Protein AF-A0A257MTL5-F1 (afdb_monomer)

pLDDT: mean 78.53, std 14.67, range [27.69, 97.25]

Solvent-accessible surface area (backbone atoms only — not comparable to full-atom values): 22420 Å² total; per-residue (Å²): 130,102,64,65,44,28,47,70,80,51,81,46,77,45,62,80,47,98,64,41,43,35,87,44,42,34,31,39,30,41,36,37,20,18,74,42,89,59,71,41,82,40,42,41,33,37,30,35,30,39,70,97,53,69,81,40,82,67,52,73,50,74,46,79,34,21,60,62,73,43,74,50,74,48,69,71,38,66,82,49,46,82,89,44,41,69,27,42,32,36,41,33,43,35,42,75,51,41,32,80,83,72,40,46,62,53,75,49,77,61,60,59,20,33,67,76,77,75,88,50,54,95,78,38,74,66,24,54,49,52,33,50,55,50,53,50,52,52,50,51,51,48,52,56,47,53,60,50,53,53,54,52,50,56,52,49,58,70,69,61,62,90,70,91,72,91,87,83,92,84,87,81,89,83,88,83,92,87,71,92,72,79,49,60,65,53,49,52,54,49,50,52,46,52,57,59,64,29,69,68,47,46,48,52,51,51,52,51,49,43,53,50,52,54,52,50,43,53,53,50,48,47,50,49,54,54,49,52,54,52,51,51,30,62,74,67,74,44,92,68,60,62,50,61,51,54,62,72,52,52,45,73,77,47,46,70,52,52,24,44,52,51,49,30,54,31,39,49,53,27,26,49,45,32,54,43,25,40,37,66,86,78,29,97,70,21,47,67,74,40,56,79,44,60,73,35,99,57,29,66,56,51,51,46,51,51,42,33,51,50,43,50,49,53,46,55,53,38,56,68,47,58,68,85,50,54,85,62,17,72,89,48,57,69,22,70,49,94,76,50,75,66,55,53,51,52,40,55,48,27,44,58,38,26,52,51,18,30,51,36,23,50,50,47,43,71,50,54,91,56,81,57,66,66,44,53,51,50,21,49,49,30,44,43,54,34,51,50,53,67,42,39,64,52,56,52,51,54,56,58,76,73,106

Sequence (403 aa):
RKGAKLAVDRLGFVSASENYYWWDKYGFSVRAKNLNLEEYDVTFTLFARTEGGEWTTVESKTEKVGPNPVTVYFNQTKPFQVTDANKTFSYRIKYSEYDQSGKDSIERQGEVINSKIVPYRIYDGIMVLNLFLMLAFIAMLGFFMERKLQKGVEAHESVSGRKGGNEREGSGSHQDAREEIDLAIGEEMVAVLDTAYSPVNLFAAGTALLAVTLVLAAVLHIKNIYYVHRLMTLLQKKTVARSHLYAEMTVSQGSNFTALAFASWIMLFVAAAYLYLLVPTYSPYSYMQIASLASNQMGFAILGIAAGLLAAAIILFLDKLPEDRREFRLTEIYSFYAISKSAKKLIALTLLALAASIVLSAYLGTIYPAQSDTAKLGSLLLLLLSAGILVMPIYKETLEAMR

Secondary structure (DSSP, 8-state):
-----EEEEEEEEEESSTT-BTTS-EEEEEEEEESSSS-EEEEEEEEEEETTPPPEEEEEEEEEE-SS-EEEEEEEE----GGGTTPEEEEEEEESS-BTTS-SEEEEEEEEPB-------SS-HHHHHHHHHHHHHHHHHHHHHHHHHHHHHHHHHHHS-------------------TTTSHHHHHHHHHHHHHTSHHHHHHHHHHHHHHHHHHHHHHHHHHHHHHHHHHHHHHTS---HHHHHHHH-----HHHHHHHHHHHHHHHHHHHIIIIISTTT-SS-GGG-HHHHTSTTHHHHHHHHHHHHHHHHHHHHHTS-GGGGGG-TTTGGGGS---HHHHHHHHHHHHHHHHHHHHHHHHHHHTTS--HHHHHHHHHHHHHHHHHHHHHHHHHHHHHH-

Radius of gyration: 34.14 Å; Cα contacts (8 Å, |Δi|>4): 537; chains: 1; bounding box: 110×46×91 Å

Foldseek 3Di:
DPDFAKAKDDKDKDWPDPQAALQTFIKIKTKIATPDQDKDWKKKWKWKDWVPGDTDTFDIDIDIHHRDIDMDMPTRTNRGDLVRAQTWMKMKIFMPDAYNVRDRMDIDTDGGHHNDDDPDDLDDPVLVVLLVVVVVVLLVVVVVLLVVLVVVVVVCVVVVPDDDDDDDDDDDDDDDDDDPDVVPVVVVVVVVVCVCPPLVNLLVVLVVLLVCLLVVLLVLLVVVLVVVLVVVCVVVVHRDQSLVVVVVLFARPDSNLLSLLLSLQLLLQLLVCLLQALQCPHDVRHLVVVVVLLPDSCSSSVSSVVSSVVSVVVLVVQVPDDSSSCSSNSSRSCRNFDADPVLSVQLNCLNVLSSLLNSLSVSQSVPPPDHDSCSSSSSSVSSSSNSCSSSVRSVVVSVVVVD

Nearest PDB structures (foldseek):
  6byc-assembly1_A  TM=6.653E-01  e=2.391E-03  Xanthomonas citri pv. citri str. 306
  4rrp-assembly3_N  TM=6.528E-01  e=1.527E-02  Saccharomyces cerevisiae AWRI796
  6byi-assembly1_A  TM=5.981E-01  e=1.761E-02  Xanthomonas citri pv. citri str. 306
  4be5-assembly1_A  TM=5.227E-01  e=2.701E-02  Vibrio cholerae MJ-1236
  4bei-assembly1_H  TM=5.249E-01  e=4.779E-02  Vibrio cholerae MJ-1236

Mean predicted aligned error: 16.34 Å

Structure (mmCIF, N/CA/C/O backbone):
data_AF-A0A257MTL5-F1
#
_entry.id   AF-A0A257MTL5-F1
#
loop_
_atom_site.group_PDB
_atom_site.id
_atom_site.type_symbol
_atom_site.label_atom_id
_atom_site.label_alt_id
_atom_site.label_comp_id
_atom_site.label_asym_id
_atom_site.label_entity_id
_atom_site.label_seq_id
_atom_site.pdbx_PDB_ins_code
_atom_site.Cartn_x
_atom_site.Cartn_y
_atom_site.Cartn_z
_atom_site.occupancy
_atom_site.B_iso_or_equiv
_atom_site.auth_seq_id
_atom_site.auth_comp_id
_atom_site.auth_asym_id
_atom_site.auth_atom_id
_atom_site.pdbx_PDB_model_num
ATOM 1 N N . ARG A 1 1 ? -45.694 16.215 47.748 1.00 48.94 1 ARG A N 1
ATOM 2 C CA . ARG A 1 1 ? -46.219 15.832 46.413 1.00 48.94 1 ARG A CA 1
ATOM 3 C C . ARG A 1 1 ? -46.451 14.323 46.427 1.00 48.94 1 ARG A C 1
ATOM 5 O O . ARG A 1 1 ? -45.560 13.629 46.895 1.00 48.94 1 ARG A O 1
ATOM 12 N N . LYS A 1 2 ? -47.623 13.829 46.002 1.00 56.72 2 LYS A N 1
ATOM 13 C CA . LYS A 1 2 ? -47.861 12.393 45.748 1.00 56.72 2 LYS A CA 1
ATOM 14 C C . LYS A 1 2 ? -47.240 12.053 44.383 1.00 56.72 2 LYS A C 1
ATOM 16 O O . LYS A 1 2 ? -47.936 12.112 43.382 1.00 56.72 2 LYS A O 1
ATOM 21 N N . GLY A 1 3 ? -45.921 11.890 44.337 1.00 63.66 3 GLY A N 1
ATOM 22 C CA . GLY A 1 3 ? -45.171 11.561 43.117 1.00 63.66 3 GLY A CA 1
ATOM 23 C C . GLY A 1 3 ? -44.400 10.256 43.290 1.00 63.66 3 GLY A C 1
ATOM 24 O O . GLY A 1 3 ? -44.285 9.753 44.416 1.00 63.66 3 GLY A O 1
ATOM 25 N N . ALA A 1 4 ? -43.882 9.704 42.192 1.00 68.44 4 ALA A N 1
ATOM 26 C CA . ALA A 1 4 ? -43.018 8.529 42.236 1.00 68.44 4 ALA A CA 1
ATOM 27 C C . ALA A 1 4 ? -41.798 8.805 43.126 1.00 68.44 4 ALA A C 1
ATOM 29 O O . ALA A 1 4 ? -41.190 9.870 43.049 1.00 68.44 4 ALA A O 1
ATOM 30 N N . LYS A 1 5 ? -41.434 7.843 43.977 1.00 81.94 5 LYS A N 1
ATOM 31 C CA . LYS A 1 5 ? -40.208 7.917 44.775 1.00 81.94 5 LYS A CA 1
ATOM 32 C C . LYS A 1 5 ? -39.218 6.946 44.158 1.00 81.94 5 LYS A C 1
ATOM 34 O O . LYS A 1 5 ? -39.288 5.747 44.420 1.00 81.94 5 LYS A O 1
ATOM 39 N N . LEU A 1 6 ? -38.353 7.446 43.285 1.00 84.69 6 LEU A N 1
ATOM 40 C CA . LEU A 1 6 ? -37.495 6.584 42.480 1.00 84.69 6 LEU A CA 1
ATOM 41 C C . LEU A 1 6 ? -36.318 6.056 43.295 1.00 84.69 6 LEU A C 1
ATOM 43 O O . LEU A 1 6 ? -35.696 6.793 44.046 1.00 84.69 6 LEU A O 1
ATOM 47 N N . ALA A 1 7 ? -36.000 4.780 43.122 1.00 85.88 7 ALA A N 1
ATOM 48 C CA . ALA A 1 7 ? -34.710 4.211 43.466 1.00 85.88 7 ALA A CA 1
ATOM 49 C C . ALA A 1 7 ? -33.922 3.977 42.173 1.00 85.88 7 ALA A C 1
ATOM 51 O O . ALA A 1 7 ? -34.307 3.139 41.353 1.00 85.88 7 ALA A O 1
ATOM 52 N N . VAL A 1 8 ? -32.846 4.743 41.988 1.00 84.25 8 VAL A N 1
ATOM 53 C CA . VAL A 1 8 ? -31.943 4.656 40.831 1.00 84.25 8 VAL A CA 1
ATOM 54 C C . VAL A 1 8 ? -30.618 4.047 41.282 1.00 84.25 8 VAL A C 1
ATOM 56 O O . VAL A 1 8 ? -29.983 4.572 42.195 1.00 84.25 8 VAL A O 1
ATOM 59 N N . ASP A 1 9 ? -30.211 2.941 40.654 1.00 75.38 9 ASP A N 1
ATOM 60 C CA . ASP A 1 9 ? -29.068 2.144 41.129 1.00 75.38 9 ASP A CA 1
ATOM 61 C C . ASP A 1 9 ? -27.782 2.399 40.335 1.00 75.38 9 ASP A C 1
ATOM 63 O O . ASP A 1 9 ? -26.727 2.665 40.912 1.00 75.38 9 ASP A O 1
ATOM 67 N N . ARG A 1 10 ? -27.817 2.256 39.001 1.00 76.25 10 ARG A N 1
ATOM 68 C CA . ARG A 1 10 ? -26.582 2.235 38.202 1.00 76.25 10 ARG A CA 1
ATOM 69 C C . ARG A 1 10 ? -26.763 2.813 36.805 1.00 76.25 10 ARG A C 1
ATOM 71 O O . ARG A 1 10 ? -27.648 2.392 36.062 1.00 76.25 10 ARG A O 1
ATOM 78 N N . LEU A 1 11 ? -25.849 3.717 36.452 1.00 85.75 11 LEU A N 1
ATOM 79 C CA . LEU A 1 11 ? -25.583 4.131 35.077 1.00 85.75 11 LEU A CA 1
ATOM 80 C C . LEU A 1 11 ? -24.736 3.067 34.373 1.00 85.75 11 LEU A C 1
ATOM 82 O O . LEU A 1 11 ? -23.586 2.811 34.754 1.00 85.75 11 LEU A O 1
ATOM 86 N N . GLY A 1 12 ? -25.317 2.453 33.350 1.00 84.12 12 GLY A N 1
ATOM 87 C CA . GLY A 1 12 ? -24.628 1.576 32.419 1.00 84.12 12 GLY A CA 1
ATOM 88 C C . GLY A 1 12 ? -24.130 2.355 31.207 1.00 84.12 12 GLY A C 1
ATOM 89 O O . GLY A 1 12 ? -24.816 3.238 30.694 1.00 84.12 12 GLY A O 1
ATOM 90 N N . PHE A 1 13 ? -22.942 1.993 30.743 1.00 87.19 13 PHE A N 1
ATOM 91 C CA . PHE A 1 13 ? -22.337 2.525 29.532 1.00 87.19 13 PHE A CA 1
ATOM 92 C C . PHE A 1 13 ? -21.723 1.374 28.747 1.00 87.19 13 PHE A C 1
ATOM 94 O O . PHE A 1 13 ? -21.034 0.531 29.322 1.00 87.19 13 PHE A O 1
ATOM 101 N N . VAL A 1 14 ? -21.999 1.345 27.450 1.00 83.62 14 VAL A N 1
ATOM 102 C CA . V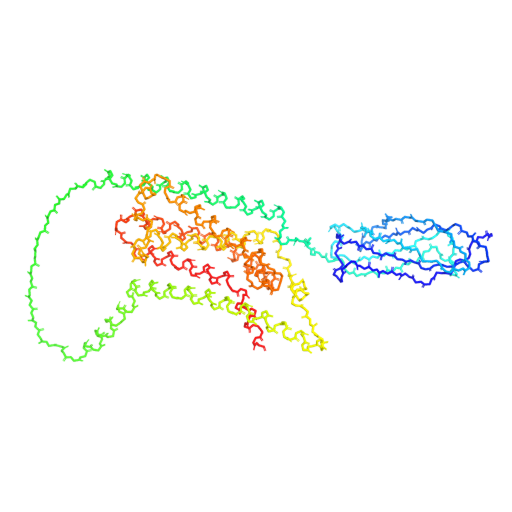AL A 1 14 ? -21.445 0.387 26.501 1.00 83.62 14 VAL A CA 1
ATOM 103 C C . VAL A 1 14 ? -21.038 1.165 25.259 1.00 83.62 14 VAL A C 1
ATOM 105 O O . VAL A 1 14 ? -21.836 1.909 24.691 1.00 83.62 14 VAL A O 1
ATOM 108 N N . SER A 1 15 ? -19.796 0.992 24.834 1.00 76.00 15 SER A N 1
ATOM 109 C CA . SER A 1 15 ? -19.307 1.522 23.565 1.00 76.00 15 SER A CA 1
ATOM 110 C C . SER A 1 15 ? -19.316 0.413 22.518 1.00 76.00 15 SER A C 1
ATOM 112 O O . SER A 1 15 ? -19.085 -0.749 22.851 1.00 76.00 15 SER A O 1
ATOM 114 N N . ALA A 1 16 ? -19.557 0.757 21.252 1.00 70.94 16 ALA A N 1
ATOM 115 C CA . ALA A 1 16 ? -19.382 -0.181 20.141 1.00 70.94 16 ALA A CA 1
ATOM 116 C C . ALA A 1 16 ? -17.911 -0.613 19.951 1.00 70.94 16 ALA A C 1
ATOM 118 O O . ALA A 1 16 ? -17.647 -1.621 19.302 1.00 70.94 16 ALA A O 1
ATOM 119 N N . SER A 1 17 ? -16.970 0.148 20.515 1.00 65.56 17 SER A N 1
ATOM 120 C CA . SER A 1 17 ? -15.525 -0.051 20.406 1.00 65.56 17 SER A CA 1
ATOM 121 C C . SER A 1 17 ? -14.836 0.298 21.724 1.00 65.56 17 SER A C 1
ATOM 123 O O . SER A 1 17 ? -15.180 1.298 22.359 1.00 65.56 17 SER A O 1
ATOM 125 N N . GLU A 1 18 ? -13.808 -0.461 22.101 1.00 72.94 18 GLU A N 1
ATOM 126 C CA . GLU A 1 18 ? -12.948 -0.163 23.261 1.00 72.94 18 GLU A CA 1
ATOM 127 C C . GLU A 1 18 ? -12.136 1.133 23.091 1.00 72.94 18 GLU A C 1
ATOM 129 O O . GLU A 1 18 ? -11.550 1.635 24.043 1.00 72.94 18 GLU A O 1
ATOM 134 N N . ASN A 1 19 ? -12.109 1.694 21.879 1.00 68.69 19 ASN A N 1
ATOM 135 C CA . ASN A 1 19 ? -11.303 2.861 21.534 1.00 68.69 19 ASN A CA 1
ATOM 136 C C . ASN A 1 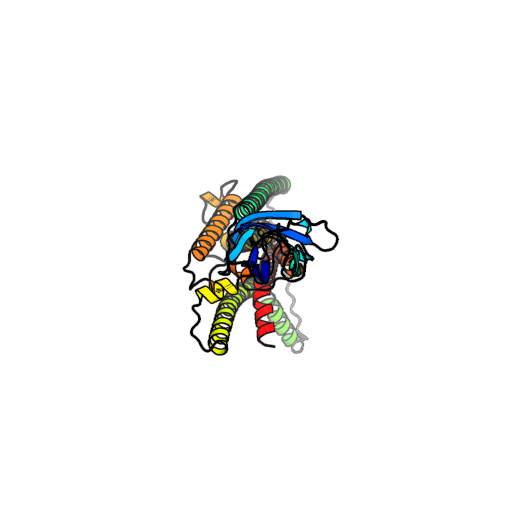19 ? -12.072 4.195 21.555 1.00 68.69 19 ASN A C 1
ATOM 138 O O . ASN A 1 19 ? -11.465 5.224 21.267 1.00 68.69 19 ASN A O 1
ATOM 142 N N . TYR A 1 20 ? -13.374 4.186 21.867 1.00 77.69 20 TYR A N 1
ATOM 143 C CA . TYR A 1 20 ? -14.216 5.376 22.089 1.00 77.69 20 TYR A CA 1
ATOM 144 C C . TYR A 1 20 ? -14.103 6.461 20.998 1.00 77.69 20 TYR A C 1
ATOM 146 O O . TYR A 1 20 ? -13.650 7.578 21.262 1.00 77.69 20 TYR A O 1
ATOM 154 N N . TYR A 1 21 ? -14.516 6.163 19.765 1.00 78.94 21 TYR A N 1
ATOM 155 C CA . TYR A 1 21 ? -14.425 7.131 18.669 1.00 78.94 21 TYR A CA 1
ATOM 156 C C . TYR A 1 21 ? -15.633 8.074 18.599 1.00 78.94 21 TYR A C 1
ATOM 158 O O . TYR A 1 21 ? -16.771 7.656 18.757 1.00 78.94 21 TYR A O 1
ATOM 166 N N . TRP A 1 22 ? -15.422 9.342 18.230 1.00 79.75 22 TRP A N 1
ATOM 167 C CA . TRP A 1 22 ? -16.514 10.330 18.131 1.00 79.75 22 TRP A CA 1
ATOM 168 C C . TRP A 1 22 ? -17.639 9.936 17.152 1.00 79.75 22 TRP A C 1
ATOM 170 O O . TRP A 1 22 ? -18.773 10.377 17.305 1.00 79.75 22 TRP A O 1
ATOM 180 N N . TRP A 1 23 ? -17.344 9.110 16.142 1.00 74.62 23 TRP A N 1
ATOM 181 C CA . TRP A 1 23 ? -18.320 8.621 15.159 1.00 74.62 23 TRP A CA 1
ATOM 182 C C . TRP A 1 23 ? -18.985 7.291 15.561 1.00 74.62 23 TRP A C 1
ATOM 184 O O . TRP A 1 23 ? -19.899 6.841 14.851 1.00 74.62 23 TRP A O 1
ATOM 194 N N . ASP A 1 24 ? -18.546 6.666 16.662 1.00 77.06 24 ASP A N 1
ATOM 195 C CA . ASP A 1 24 ? -19.124 5.426 17.176 1.00 77.06 24 ASP A CA 1
ATOM 196 C C . ASP A 1 24 ? -20.549 5.633 17.687 1.00 77.06 24 ASP A C 1
ATOM 198 O O . ASP A 1 24 ? -21.010 6.731 18.005 1.00 77.06 24 ASP A O 1
ATOM 202 N N . LYS A 1 25 ? -21.264 4.514 17.761 1.00 84.44 25 LYS A N 1
ATOM 203 C CA . LYS A 1 25 ? -22.546 4.427 18.446 1.00 84.44 25 LYS A CA 1
ATOM 204 C C . LYS A 1 25 ? -22.304 4.088 19.912 1.00 84.44 25 LYS A C 1
ATOM 206 O O . LYS A 1 25 ? -21.643 3.098 20.221 1.00 84.44 25 LYS A O 1
ATOM 211 N N . TYR A 1 26 ? -22.913 4.867 20.795 1.00 86.75 26 TYR A N 1
ATOM 212 C CA . TYR A 1 26 ? -22.828 4.679 22.235 1.00 86.75 26 TYR A CA 1
ATOM 213 C C . TYR A 1 26 ? -24.168 4.207 22.799 1.00 86.75 26 TYR A C 1
ATOM 215 O O . TYR A 1 26 ? -25.245 4.642 22.371 1.00 86.75 26 TYR A O 1
ATOM 223 N N . GLY A 1 27 ? -24.081 3.270 23.739 1.00 90.31 27 GLY A N 1
ATOM 224 C CA . GLY A 1 27 ? -25.188 2.748 24.520 1.00 90.31 27 GLY A CA 1
ATOM 225 C C . GLY A 1 27 ? -25.118 3.274 25.947 1.00 90.31 27 GLY A C 1
ATOM 226 O O . GLY A 1 27 ? -24.135 3.044 26.651 1.00 90.31 27 GLY A O 1
ATOM 227 N N . PHE A 1 28 ? -26.178 3.939 26.390 1.00 92.12 28 PHE A N 1
ATOM 228 C CA . PHE A 1 28 ? -26.339 4.351 27.782 1.00 92.12 28 PHE A CA 1
ATOM 229 C C . PHE A 1 28 ? -27.546 3.644 28.378 1.00 92.12 28 PHE A C 1
ATOM 231 O O . PHE A 1 28 ? -28.520 3.355 27.685 1.00 92.12 28 PHE A O 1
ATOM 238 N N . SER A 1 29 ? -27.498 3.348 29.670 1.00 91.88 29 SER A N 1
ATOM 239 C CA . SER A 1 29 ? -28.654 2.791 30.364 1.00 91.88 29 SER A CA 1
ATOM 240 C C . SER A 1 29 ? -28.737 3.261 31.801 1.00 91.88 29 SER A C 1
ATOM 242 O O . SER A 1 29 ? -27.729 3.570 32.436 1.00 91.88 29 SER A O 1
ATOM 244 N N . VAL A 1 30 ? -29.958 3.299 32.318 1.00 92.50 30 VAL A N 1
ATOM 245 C CA . VAL A 1 30 ? -30.222 3.545 33.732 1.00 92.50 30 VAL A CA 1
ATOM 246 C C . VAL A 1 30 ? -31.245 2.542 34.227 1.00 92.50 30 VAL A C 1
ATOM 248 O O . VAL A 1 30 ? -32.239 2.271 33.556 1.00 92.50 30 VAL A O 1
ATOM 251 N N . ARG A 1 31 ? -30.990 1.976 35.405 1.00 91.81 31 ARG A N 1
ATOM 252 C CA . ARG A 1 31 ? -31.953 1.121 36.096 1.00 91.81 31 ARG A CA 1
ATOM 253 C C . ARG A 1 31 ? -32.669 1.926 37.170 1.00 91.81 31 ARG A C 1
ATOM 255 O O . ARG A 1 31 ? -32.007 2.479 38.050 1.00 91.81 31 ARG A O 1
ATOM 262 N N . ALA A 1 32 ? -33.995 1.954 37.100 1.00 90.50 32 ALA A N 1
ATOM 263 C CA . ALA A 1 32 ? -34.854 2.658 38.041 1.00 90.50 32 ALA A CA 1
ATOM 264 C C . ALA A 1 32 ? -36.014 1.762 38.495 1.00 90.50 32 ALA A C 1
ATOM 266 O O . ALA A 1 32 ? -36.514 0.935 37.734 1.00 90.50 32 ALA A O 1
ATOM 267 N N . LYS A 1 33 ? -36.455 1.932 39.738 1.00 91.44 33 LYS A N 1
ATOM 268 C CA . LYS A 1 33 ? -37.703 1.357 40.259 1.00 91.44 33 LYS A CA 1
ATOM 269 C C . LYS A 1 33 ? -38.444 2.396 41.082 1.00 91.44 33 LYS A C 1
ATOM 271 O O . LYS A 1 33 ? -37.813 3.270 41.670 1.00 91.44 33 LYS A O 1
ATOM 276 N N . ASN A 1 34 ? -39.757 2.289 41.166 1.00 88.38 34 ASN A N 1
ATOM 277 C CA . ASN A 1 34 ? -40.544 3.090 42.085 1.00 88.38 34 ASN A CA 1
ATOM 278 C C . ASN A 1 34 ? -40.571 2.394 43.448 1.00 88.38 34 ASN A C 1
ATOM 280 O O . ASN A 1 34 ? -40.732 1.180 43.534 1.00 88.38 34 ASN A O 1
ATOM 284 N N . LEU A 1 35 ? -40.394 3.152 44.525 1.00 85.62 35 LEU A N 1
ATOM 285 C CA . LEU A 1 35 ? -40.533 2.636 45.887 1.00 85.62 35 LEU A CA 1
ATOM 286 C C . LEU A 1 35 ? -42.000 2.559 46.330 1.00 85.62 35 LEU A C 1
ATOM 288 O O . LEU A 1 35 ? -42.298 1.894 47.320 1.00 85.62 35 LEU A O 1
ATOM 292 N N . ASN A 1 36 ? -42.907 3.215 45.604 1.00 85.06 36 ASN A N 1
ATOM 293 C CA . ASN A 1 36 ? -44.346 3.084 45.808 1.00 85.06 36 ASN A CA 1
ATOM 294 C C . ASN A 1 36 ? -44.895 1.884 45.012 1.00 85.06 36 ASN A C 1
ATOM 296 O O . ASN A 1 36 ? -44.317 1.477 44.007 1.00 85.06 36 ASN A O 1
ATOM 300 N N . LEU A 1 37 ? -46.034 1.339 45.452 1.00 82.12 37 LEU A N 1
ATOM 301 C CA . LEU A 1 37 ? -46.699 0.197 44.802 1.00 82.12 37 LEU A CA 1
ATOM 302 C C . LEU A 1 37 ? -47.371 0.553 43.463 1.00 82.12 37 LEU A C 1
ATOM 304 O O . LEU A 1 37 ? -47.710 -0.339 42.693 1.00 82.12 37 LEU A O 1
ATOM 308 N N . GLU A 1 38 ? -47.572 1.842 43.199 1.00 85.25 38 GLU A N 1
ATOM 309 C CA . GLU A 1 38 ? -48.210 2.364 41.990 1.00 85.25 38 GLU A CA 1
ATOM 310 C C . GLU A 1 38 ? -47.194 2.573 40.853 1.00 85.25 38 GLU A C 1
ATOM 312 O O . GLU A 1 38 ? -46.012 2.837 41.089 1.00 85.25 38 GLU A O 1
ATOM 317 N N . GLU A 1 39 ? -47.660 2.496 39.608 1.00 87.19 39 GLU A N 1
ATOM 318 C CA . GLU A 1 39 ? -46.865 2.811 38.419 1.00 87.19 39 GLU A CA 1
ATOM 319 C C . GLU A 1 39 ? -47.030 4.279 38.029 1.00 87.19 39 GLU A C 1
ATOM 321 O O . GLU A 1 39 ? -48.140 4.811 38.041 1.00 87.19 39 GLU A O 1
ATOM 326 N N . TYR A 1 40 ? -45.927 4.924 37.651 1.00 86.19 40 TYR A N 1
ATOM 327 C CA . TYR A 1 40 ? -45.925 6.304 37.168 1.00 86.19 40 TYR A CA 1
ATOM 328 C C . TYR A 1 40 ? -45.168 6.402 35.847 1.00 86.19 40 TYR A C 1
ATOM 330 O O . TYR A 1 40 ? -44.156 5.723 35.655 1.00 86.19 40 TYR A O 1
ATOM 338 N N . ASP A 1 41 ? -45.635 7.280 34.963 1.00 89.75 41 ASP A N 1
ATOM 339 C CA . ASP A 1 41 ? -44.903 7.656 33.756 1.00 89.75 41 ASP A CA 1
ATOM 340 C C . ASP A 1 41 ? -43.743 8.581 34.144 1.00 89.75 41 ASP A C 1
ATOM 342 O O . ASP A 1 41 ? -43.948 9.691 34.640 1.00 89.75 41 ASP A O 1
ATOM 346 N N . VAL A 1 42 ? -42.511 8.119 33.933 1.00 90.12 42 VAL A N 1
ATOM 347 C CA . VAL A 1 42 ? -41.293 8.867 34.261 1.00 90.12 42 VAL A CA 1
ATOM 348 C C . VAL A 1 42 ? -40.508 9.128 32.989 1.00 90.12 42 VAL A C 1
ATOM 350 O O . VAL A 1 42 ? -40.186 8.207 32.238 1.00 90.12 42 VAL A O 1
ATOM 353 N N . THR A 1 43 ? -40.167 10.392 32.757 1.00 93.38 43 THR A N 1
ATOM 354 C CA . THR A 1 43 ? -39.367 10.803 31.602 1.00 93.38 43 THR A CA 1
ATOM 355 C C . THR A 1 43 ? -37.894 10.853 31.973 1.00 93.38 43 THR A C 1
ATOM 357 O O . THR A 1 43 ? -37.498 11.598 32.867 1.00 93.38 43 THR A O 1
ATOM 360 N N . PHE A 1 44 ? -37.077 10.102 31.241 1.00 93.56 44 PHE A N 1
ATOM 361 C CA . PHE A 1 44 ? -35.624 10.045 31.332 1.00 93.56 44 PHE A CA 1
ATOM 362 C C . PHE A 1 44 ? -35.011 10.765 30.131 1.00 93.56 44 PHE A C 1
ATOM 364 O O . PHE A 1 44 ? -35.312 10.439 28.987 1.00 93.56 44 PHE A O 1
ATOM 371 N N . THR A 1 45 ? -34.134 11.733 30.375 1.00 95.00 45 THR A N 1
ATOM 372 C CA . THR A 1 45 ? -33.437 12.498 29.335 1.00 95.00 45 THR A CA 1
ATOM 373 C C . THR A 1 45 ? -31.934 12.324 29.473 1.00 95.00 45 THR A C 1
ATOM 375 O O . THR A 1 45 ? -31.355 12.676 30.504 1.00 95.00 45 THR A O 1
ATOM 378 N N . LEU A 1 46 ? -31.307 11.792 28.428 1.00 94.62 46 LEU A N 1
ATOM 379 C CA . LEU A 1 46 ? -29.865 11.647 28.312 1.00 94.62 46 LEU A CA 1
ATOM 380 C C . LEU A 1 46 ? -29.251 12.962 27.832 1.00 94.62 46 LEU A C 1
ATOM 382 O O . LEU A 1 46 ? -29.624 13.495 26.786 1.00 94.62 46 LEU A O 1
ATOM 386 N N . PHE A 1 47 ? -28.255 13.436 28.569 1.00 94.38 47 PHE A N 1
ATOM 387 C CA . PHE A 1 47 ? -27.385 14.523 28.153 1.00 94.38 47 PHE A CA 1
ATOM 388 C C . PHE A 1 47 ? -25.940 14.046 28.077 1.00 94.38 47 PHE A C 1
ATOM 390 O O . PHE A 1 47 ? -25.498 13.238 28.899 1.00 94.38 47 PHE A O 1
ATOM 397 N N . ALA A 1 48 ? -25.190 14.616 27.143 1.00 92.94 48 ALA A N 1
ATOM 398 C CA . ALA A 1 48 ? -23.755 14.425 27.022 1.00 92.94 48 ALA A CA 1
ATOM 399 C C . ALA A 1 48 ? -23.048 15.782 26.977 1.00 92.94 48 ALA A C 1
ATOM 401 O O . ALA A 1 48 ? -23.634 16.794 26.596 1.00 92.94 48 ALA A O 1
ATOM 402 N N . ARG A 1 49 ? -21.789 15.811 27.405 1.00 93.56 49 ARG A N 1
ATOM 403 C CA . ARG A 1 49 ? -20.890 16.949 27.207 1.00 93.56 49 ARG A CA 1
ATOM 404 C C . ARG A 1 49 ? -19.464 16.461 27.048 1.00 93.56 49 ARG A C 1
ATOM 406 O O . ARG A 1 49 ? -19.122 15.369 27.500 1.00 93.56 49 ARG A O 1
ATOM 413 N N . THR A 1 50 ? -18.621 17.320 26.505 1.00 91.81 50 THR A N 1
ATOM 414 C CA . THR A 1 50 ? -17.167 17.167 26.561 1.00 91.81 50 THR A CA 1
ATOM 415 C C . THR A 1 50 ? -16.541 18.248 27.419 1.00 91.81 50 THR A C 1
ATOM 417 O O . THR A 1 50 ? -17.176 19.258 27.720 1.00 91.81 50 THR A O 1
ATOM 420 N N . GLU A 1 51 ? -15.286 18.050 27.805 1.00 86.69 51 GLU A N 1
ATOM 421 C CA . GLU A 1 51 ? -14.496 19.045 28.528 1.00 86.69 51 GLU A CA 1
ATOM 422 C C . GLU A 1 51 ? -14.573 20.436 27.866 1.00 86.69 51 GLU A C 1
ATOM 424 O O . GLU A 1 51 ? -14.344 20.586 26.664 1.00 86.69 51 GLU A O 1
ATOM 429 N N . GLY A 1 52 ? -14.969 21.446 28.651 1.00 79.06 52 GLY A N 1
ATOM 430 C CA . GLY A 1 52 ? -15.162 22.827 28.190 1.00 79.06 52 GLY A CA 1
ATOM 431 C C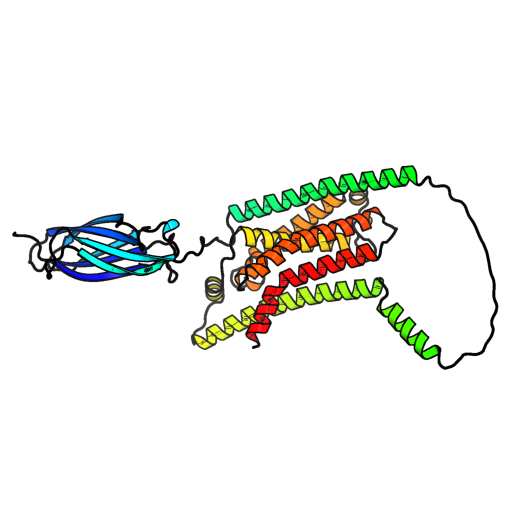 . GLY A 1 52 ? -16.416 23.089 27.340 1.00 79.06 52 GLY A C 1
ATOM 432 O O . GLY A 1 52 ? -16.599 24.218 26.896 1.00 79.06 52 GLY A O 1
ATOM 433 N N . GLY A 1 53 ? -17.267 22.084 27.102 1.00 84.12 53 GLY A N 1
ATOM 434 C CA . GLY A 1 53 ? -18.517 22.207 26.344 1.00 84.12 53 GLY A CA 1
ATOM 435 C C . GLY A 1 53 ? -19.773 22.299 27.218 1.00 84.12 53 GLY A C 1
ATOM 436 O O . GLY A 1 53 ? -19.773 21.931 28.397 1.00 84.12 53 GLY A O 1
ATOM 437 N N . GLU A 1 54 ? -20.868 22.766 26.618 1.00 89.44 54 GLU A N 1
ATOM 438 C CA . GLU A 1 54 ? -22.191 22.775 27.248 1.00 89.44 54 GLU A CA 1
ATOM 439 C C . GLU A 1 54 ? -22.861 21.394 27.195 1.00 89.44 54 GLU A C 1
ATOM 441 O O . GLU A 1 54 ? -22.515 20.531 26.387 1.00 89.44 54 GLU A O 1
ATOM 446 N N . TRP A 1 55 ? -23.839 21.176 28.075 1.00 90.88 55 TRP A N 1
ATOM 447 C CA . TRP A 1 55 ? -24.641 19.956 28.071 1.00 90.88 55 TRP A CA 1
ATOM 448 C C . TRP A 1 55 ? -25.610 19.943 26.893 1.00 90.88 55 TRP A C 1
ATOM 450 O O . TRP A 1 55 ? -26.528 20.760 26.839 1.00 90.88 55 TRP A O 1
ATOM 460 N N . THR A 1 56 ? -25.468 18.962 26.010 1.00 90.31 56 THR A N 1
ATOM 461 C CA . THR A 1 56 ? -26.378 18.749 24.884 1.00 90.31 56 THR A CA 1
ATOM 462 C C . THR A 1 56 ? -27.379 17.649 25.207 1.00 90.31 56 THR A C 1
ATOM 464 O O . THR A 1 56 ? -27.055 16.654 25.860 1.00 90.31 56 THR A O 1
ATOM 467 N N . THR A 1 57 ? -28.626 17.838 24.778 1.00 93.00 57 THR A N 1
ATOM 468 C CA . THR A 1 57 ? -29.663 16.804 24.881 1.00 93.00 57 THR A CA 1
ATOM 469 C C . THR A 1 57 ? -29.444 15.785 23.772 1.00 93.00 57 THR A C 1
ATOM 471 O O . THR A 1 57 ? -29.405 16.160 22.603 1.00 93.00 57 THR A O 1
ATOM 474 N N . VAL A 1 58 ? -29.310 14.510 24.133 1.00 91.25 58 VAL A N 1
ATOM 475 C CA . VAL A 1 58 ? -29.074 13.417 23.180 1.00 91.25 58 VAL A CA 1
ATOM 476 C C . VAL A 1 58 ? -30.392 12.747 22.804 1.00 91.25 58 VAL A C 1
ATOM 478 O O . VAL A 1 58 ? -30.701 12.613 21.625 1.00 91.25 58 VAL A O 1
ATOM 481 N N . GLU A 1 59 ? -31.172 12.325 23.803 1.00 92.44 59 GLU A N 1
ATOM 482 C CA . GLU A 1 59 ? -32.435 11.604 23.611 1.00 92.44 59 GLU A CA 1
ATOM 483 C C . GLU A 1 59 ? -33.286 11.661 24.894 1.00 92.44 59 GLU A C 1
ATOM 485 O O . GLU A 1 59 ? -32.744 11.694 26.002 1.00 92.44 59 GLU A O 1
ATOM 490 N N . SER A 1 60 ? -34.615 11.630 24.756 1.00 93.56 60 SER A N 1
ATOM 491 C CA . SER A 1 60 ? -35.571 11.532 25.869 1.00 93.56 60 SER A CA 1
ATOM 492 C C . SER A 1 60 ? -36.519 10.354 25.661 1.00 93.56 60 SER A C 1
ATOM 494 O O . SER A 1 60 ? -37.005 10.142 24.552 1.00 93.56 60 SER A O 1
ATOM 496 N N . LYS A 1 61 ? -36.815 9.610 26.731 1.00 92.00 61 LYS A N 1
ATOM 497 C CA . LYS A 1 61 ? -37.770 8.493 26.741 1.00 92.00 61 LYS A CA 1
ATOM 498 C C . LYS A 1 61 ? -38.667 8.556 27.964 1.00 92.00 61 LYS A C 1
ATOM 500 O O . LYS A 1 61 ? -38.193 8.883 29.046 1.00 92.00 61 LYS A O 1
ATOM 505 N N . THR A 1 62 ? -39.934 8.201 27.801 1.00 92.88 62 THR A N 1
ATOM 506 C CA . THR A 1 62 ? -40.885 8.068 28.909 1.00 92.88 62 THR A CA 1
ATOM 507 C C . THR A 1 62 ? -41.208 6.599 29.098 1.00 92.88 62 THR A C 1
ATOM 509 O O . THR A 1 62 ? -41.580 5.926 28.142 1.00 92.88 62 THR A O 1
ATOM 512 N N . GLU A 1 63 ? -41.043 6.112 30.322 1.00 91.81 63 GLU A N 1
ATOM 513 C CA . GLU A 1 63 ? -41.246 4.709 30.678 1.00 91.81 63 GLU A CA 1
ATOM 514 C C . GLU A 1 63 ? -42.127 4.609 31.922 1.00 91.81 63 GLU A C 1
ATOM 516 O O . GLU A 1 63 ? -42.069 5.465 32.811 1.00 91.81 63 GLU A O 1
ATOM 521 N N . LYS A 1 64 ? -42.923 3.538 32.000 1.00 90.50 64 LYS A N 1
ATOM 522 C CA . LYS A 1 64 ? -43.731 3.232 33.183 1.00 90.50 64 LYS A CA 1
ATOM 523 C C . LYS A 1 64 ? -42.870 2.567 34.239 1.00 90.50 64 LYS A C 1
ATOM 525 O O . LYS A 1 64 ? -42.356 1.470 34.031 1.00 90.50 64 LYS A O 1
ATOM 530 N N . VAL A 1 65 ? -42.718 3.230 35.380 1.00 88.94 65 VAL A N 1
ATOM 531 C CA . VAL A 1 65 ? -41.879 2.752 36.478 1.00 88.94 65 VAL A CA 1
ATOM 532 C C . VAL A 1 65 ? -42.757 2.373 37.666 1.00 88.94 65 VAL A C 1
ATOM 534 O O . VAL A 1 65 ? -43.397 3.225 38.283 1.00 88.94 65 VAL A O 1
ATOM 537 N N . GLY A 1 66 ? -42.762 1.081 37.987 1.00 88.00 66 GLY A N 1
ATOM 538 C CA . GLY A 1 66 ? -43.467 0.489 39.124 1.00 88.00 66 GLY A CA 1
ATOM 539 C C . GLY A 1 66 ? -42.518 -0.101 40.175 1.00 88.00 66 GLY A C 1
ATOM 540 O O . GLY A 1 66 ? -41.316 0.180 40.149 1.00 88.00 66 GLY A O 1
ATOM 541 N N . PRO A 1 67 ? -43.024 -0.953 41.087 1.00 85.44 67 PRO A N 1
ATOM 542 C CA . PRO A 1 67 ? -42.205 -1.610 42.111 1.00 85.44 67 PRO A CA 1
ATOM 543 C C . PRO A 1 67 ? -41.160 -2.574 41.522 1.00 85.44 67 PRO A C 1
ATOM 545 O O . PRO A 1 67 ? -40.109 -2.810 42.127 1.00 85.44 67 PRO A O 1
ATOM 548 N N . ASN A 1 68 ? -41.418 -3.102 40.322 1.00 87.94 68 ASN A N 1
ATOM 549 C CA . ASN A 1 68 ? -40.456 -3.904 39.575 1.00 87.94 68 ASN A CA 1
ATOM 550 C C . ASN A 1 68 ? -39.440 -2.995 38.860 1.00 87.94 68 ASN A C 1
ATOM 552 O O . ASN A 1 68 ? -39.839 -2.041 38.193 1.00 87.94 68 ASN A O 1
ATOM 556 N N . PRO A 1 69 ? -38.129 -3.276 38.962 1.00 87.50 69 PRO A N 1
ATOM 557 C CA . PRO A 1 69 ? -37.105 -2.443 38.349 1.00 87.50 69 PRO A CA 1
ATOM 558 C C . PRO A 1 69 ? -37.121 -2.532 36.825 1.00 87.50 69 PRO A C 1
ATOM 560 O O . PRO A 1 69 ? -37.063 -3.623 36.259 1.00 87.50 69 PRO A O 1
ATOM 563 N N . VAL A 1 70 ? -37.087 -1.368 36.183 1.00 90.12 70 VAL A N 1
ATOM 564 C CA . VAL A 1 70 ? -37.023 -1.192 34.732 1.00 90.12 70 VAL A CA 1
ATOM 565 C C . VAL A 1 70 ? -35.645 -0.652 34.354 1.00 90.12 70 VAL A C 1
ATOM 567 O O . VAL A 1 70 ? -35.084 0.205 35.042 1.00 90.12 70 VAL A O 1
ATOM 570 N N . THR A 1 71 ? -35.082 -1.162 33.258 1.00 91.31 71 THR A N 1
ATOM 571 C CA . THR A 1 71 ? -33.848 -0.629 32.672 1.00 91.31 71 THR A CA 1
ATOM 572 C C . THR A 1 71 ? -34.194 0.144 31.411 1.00 91.31 71 THR A C 1
ATOM 574 O O . THR A 1 71 ? -34.678 -0.431 30.440 1.00 91.31 71 THR A O 1
ATOM 577 N N . VAL A 1 72 ? -33.914 1.442 31.421 1.00 90.75 72 VAL A N 1
ATOM 578 C CA . VAL A 1 72 ? -34.122 2.327 30.275 1.00 90.75 72 VAL A CA 1
ATOM 579 C C . VAL A 1 72 ? -32.850 2.340 29.442 1.00 90.75 72 VAL A C 1
ATOM 581 O O . VAL A 1 72 ? -31.777 2.644 29.964 1.00 90.75 72 VAL A O 1
ATOM 584 N N . TYR A 1 73 ? -32.966 2.008 28.156 1.00 90.81 73 TYR A N 1
ATOM 585 C CA . TYR A 1 73 ? -31.838 1.926 27.228 1.00 90.81 73 TYR A CA 1
ATOM 586 C C . TYR A 1 73 ? -31.871 3.056 26.195 1.00 90.81 73 TYR A C 1
ATOM 588 O O . TYR A 1 73 ? -32.843 3.212 25.452 1.00 90.81 73 TYR A O 1
ATOM 596 N N . PHE A 1 74 ? -30.761 3.775 26.081 1.00 90.44 74 PHE A N 1
ATOM 597 C CA . PHE A 1 74 ? -30.452 4.742 25.029 1.00 90.44 74 PHE A CA 1
ATOM 598 C C . PHE A 1 74 ? -29.417 4.104 24.103 1.00 90.44 74 PHE A C 1
ATOM 600 O O . PHE A 1 74 ? -28.208 4.307 24.236 1.00 90.44 74 PHE A O 1
ATOM 607 N N . ASN A 1 75 ? -29.895 3.219 23.231 1.00 84.62 75 ASN A N 1
ATOM 608 C CA . ASN A 1 75 ? -29.045 2.440 22.342 1.00 84.62 75 ASN A CA 1
ATOM 609 C C . ASN A 1 75 ? -28.755 3.216 21.056 1.00 84.62 75 ASN A C 1
ATOM 611 O O . ASN A 1 75 ? -29.635 3.862 20.502 1.00 84.62 75 ASN A O 1
ATOM 615 N N . GLN A 1 76 ? -27.543 3.051 20.522 1.00 76.56 76 GLN A N 1
ATOM 616 C CA . GLN A 1 76 ? -27.147 3.572 19.209 1.00 76.56 76 GLN A CA 1
ATOM 617 C C . GLN A 1 76 ? -27.150 5.103 19.068 1.00 76.56 76 GLN A C 1
ATOM 619 O O . GLN A 1 76 ? -27.322 5.625 17.964 1.00 76.56 76 GLN A O 1
ATOM 624 N N . THR A 1 77 ? -26.898 5.819 20.159 1.00 83.19 77 THR A N 1
ATOM 625 C CA . THR A 1 77 ? -26.808 7.282 20.143 1.00 83.19 77 THR A CA 1
ATOM 626 C C . THR A 1 77 ? -25.458 7.751 19.594 1.00 83.19 77 THR A C 1
ATOM 628 O O . THR A 1 77 ? -24.441 7.076 19.765 1.00 83.19 77 THR A O 1
ATOM 631 N N . LYS A 1 78 ? -25.442 8.911 18.925 1.00 85.56 78 LYS A N 1
ATOM 632 C CA . LYS A 1 78 ? -24.224 9.584 18.438 1.00 85.56 78 LYS A CA 1
ATOM 633 C C . LYS A 1 78 ? -24.091 10.962 19.090 1.00 85.56 78 LYS A C 1
ATOM 635 O O . LYS A 1 78 ? -24.401 11.966 18.454 1.00 85.56 78 LYS A O 1
ATOM 640 N N . PRO A 1 79 ? -23.710 11.013 20.374 1.00 84.75 79 PRO A N 1
ATOM 641 C CA . PRO A 1 79 ? -23.713 12.255 21.138 1.00 84.75 79 PRO A CA 1
ATOM 642 C C . PRO A 1 79 ? -22.533 13.188 20.824 1.00 84.75 79 PRO A C 1
ATOM 644 O O . PRO A 1 79 ? -22.573 14.343 21.236 1.00 84.75 79 PRO A O 1
ATOM 647 N N . PHE A 1 80 ? -21.495 12.707 20.129 1.00 86.31 80 PHE A N 1
ATOM 648 C CA . PHE A 1 80 ? -20.239 13.434 19.929 1.00 86.31 80 PHE A CA 1
ATOM 649 C C . PHE A 1 80 ? -20.000 13.808 18.468 1.00 86.31 80 PHE A C 1
ATOM 651 O O . PHE A 1 80 ? -20.442 13.128 17.539 1.00 86.31 80 PHE A O 1
ATOM 658 N N . GLN A 1 81 ? -19.265 14.898 18.274 1.00 79.88 81 GLN A N 1
ATOM 659 C CA . GLN A 1 81 ? -18.865 15.420 16.975 1.00 79.88 81 GLN A CA 1
ATOM 660 C C . GLN A 1 81 ? -17.345 15.368 16.802 1.00 79.88 81 GLN A C 1
ATOM 662 O O . GLN A 1 81 ? -16.585 15.123 17.734 1.00 79.88 81 GLN A O 1
ATOM 667 N N . VAL A 1 82 ? -16.865 15.643 15.588 1.00 73.25 82 VAL A N 1
ATOM 668 C CA . VAL A 1 82 ? -15.421 15.673 15.298 1.00 73.25 82 VAL A CA 1
ATOM 669 C C . VAL A 1 82 ? -14.662 16.696 16.159 1.00 73.25 82 VAL A C 1
ATOM 671 O O . VAL A 1 82 ? -13.502 16.479 16.495 1.00 73.25 82 VAL A O 1
ATOM 674 N N . THR A 1 83 ? -15.323 17.785 16.567 1.00 78.62 83 THR A N 1
ATOM 675 C CA . THR A 1 83 ? -14.781 18.825 17.462 1.00 78.62 83 THR A CA 1
ATOM 676 C C . THR A 1 83 ? -14.558 18.349 18.895 1.00 78.62 83 THR A C 1
ATOM 678 O O . THR A 1 83 ? -13.921 19.047 19.690 1.00 78.62 83 THR A O 1
ATOM 681 N N . ASP A 1 84 ? -15.084 17.174 19.225 1.00 80.94 84 ASP A N 1
ATOM 682 C CA . ASP A 1 84 ? -15.036 16.574 20.553 1.00 80.94 84 ASP A CA 1
ATOM 683 C C . ASP A 1 84 ? -13.889 15.562 20.679 1.00 80.94 84 ASP A C 1
ATOM 685 O O . ASP A 1 84 ? -13.629 15.024 21.753 1.00 80.94 84 ASP A O 1
ATOM 689 N N . ALA A 1 85 ? -13.157 15.331 19.586 1.00 79.69 85 ALA A N 1
ATOM 690 C CA . ALA A 1 85 ? -11.964 14.503 19.560 1.00 79.69 85 ALA A CA 1
ATOM 691 C C . ALA A 1 85 ? -10.901 14.977 20.569 1.00 79.69 85 ALA A C 1
ATOM 693 O O . ALA A 1 85 ? -10.652 16.173 20.723 1.00 79.69 85 ALA A O 1
ATOM 694 N N . ASN A 1 86 ? -10.232 14.015 21.210 1.00 82.38 86 ASN A N 1
ATOM 695 C CA . ASN A 1 86 ? -9.256 14.190 22.293 1.00 82.38 86 ASN A CA 1
ATOM 696 C C . ASN A 1 86 ? -9.796 14.875 23.557 1.00 82.38 86 ASN A C 1
ATOM 698 O O . ASN A 1 86 ? -9.003 15.275 24.406 1.00 82.38 86 ASN A O 1
ATOM 702 N N . LYS A 1 87 ? -11.116 15.001 23.712 1.00 86.81 87 LYS A N 1
ATOM 703 C CA . LYS A 1 87 ? -11.722 15.508 24.945 1.00 86.81 87 LYS A CA 1
ATOM 704 C C . LYS A 1 87 ? -12.295 14.360 25.758 1.00 86.81 87 LYS A C 1
ATOM 706 O O . LYS A 1 87 ? -12.807 13.386 25.204 1.00 86.81 87 LYS A O 1
ATOM 711 N N . THR A 1 88 ? -12.241 14.489 27.077 1.00 89.81 88 THR A N 1
ATOM 712 C CA . THR A 1 88 ? -12.958 13.572 27.968 1.00 89.81 88 THR A CA 1
ATOM 713 C C . THR A 1 88 ? -14.442 13.904 27.927 1.00 89.81 88 THR A C 1
ATOM 715 O O . THR A 1 88 ? -14.814 15.081 28.010 1.00 89.81 88 THR A O 1
ATOM 718 N N . PHE A 1 89 ? -15.293 12.888 27.787 1.00 92.06 89 PHE A N 1
ATOM 719 C CA . PHE A 1 89 ? -16.738 13.093 27.812 1.00 92.06 89 PHE A CA 1
ATOM 720 C C . PHE A 1 89 ? -17.343 12.792 29.181 1.00 92.06 89 PHE A C 1
ATOM 722 O O . PHE A 1 89 ? -16.843 11.969 29.943 1.00 92.06 89 PHE A O 1
ATOM 729 N N . SER A 1 90 ? -18.476 13.425 29.461 1.00 92.88 90 SER A N 1
ATOM 730 C CA . SER A 1 90 ? -19.344 13.117 30.594 1.00 92.88 90 SER A CA 1
ATOM 731 C C . SER A 1 90 ? -20.770 12.951 30.100 1.00 92.88 90 SER A C 1
ATOM 733 O O . SER A 1 90 ? -21.193 13.592 29.137 1.00 92.88 90 SER A O 1
ATOM 735 N N . TYR A 1 91 ? -21.531 12.103 30.777 1.00 93.44 91 TYR A N 1
ATOM 736 C CA . TYR A 1 91 ? -22.939 11.888 30.481 1.00 93.44 91 TYR A CA 1
ATOM 737 C C . TYR A 1 91 ? -23.757 11.940 31.765 1.00 93.44 91 TYR A C 1
ATOM 739 O O . TYR A 1 91 ? -23.305 11.527 32.835 1.00 93.44 91 TYR A O 1
ATOM 747 N N . ARG A 1 92 ? -24.978 12.457 31.657 1.00 93.81 92 ARG A N 1
ATOM 748 C CA . ARG A 1 92 ? -25.944 12.486 32.755 1.00 93.81 92 ARG A CA 1
ATOM 749 C C . ARG A 1 92 ? -27.309 12.062 32.251 1.00 93.81 92 ARG A C 1
ATOM 751 O O . ARG A 1 92 ? -27.690 12.399 31.132 1.00 93.81 92 ARG A O 1
ATOM 758 N N . ILE A 1 93 ? -28.057 11.364 33.091 1.00 93.25 93 ILE A N 1
ATOM 759 C CA . ILE A 1 93 ? -29.465 11.075 32.830 1.00 93.25 93 ILE A CA 1
ATOM 760 C C . ILE A 1 93 ? -30.281 11.847 33.855 1.00 93.25 93 ILE A C 1
ATOM 762 O O . ILE A 1 93 ? -30.148 11.629 35.059 1.00 93.25 93 ILE A O 1
ATOM 766 N N . LYS A 1 94 ? -31.089 12.782 33.354 1.00 93.44 94 LYS A N 1
ATOM 767 C CA . LYS A 1 94 ? -32.064 13.537 34.134 1.00 93.44 94 LYS A CA 1
ATOM 768 C C . LYS A 1 94 ? -33.390 12.798 34.108 1.00 93.44 94 LYS A C 1
ATOM 770 O O . LYS A 1 94 ? -33.771 12.274 33.065 1.00 93.44 94 LYS A O 1
ATOM 775 N N . TYR A 1 95 ? -34.099 12.792 35.216 1.00 92.00 95 TYR A N 1
ATOM 776 C CA . TYR A 1 95 ? -35.398 12.150 35.331 1.00 92.00 95 TYR A CA 1
ATOM 777 C C . TYR A 1 95 ? -36.441 13.153 35.849 1.00 92.00 95 TYR A C 1
ATOM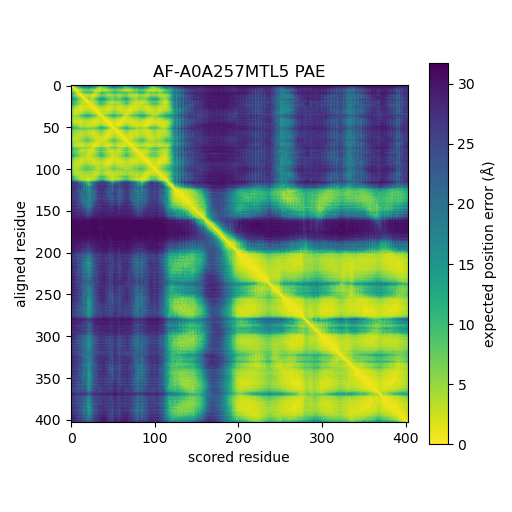 779 O O . TYR A 1 95 ? -36.098 14.145 36.492 1.00 92.00 95 TYR A O 1
ATOM 787 N N . SER A 1 96 ? -37.713 12.951 35.497 1.00 89.62 96 SER A N 1
ATOM 788 C CA . SER A 1 96 ? -38.792 13.913 35.787 1.00 89.62 96 SER A CA 1
ATOM 789 C C . SER A 1 96 ? -39.219 13.968 37.259 1.00 89.62 96 SER A C 1
ATOM 791 O O . SER A 1 96 ? -39.843 14.946 37.663 1.00 89.62 96 SER A O 1
ATOM 793 N N . GLU A 1 97 ? -38.878 12.950 38.054 1.00 88.06 97 GLU A N 1
ATOM 794 C CA . GLU A 1 97 ? -39.280 12.781 39.461 1.00 88.06 97 GLU A CA 1
ATOM 795 C C . GLU A 1 97 ? -38.068 12.573 40.371 1.00 88.06 97 GLU A C 1
ATOM 797 O O . GLU A 1 97 ? -37.115 11.932 39.966 1.00 88.06 97 GLU A O 1
ATOM 802 N N . TYR A 1 98 ? -38.078 13.045 41.616 1.00 86.69 98 TYR A N 1
ATOM 803 C CA . TYR A 1 98 ? -36.893 12.936 42.481 1.00 86.69 98 TYR A CA 1
ATOM 804 C C . TYR A 1 98 ? -36.540 11.487 42.867 1.00 86.69 98 TYR A C 1
ATOM 806 O O . TYR A 1 98 ? -37.410 10.648 43.123 1.00 86.69 98 TYR A O 1
ATOM 814 N N . ASP A 1 99 ? -35.237 11.211 42.955 1.00 86.38 99 ASP A N 1
ATOM 815 C CA . ASP A 1 99 ? -34.711 9.930 43.421 1.00 86.38 99 ASP A CA 1
ATOM 816 C C . ASP A 1 99 ? -34.719 9.809 44.956 1.00 86.38 99 ASP A C 1
ATOM 818 O O . ASP A 1 99 ? -35.109 10.720 45.694 1.00 86.38 99 ASP A O 1
ATOM 822 N N . GLN A 1 100 ? -34.245 8.668 45.457 1.00 83.00 100 GLN A N 1
ATOM 823 C CA . GLN A 1 100 ? -34.164 8.351 46.879 1.00 83.00 100 GLN A CA 1
ATOM 824 C C . GLN A 1 100 ? -33.256 9.308 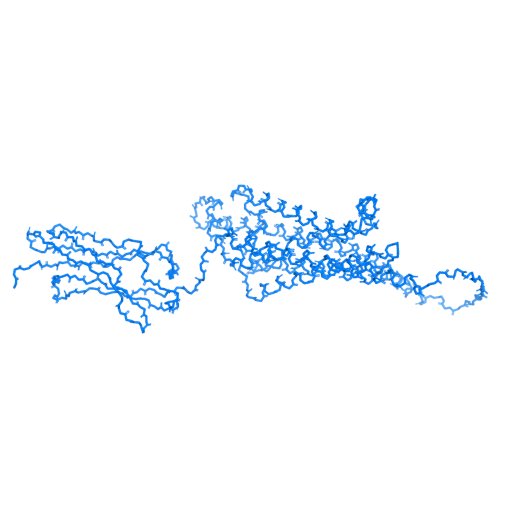47.666 1.00 83.00 100 GLN A C 1
ATOM 826 O O . GLN A 1 100 ? -33.360 9.373 48.890 1.00 83.00 100 GLN A O 1
ATOM 831 N N . SER A 1 101 ? -32.389 10.043 46.968 1.00 83.88 101 SER A N 1
ATOM 832 C CA . SER A 1 101 ? -31.445 11.018 47.513 1.00 83.88 101 SER A CA 1
ATOM 833 C C . SER A 1 101 ? -31.926 12.465 47.339 1.00 83.88 101 SER A C 1
ATOM 835 O O . SER A 1 101 ? -31.199 13.393 47.689 1.00 83.88 101 SER A O 1
ATOM 837 N N . GLY A 1 102 ? -33.128 12.679 46.790 1.00 83.31 102 GLY A N 1
ATOM 838 C CA . GLY A 1 102 ? -33.679 14.003 46.499 1.00 83.31 102 GLY A CA 1
ATOM 839 C C . GLY A 1 102 ? -33.040 14.710 45.297 1.00 83.31 102 GLY A C 1
ATOM 840 O O . GLY A 1 102 ? -33.228 15.914 45.136 1.00 83.31 102 GLY A O 1
ATOM 841 N N . LYS A 1 103 ? -32.283 13.998 44.456 1.00 87.19 103 LYS A N 1
ATOM 842 C CA . LYS A 1 103 ? -31.694 14.517 43.211 1.00 87.19 103 LYS A CA 1
ATOM 843 C C . LYS A 1 103 ? -32.617 14.229 42.037 1.00 87.19 103 LYS A C 1
ATOM 845 O O . LYS A 1 103 ? -33.408 13.298 42.110 1.00 87.19 103 LYS A O 1
ATOM 850 N N . ASP A 1 104 ? -32.497 14.998 40.956 1.00 88.19 104 ASP A N 1
ATOM 851 C CA . ASP A 1 104 ? -33.235 14.824 39.691 1.00 88.19 104 ASP A CA 1
ATOM 852 C C . ASP A 1 104 ? -32.352 14.276 38.547 1.00 88.19 104 ASP A C 1
ATOM 854 O O . ASP A 1 104 ? -32.782 14.183 37.396 1.00 88.19 104 ASP A O 1
ATOM 858 N N . SER A 1 105 ? -31.090 13.953 38.842 1.00 89.75 105 SER A N 1
ATOM 859 C CA . SER A 1 105 ? -30.127 13.467 37.862 1.00 89.75 1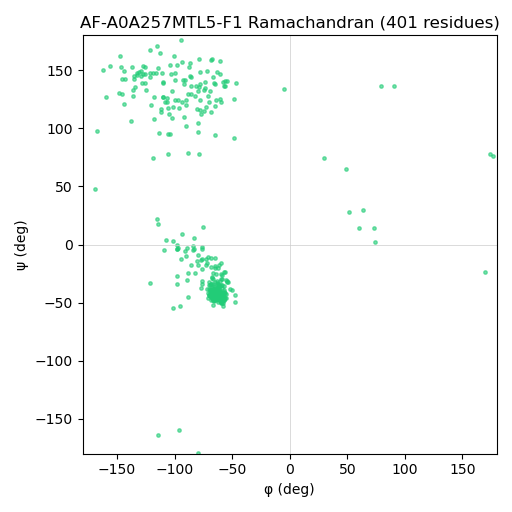05 SER A CA 1
ATOM 860 C C . SER A 1 105 ? -29.004 12.638 38.483 1.00 89.75 105 SER A C 1
ATOM 862 O O . SER A 1 105 ? -28.608 12.823 39.636 1.00 89.75 105 SER A O 1
ATOM 864 N N . ILE A 1 106 ? -28.448 11.751 37.660 1.00 90.44 106 ILE A N 1
ATOM 865 C CA . ILE A 1 106 ? -27.228 10.995 37.943 1.00 90.44 106 ILE A CA 1
ATOM 866 C C . ILE A 1 106 ? -26.219 11.237 36.811 1.00 90.44 106 ILE A C 1
ATOM 868 O O . ILE A 1 106 ? -26.579 11.187 35.633 1.00 90.44 106 ILE A O 1
ATOM 872 N N . GLU A 1 107 ? -24.966 11.533 37.162 1.00 91.88 107 GLU A N 1
ATOM 873 C CA . GLU A 1 107 ? -23.878 11.873 36.231 1.00 91.88 107 GLU A CA 1
ATOM 874 C C . GLU A 1 107 ? -22.712 10.893 36.380 1.00 91.88 107 GLU A C 1
ATOM 876 O O . GLU A 1 107 ? -22.432 10.397 37.475 1.00 91.88 107 GLU A O 1
ATOM 881 N N . ARG A 1 108 ? -22.014 10.630 35.272 1.00 90.94 108 ARG A N 1
ATOM 882 C CA . ARG A 1 108 ? -20.767 9.873 35.259 1.00 90.94 108 ARG A CA 1
ATOM 883 C C . ARG A 1 108 ? -19.819 10.404 34.186 1.00 90.94 108 ARG A C 1
ATOM 885 O O . ARG A 1 108 ? -20.236 10.778 33.090 1.00 90.94 108 ARG A O 1
ATOM 892 N N . GLN A 1 109 ? -18.532 10.415 34.514 1.00 90.06 109 GLN A N 1
ATOM 893 C CA . GLN A 1 109 ? -17.468 10.705 33.562 1.00 90.06 109 GLN A CA 1
ATOM 894 C C . GLN A 1 109 ? -17.141 9.444 32.756 1.00 90.06 109 GLN A C 1
ATOM 896 O O . GLN A 1 109 ? -17.121 8.335 33.300 1.00 90.06 109 GLN A O 1
ATOM 901 N N . GLY A 1 110 ? -16.967 9.621 31.452 1.00 86.38 110 GLY A N 1
ATOM 902 C CA . GLY A 1 110 ? -16.503 8.599 30.527 1.00 86.38 110 GLY A CA 1
ATOM 903 C C . GLY A 1 110 ? -15.001 8.689 30.276 1.00 86.38 110 GLY A C 1
ATOM 904 O O . GLY A 1 110 ? -14.255 9.271 31.059 1.00 86.38 110 GLY A O 1
ATOM 905 N N . GLU A 1 111 ? -14.581 8.105 29.161 1.00 87.06 111 GLU A N 1
ATOM 906 C CA . GLU A 1 111 ? -13.183 8.048 28.728 1.00 87.06 111 GLU A CA 1
ATOM 907 C C . GLU A 1 111 ? -12.839 9.192 27.758 1.00 87.06 111 GLU A C 1
ATOM 909 O O . GLU A 1 111 ? -13.697 9.987 27.359 1.00 87.06 111 GLU A O 1
ATOM 914 N N . VAL A 1 112 ? -11.569 9.292 27.366 1.00 86.56 112 VAL A N 1
ATOM 915 C CA . VAL A 1 112 ? -11.126 10.241 26.334 1.00 86.56 112 VAL A CA 1
ATOM 916 C C . VAL A 1 112 ? -11.623 9.787 24.963 1.00 86.56 112 VAL A C 1
ATOM 918 O O . VAL A 1 112 ? -11.377 8.655 24.546 1.00 86.56 112 VAL A O 1
ATOM 921 N N . ILE A 1 113 ? -12.282 10.688 24.232 1.00 82.00 113 ILE A N 1
ATOM 922 C CA . ILE A 1 113 ? -12.703 10.431 22.855 1.00 82.00 113 ILE A CA 1
ATOM 923 C C . ILE A 1 113 ? -11.470 10.395 21.960 1.00 82.00 113 ILE A C 1
ATOM 925 O O . ILE A 1 113 ? -10.720 11.367 21.861 1.00 82.00 113 ILE A O 1
ATOM 929 N N . ASN A 1 114 ? -11.265 9.293 21.253 1.00 78.44 114 ASN A N 1
ATOM 930 C CA . ASN A 1 114 ? -10.091 9.135 20.411 1.00 78.44 114 ASN A CA 1
ATOM 931 C C . ASN A 1 114 ? -10.198 9.986 19.131 1.00 78.44 114 ASN A C 1
ATOM 933 O O . ASN A 1 114 ? -11.223 10.004 18.445 1.00 78.44 114 ASN A O 1
ATOM 937 N N . SER A 1 115 ? -9.109 10.682 18.789 1.00 62.97 115 SER A N 1
ATOM 938 C CA . SER A 1 115 ? -8.996 11.520 17.585 1.00 62.97 115 SER A CA 1
ATOM 939 C C . SER A 1 115 ? -8.806 10.752 16.279 1.00 62.97 115 SER A C 1
ATOM 941 O O . SER A 1 115 ? -8.762 11.370 15.211 1.00 62.97 115 SER A O 1
ATOM 943 N N . LYS A 1 116 ? -8.683 9.419 16.320 1.00 57.66 116 LYS A N 1
ATOM 944 C CA . LYS A 1 116 ? -8.440 8.623 15.115 1.00 57.66 116 LYS A CA 1
ATOM 945 C C . LYS A 1 116 ? -9.581 8.790 14.102 1.00 57.66 116 LYS A C 1
ATOM 947 O O . LYS A 1 116 ? -10.758 8.572 14.384 1.00 57.66 116 LYS A O 1
ATOM 952 N N . ILE A 1 117 ? -9.179 9.183 12.897 1.00 53.38 117 ILE A N 1
ATOM 953 C CA . ILE A 1 117 ? -10.035 9.371 11.727 1.00 53.38 117 ILE A CA 1
ATOM 954 C C . ILE A 1 117 ? -10.618 8.012 11.314 1.00 53.38 117 ILE A C 1
ATOM 956 O O . ILE A 1 117 ? -9.899 7.016 11.335 1.00 53.38 117 ILE A O 1
ATOM 960 N N . VAL A 1 118 ? -11.913 8.038 10.975 1.00 46.62 118 VAL A N 1
ATOM 961 C CA . VAL A 1 118 ? -12.803 7.006 10.405 1.00 46.62 118 VAL A CA 1
ATOM 962 C C . VAL A 1 118 ? -12.135 5.671 10.024 1.00 46.62 118 VAL A C 1
ATOM 964 O O . VAL A 1 118 ? -11.138 5.673 9.299 1.00 46.62 118 VAL A O 1
ATOM 967 N N . PRO A 1 119 ? -12.719 4.514 10.392 1.00 41.16 119 PRO A N 1
ATOM 968 C CA . PRO A 1 119 ? -12.329 3.221 9.862 1.00 41.16 119 PRO A CA 1
ATOM 969 C C . PRO A 1 119 ? -12.664 3.213 8.377 1.00 41.16 119 PRO A C 1
ATOM 971 O O . PRO A 1 119 ? -13.781 2.913 7.960 1.00 41.16 119 PRO A O 1
ATOM 974 N N . TYR A 1 120 ? -11.681 3.562 7.558 1.00 41.84 120 TYR A N 1
ATOM 975 C CA . TYR A 1 120 ? -11.752 3.251 6.148 1.00 41.84 120 TYR A CA 1
ATOM 976 C C . TYR A 1 120 ? -11.723 1.736 6.041 1.00 41.84 120 TYR A C 1
ATOM 978 O O . TYR A 1 120 ? -10.749 1.097 6.461 1.00 41.84 120 TYR A O 1
ATOM 986 N N . ARG A 1 121 ? -12.795 1.172 5.478 1.00 46.38 121 ARG A N 1
ATOM 987 C CA . ARG A 1 121 ? -12.701 -0.144 4.858 1.00 46.38 121 ARG A CA 1
ATOM 988 C C . ARG A 1 121 ? -11.579 -0.061 3.828 1.00 46.38 121 ARG A C 1
ATOM 990 O O . ARG A 1 121 ? -11.419 0.955 3.157 1.00 46.38 121 ARG A O 1
ATOM 997 N N . ILE A 1 122 ? -10.789 -1.125 3.742 1.00 51.69 122 ILE A N 1
ATOM 998 C CA . ILE A 1 122 ? -9.632 -1.209 2.841 1.00 51.69 122 ILE A CA 1
ATOM 999 C C . ILE A 1 122 ? -10.061 -0.880 1.399 1.00 51.69 122 ILE A C 1
ATOM 1001 O O . ILE A 1 122 ? -9.329 -0.206 0.679 1.00 51.69 122 ILE A O 1
ATOM 1005 N N . TYR A 1 123 ? -11.307 -1.224 1.053 1.00 53.72 123 TYR A N 1
ATOM 1006 C CA . TYR A 1 123 ? -12.040 -0.708 -0.096 1.00 53.72 123 TYR A CA 1
ATOM 1007 C C . TYR A 1 123 ? -13.062 0.349 0.320 1.00 53.72 123 TYR A C 1
ATOM 1009 O O . TYR A 1 123 ? -14.104 0.041 0.901 1.00 53.72 123 TYR A O 1
ATOM 1017 N N . ASP A 1 124 ? -12.764 1.592 -0.032 1.00 63.03 124 ASP A N 1
ATOM 1018 C CA . ASP A 1 124 ? -13.705 2.706 -0.031 1.00 63.03 124 ASP A CA 1
ATOM 1019 C C . ASP A 1 124 ? -13.766 3.268 -1.459 1.00 63.03 124 ASP A C 1
ATOM 1021 O O . ASP A 1 124 ? -12.745 3.308 -2.153 1.00 63.03 124 ASP A O 1
ATOM 1025 N N . GLY A 1 125 ? -14.940 3.712 -1.911 1.00 67.50 125 GLY A N 1
ATOM 1026 C CA . GLY A 1 125 ? -15.100 4.341 -3.225 1.00 67.50 125 GLY A CA 1
ATOM 1027 C C . GLY A 1 125 ? -14.157 5.534 -3.405 1.00 67.50 125 GLY A C 1
ATOM 1028 O O . GLY A 1 125 ? -13.641 5.758 -4.497 1.00 67.50 125 GLY A O 1
ATOM 1029 N N . ILE A 1 126 ? -13.837 6.228 -2.308 1.00 65.81 126 ILE A N 1
ATOM 1030 C CA . ILE A 1 126 ? -12.856 7.320 -2.276 1.00 65.81 126 ILE A CA 1
ATOM 1031 C C . ILE A 1 126 ? -11.437 6.815 -2.589 1.00 65.81 126 ILE A C 1
ATOM 1033 O O . ILE A 1 126 ? -10.712 7.454 -3.349 1.00 65.81 126 ILE A O 1
ATOM 1037 N N . MET A 1 127 ? -11.034 5.660 -2.046 1.00 74.75 127 MET A N 1
ATOM 1038 C CA . MET A 1 127 ? -9.725 5.052 -2.329 1.00 74.75 127 MET A CA 1
ATOM 1039 C C . MET A 1 127 ? -9.608 4.693 -3.814 1.00 74.75 127 MET A C 1
ATOM 1041 O O . MET A 1 127 ? -8.622 5.058 -4.454 1.00 74.75 127 MET A O 1
ATOM 1045 N N . VAL A 1 128 ? -10.642 4.052 -4.372 1.00 74.94 128 VAL A N 1
ATOM 1046 C CA . VAL A 1 128 ? -10.685 3.656 -5.790 1.00 74.94 128 VAL A CA 1
ATOM 1047 C C . VAL A 1 128 ? -10.637 4.878 -6.706 1.00 74.94 128 VAL A C 1
ATOM 1049 O O . VAL A 1 128 ? -9.878 4.888 -7.674 1.00 74.94 128 VAL A O 1
ATOM 1052 N N . LEU A 1 129 ? -11.393 5.931 -6.384 1.00 74.12 129 LEU A N 1
ATOM 1053 C CA . LEU A 1 129 ? -11.371 7.183 -7.135 1.00 74.12 129 LEU A CA 1
ATOM 1054 C C . LEU A 1 129 ? -9.983 7.836 -7.099 1.00 74.12 129 LEU A C 1
ATOM 1056 O O . LEU A 1 129 ? -9.459 8.219 -8.142 1.00 74.12 129 LEU A O 1
ATOM 1060 N N . ASN A 1 130 ? -9.362 7.924 -5.921 1.00 74.81 130 ASN A N 1
ATOM 1061 C CA . ASN A 1 130 ? -8.032 8.517 -5.770 1.00 74.81 130 ASN A CA 1
ATOM 1062 C C . ASN A 1 130 ? -6.962 7.729 -6.525 1.00 74.81 130 ASN A C 1
ATOM 1064 O O . ASN A 1 130 ? -6.103 8.324 -7.175 1.00 74.81 130 ASN A O 1
ATOM 1068 N N . LEU A 1 131 ? -7.033 6.398 -6.478 1.00 78.94 131 LEU A N 1
ATOM 1069 C CA . LEU A 1 131 ? -6.170 5.531 -7.267 1.00 78.94 131 LEU A CA 1
ATOM 1070 C C . LEU A 1 131 ? -6.349 5.793 -8.767 1.00 78.94 131 LEU A C 1
ATOM 1072 O O . LEU A 1 131 ? -5.364 5.995 -9.473 1.00 78.94 131 LEU A O 1
ATOM 1076 N N . PHE A 1 132 ? -7.595 5.817 -9.245 1.00 80.19 132 PHE A N 1
ATOM 1077 C CA . PHE A 1 132 ? -7.898 6.070 -10.651 1.00 80.19 132 PHE A CA 1
ATOM 1078 C C . PHE A 1 132 ? -7.353 7.426 -11.110 1.00 80.19 132 PHE A C 1
ATOM 1080 O O . PHE A 1 132 ? -6.654 7.490 -12.118 1.00 80.19 132 PHE A O 1
ATOM 1087 N N . LEU A 1 133 ? -7.606 8.496 -10.351 1.00 77.62 133 LEU A N 1
ATOM 1088 C CA . LEU A 1 133 ? -7.113 9.839 -10.667 1.00 77.62 133 LEU A CA 1
ATOM 1089 C C . LEU A 1 133 ? -5.582 9.894 -10.707 1.00 77.62 133 LEU A C 1
ATOM 1091 O O . LEU A 1 133 ? -5.012 10.523 -11.596 1.00 77.62 133 LEU A O 1
ATOM 1095 N N . MET A 1 134 ? -4.913 9.210 -9.778 1.00 78.06 134 MET A N 1
ATOM 1096 C CA . MET A 1 134 ? -3.454 9.158 -9.721 1.00 78.06 134 MET A CA 1
ATOM 1097 C C . MET A 1 134 ? -2.864 8.420 -10.926 1.00 78.06 134 MET A C 1
ATOM 1099 O O . MET A 1 134 ? -1.958 8.937 -11.578 1.00 78.06 134 MET A O 1
ATOM 1103 N N . LEU A 1 135 ? -3.403 7.246 -11.263 1.00 79.75 135 LEU A N 1
ATOM 1104 C CA . LEU A 1 135 ? -2.963 6.482 -12.431 1.00 79.75 135 LEU A CA 1
ATOM 1105 C C . LEU A 1 135 ? -3.264 7.227 -13.737 1.00 79.75 135 LEU A C 1
ATOM 1107 O O . LEU A 1 135 ? -2.413 7.262 -14.621 1.00 79.75 135 LEU A O 1
ATOM 1111 N N . ALA A 1 136 ? -4.424 7.880 -13.845 1.00 77.88 136 ALA A N 1
ATOM 1112 C CA . ALA A 1 136 ? -4.783 8.694 -15.004 1.00 77.88 136 ALA A CA 1
ATOM 1113 C C . ALA A 1 136 ? -3.841 9.896 -15.175 1.00 77.88 136 ALA A C 1
ATOM 1115 O O . ALA A 1 136 ? -3.405 10.189 -16.288 1.00 77.88 136 ALA A O 1
ATOM 1116 N N . PHE A 1 137 ? -3.480 10.566 -14.077 1.00 77.44 137 PHE A N 1
A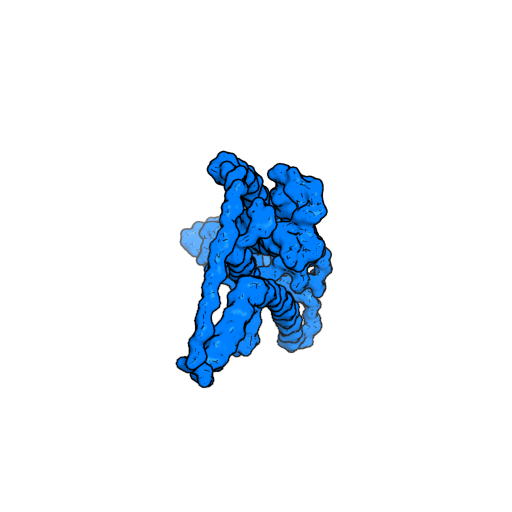TOM 1117 C CA . PHE A 1 137 ? -2.514 11.662 -14.096 1.00 77.44 137 PHE A CA 1
ATOM 1118 C C . PHE A 1 137 ? -1.125 11.194 -14.548 1.00 77.44 137 PHE A C 1
ATOM 1120 O O . PHE A 1 137 ? -0.514 11.821 -15.413 1.00 77.44 137 PHE A O 1
ATOM 1127 N N . ILE A 1 138 ? -0.648 10.061 -14.023 1.00 76.50 138 ILE A N 1
ATOM 1128 C CA . ILE A 1 138 ? 0.639 9.474 -14.420 1.00 76.50 138 ILE A CA 1
ATOM 1129 C C . ILE A 1 138 ? 0.614 9.044 -15.894 1.00 76.50 138 ILE A C 1
ATOM 1131 O O . ILE A 1 138 ? 1.558 9.333 -16.629 1.00 76.50 138 ILE A O 1
ATOM 1135 N N . ALA A 1 139 ? -0.470 8.417 -16.355 1.00 75.12 139 ALA A N 1
ATOM 1136 C CA . ALA A 1 139 ? -0.633 8.026 -17.753 1.00 75.12 139 ALA A CA 1
ATOM 1137 C C . ALA A 1 139 ? -0.634 9.246 -18.691 1.00 75.12 139 ALA A C 1
ATOM 1139 O O . ALA A 1 139 ? 0.037 9.229 -19.723 1.00 75.12 139 ALA A O 1
ATOM 1140 N N . MET A 1 140 ? -1.315 10.336 -18.311 1.00 77.62 140 MET A N 1
ATOM 1141 C CA . MET A 1 140 ? -1.264 11.597 -19.057 1.00 77.62 140 MET A CA 1
ATOM 1142 C C . MET A 1 140 ? 0.148 12.187 -19.098 1.00 77.62 140 MET A C 1
ATOM 1144 O O . MET A 1 140 ? 0.592 12.625 -20.157 1.00 77.62 140 MET A O 1
ATOM 1148 N N . LEU A 1 141 ? 0.885 12.183 -17.983 1.00 72.38 141 LEU A N 1
ATOM 1149 C CA . LEU A 1 141 ? 2.283 12.626 -17.982 1.00 72.38 141 LEU A CA 1
ATOM 1150 C C . LEU A 1 141 ? 3.143 11.777 -18.926 1.00 72.38 141 LEU A C 1
ATOM 1152 O O . LEU A 1 141 ? 3.908 12.337 -19.712 1.00 72.38 141 LEU A O 1
ATOM 1156 N N . GLY A 1 142 ? 2.976 10.452 -18.901 1.00 69.44 142 GLY A N 1
ATOM 1157 C CA . GLY A 1 142 ? 3.640 9.531 -19.827 1.00 69.44 142 GLY A CA 1
ATOM 1158 C C . GLY A 1 142 ? 3.366 9.878 -21.292 1.00 69.44 142 GLY A C 1
ATOM 1159 O O . GLY A 1 142 ? 4.303 10.004 -22.079 1.00 69.44 142 GLY A O 1
ATOM 1160 N N . PHE A 1 143 ? 2.102 10.152 -21.627 1.00 75.88 143 PHE A N 1
ATOM 1161 C CA . PHE A 1 143 ? 1.675 10.567 -22.966 1.00 75.88 143 PHE A CA 1
ATOM 1162 C C . PHE A 1 143 ? 2.397 11.834 -23.457 1.00 75.88 143 PHE A C 1
ATOM 1164 O O . PHE A 1 143 ? 2.882 11.894 -24.589 1.00 75.88 143 PHE A O 1
ATOM 1171 N N . PHE A 1 144 ? 2.495 12.865 -22.612 1.00 74.12 144 PHE A N 1
ATOM 1172 C CA . PHE A 1 144 ? 3.187 14.103 -22.982 1.00 74.12 144 PHE A CA 1
ATOM 1173 C C . PHE A 1 144 ? 4.702 13.920 -23.111 1.00 74.12 144 PHE A C 1
ATOM 1175 O O . PHE A 1 144 ? 5.320 14.569 -23.961 1.00 74.12 144 PHE A O 1
ATOM 1182 N N . MET A 1 145 ? 5.302 13.057 -22.287 1.00 71.75 145 MET A N 1
ATOM 1183 C CA . MET A 1 145 ? 6.735 12.769 -22.345 1.00 71.75 145 MET A CA 1
ATOM 1184 C C . MET A 1 145 ? 7.116 12.003 -23.612 1.00 71.75 145 MET A C 1
ATOM 1186 O O . MET A 1 145 ? 8.067 12.410 -24.274 1.00 71.75 145 MET A O 1
ATOM 1190 N N . GLU A 1 146 ? 6.356 10.976 -24.006 1.00 72.94 146 GLU A N 1
ATOM 1191 C CA . GLU A 1 146 ? 6.597 10.211 -25.243 1.00 72.94 146 GLU A CA 1
ATOM 1192 C C . GLU A 1 146 ? 6.604 11.133 -26.474 1.00 72.94 146 GLU A C 1
ATOM 1194 O O . GLU A 1 146 ? 7.558 11.131 -27.253 1.00 72.94 146 GLU A O 1
ATOM 1199 N N . ARG A 1 147 ? 5.620 12.040 -26.575 1.00 75.25 147 ARG A N 1
ATOM 1200 C CA . ARG A 1 147 ? 5.561 13.032 -27.662 1.00 75.25 147 ARG A CA 1
ATOM 1201 C C . ARG A 1 147 ? 6.742 13.999 -27.688 1.00 75.25 147 ARG A C 1
ATOM 1203 O O . ARG A 1 147 ? 7.134 14.450 -28.763 1.00 75.25 147 ARG A O 1
ATOM 1210 N N . LYS A 1 148 ? 7.274 14.391 -26.528 1.00 74.19 148 LYS A N 1
ATOM 1211 C CA . LYS A 1 148 ? 8.440 15.287 -26.460 1.00 74.19 148 LYS A CA 1
ATOM 1212 C C . LYS A 1 148 ? 9.740 14.551 -26.772 1.00 74.19 148 LYS A C 1
ATOM 1214 O O . LYS A 1 148 ? 10.592 15.130 -27.438 1.00 74.19 148 LYS A O 1
ATOM 1219 N N . LEU A 1 149 ? 9.872 13.300 -26.328 1.00 67.75 149 LEU A N 1
ATOM 1220 C CA . LEU A 1 149 ? 11.024 12.450 -26.626 1.00 67.75 149 LEU A CA 1
ATOM 1221 C C . LEU A 1 149 ? 11.138 12.187 -28.132 1.00 67.75 149 LEU A C 1
ATOM 1223 O O . LEU A 1 149 ? 12.202 12.426 -28.692 1.00 67.75 149 LEU A O 1
ATOM 1227 N N . GLN A 1 150 ? 10.041 11.815 -28.801 1.00 67.94 150 GLN A N 1
ATOM 1228 C CA . GLN A 1 150 ? 10.020 11.608 -30.258 1.00 67.94 150 GLN A CA 1
ATOM 1229 C C . GLN A 1 150 ? 10.455 12.867 -31.025 1.00 67.94 150 GLN A C 1
ATOM 1231 O O . GLN A 1 150 ? 11.390 12.817 -31.819 1.00 67.94 150 GLN A O 1
ATOM 1236 N N . LYS A 1 151 ? 9.867 14.030 -30.706 1.00 69.69 151 LYS A N 1
ATOM 1237 C CA . LYS A 1 151 ? 10.241 15.311 -31.334 1.00 69.69 151 LYS A CA 1
ATOM 1238 C C . LYS A 1 151 ? 11.705 15.696 -31.107 1.00 69.69 151 LYS A C 1
ATOM 1240 O O . LYS A 1 151 ? 12.318 16.311 -31.974 1.00 69.69 151 LYS A O 1
ATOM 1245 N N . GLY A 1 152 ? 12.255 15.381 -29.933 1.00 63.88 152 GLY A N 1
ATOM 1246 C CA . GLY A 1 152 ? 13.657 15.645 -29.610 1.00 63.88 152 GLY A CA 1
ATOM 1247 C C . GLY A 1 152 ? 14.621 14.802 -30.446 1.00 63.88 152 GLY A C 1
ATOM 1248 O O . GLY A 1 152 ? 15.635 15.322 -30.906 1.00 63.88 152 GLY A O 1
ATOM 1249 N N . VAL A 1 153 ? 14.281 13.533 -30.686 1.00 61.72 153 VAL A N 1
ATOM 1250 C CA . VAL A 1 153 ? 15.066 12.629 -31.541 1.00 61.72 153 VAL A CA 1
ATOM 1251 C C . VAL A 1 153 ? 15.000 13.065 -33.005 1.00 61.72 153 VAL A C 1
ATOM 1253 O O . VAL A 1 153 ? 16.046 13.235 -33.624 1.00 61.72 153 VAL A O 1
ATOM 1256 N N . GLU A 1 154 ? 13.807 13.357 -33.530 1.00 66.31 154 GLU A N 1
ATOM 1257 C CA . GLU A 1 154 ? 13.623 13.854 -34.905 1.00 66.31 154 GLU A CA 1
ATOM 1258 C C . GLU A 1 154 ? 14.423 15.145 -35.163 1.00 66.31 154 GLU A C 1
ATOM 1260 O O . GLU A 1 154 ? 15.069 15.303 -36.202 1.00 66.31 154 GLU A O 1
ATOM 1265 N N . ALA A 1 155 ? 14.451 16.059 -34.185 1.00 63.03 155 ALA A N 1
ATOM 1266 C CA . ALA A 1 155 ? 15.260 17.271 -34.261 1.00 63.03 155 ALA A CA 1
ATOM 1267 C C . ALA A 1 155 ? 16.766 16.955 -34.283 1.00 63.03 155 ALA A C 1
ATOM 1269 O O . ALA A 1 155 ? 17.502 17.538 -35.079 1.00 63.03 155 ALA A O 1
ATOM 1270 N N . HIS A 1 156 ? 17.233 16.008 -33.468 1.00 58.03 156 HIS A N 1
ATOM 1271 C CA . HIS A 1 156 ? 18.647 15.632 -33.415 1.00 58.03 156 HIS A CA 1
ATOM 1272 C C . HIS A 1 156 ? 19.112 14.890 -34.682 1.00 58.03 156 HIS A C 1
ATOM 1274 O O . HIS A 1 156 ? 20.235 15.097 -35.143 1.00 58.03 156 HIS A O 1
ATOM 1280 N N . GLU A 1 157 ? 18.254 14.076 -35.299 1.00 59.12 157 GLU A N 1
ATOM 1281 C CA . GLU A 1 157 ? 18.521 13.443 -36.599 1.00 59.12 157 GLU A CA 1
ATOM 1282 C C . GLU A 1 157 ? 18.557 14.470 -37.739 1.00 59.12 157 GLU A C 1
ATOM 1284 O O . GLU A 1 157 ? 19.433 14.400 -38.602 1.00 59.12 157 GLU A O 1
ATOM 1289 N N . SER A 1 158 ? 17.682 15.483 -37.706 1.00 58.88 158 SER A N 1
ATOM 1290 C CA . SER A 1 158 ? 17.684 16.566 -38.703 1.00 58.88 158 SER A CA 1
ATOM 1291 C C . SER A 1 158 ? 18.933 17.458 -38.637 1.00 58.88 158 SER A C 1
ATOM 1293 O O . SER A 1 158 ? 19.379 17.974 -39.661 1.00 58.88 158 SER A O 1
ATOM 1295 N N . VAL A 1 159 ? 19.529 17.605 -37.446 1.00 58.41 159 VAL A N 1
ATOM 1296 C CA . VAL A 1 159 ? 20.730 18.428 -37.207 1.00 58.41 159 VAL A CA 1
ATOM 1297 C C . VAL A 1 159 ? 22.024 17.631 -37.405 1.00 58.41 159 VAL A C 1
ATOM 1299 O O . VAL A 1 159 ? 23.027 18.193 -37.836 1.00 58.41 159 VAL A O 1
ATOM 1302 N N . SER A 1 160 ? 22.021 16.321 -37.138 1.00 50.44 160 SER A N 1
ATOM 1303 C CA . SER A 1 160 ? 23.230 15.481 -37.196 1.00 50.44 160 SER A CA 1
ATOM 1304 C C . SER A 1 160 ? 23.611 14.968 -38.589 1.00 50.44 160 SER A C 1
ATOM 1306 O O . SER A 1 160 ? 24.573 14.212 -38.684 1.00 50.44 160 SER A O 1
ATOM 1308 N N . GLY A 1 161 ? 22.917 15.398 -39.656 1.00 42.31 161 GLY A N 1
ATOM 1309 C CA . GLY A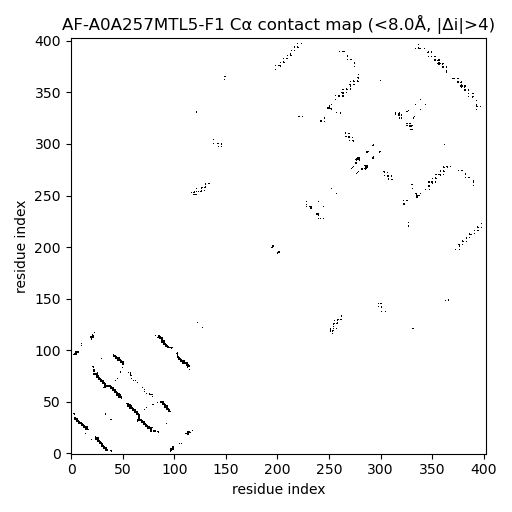 1 161 ? 23.386 15.358 -41.049 1.00 42.31 161 GLY A CA 1
ATOM 1310 C C . GLY A 1 161 ? 24.348 14.211 -41.368 1.00 42.31 161 GLY A C 1
ATOM 1311 O O . GLY A 1 161 ? 25.550 14.426 -41.491 1.00 42.31 161 GLY A O 1
ATOM 1312 N N . ARG A 1 162 ? 23.811 12.991 -41.471 1.00 48.88 162 ARG A N 1
ATOM 1313 C CA . ARG A 1 162 ? 24.524 11.740 -41.768 1.00 48.88 162 ARG A CA 1
ATOM 1314 C C . ARG A 1 162 ? 25.452 11.891 -42.984 1.00 48.88 162 ARG A C 1
ATOM 1316 O O . ARG A 1 162 ? 25.045 11.654 -44.118 1.00 48.88 162 ARG A O 1
ATOM 1323 N N . LYS A 1 163 ? 26.718 12.245 -42.745 1.00 37.78 163 LYS A N 1
ATOM 1324 C CA . LYS A 1 163 ? 27.810 12.188 -43.721 1.00 37.78 163 LYS A CA 1
ATOM 1325 C C . LYS A 1 163 ? 28.793 11.128 -43.241 1.00 37.78 163 LYS A C 1
ATOM 1327 O O . LYS A 1 163 ? 29.627 11.372 -42.378 1.00 37.78 163 LYS A O 1
ATOM 1332 N N . GLY A 1 164 ? 28.627 9.921 -43.778 1.00 44.75 164 GLY A N 1
ATOM 1333 C CA . GLY A 1 164 ? 29.622 8.867 -43.653 1.00 44.75 164 GLY A CA 1
ATOM 1334 C C . GLY A 1 164 ? 30.934 9.339 -44.272 1.00 44.75 164 GLY A C 1
ATOM 1335 O O . GLY A 1 164 ? 30.970 9.715 -45.442 1.00 44.75 164 GLY A O 1
ATOM 1336 N N . GLY A 1 165 ? 31.988 9.332 -43.468 1.00 32.03 165 GLY A N 1
ATOM 1337 C CA . GLY A 1 165 ? 33.360 9.557 -43.886 1.00 32.03 165 GLY A CA 1
ATOM 1338 C C . GLY A 1 165 ? 34.236 8.550 -43.163 1.00 32.03 165 GLY A C 1
ATOM 1339 O O . GLY A 1 165 ? 34.422 8.654 -41.957 1.00 32.03 165 GLY A O 1
ATOM 1340 N N . ASN A 1 166 ? 34.690 7.548 -43.913 1.00 37.66 166 ASN A N 1
ATOM 1341 C CA . ASN A 1 166 ? 35.815 6.684 -43.572 1.00 37.66 166 ASN A CA 1
ATOM 1342 C C . ASN A 1 166 ? 37.000 7.516 -43.081 1.00 37.66 166 ASN A C 1
ATOM 1344 O O . ASN A 1 166 ? 37.376 8.457 -43.770 1.00 37.66 166 ASN A O 1
ATOM 1348 N N . GLU A 1 167 ? 37.685 7.047 -42.042 1.00 34.12 167 GLU A N 1
ATOM 1349 C CA . GLU A 1 167 ? 39.142 7.138 -41.999 1.00 34.12 167 GLU A CA 1
ATOM 1350 C C . GLU A 1 167 ? 39.717 5.913 -41.281 1.00 34.12 167 GLU A C 1
ATOM 1352 O O . GLU A 1 167 ? 39.231 5.465 -40.242 1.00 34.12 167 GLU A O 1
ATOM 1357 N N . ARG A 1 168 ? 40.694 5.311 -41.957 1.00 35.75 168 ARG A N 1
ATOM 1358 C CA . ARG A 1 168 ? 41.424 4.091 -41.624 1.00 35.75 168 ARG A CA 1
ATOM 1359 C C . ARG A 1 168 ? 42.809 4.485 -41.104 1.00 35.75 168 ARG A C 1
ATOM 1361 O O . ARG A 1 168 ? 43.380 5.451 -41.590 1.00 35.75 168 ARG A O 1
ATOM 1368 N N . GLU A 1 169 ? 43.347 3.580 -40.289 1.00 34.16 169 GLU A N 1
ATOM 1369 C CA . GLU A 1 169 ? 44.769 3.235 -40.108 1.00 34.16 169 GLU A CA 1
ATOM 1370 C C . GLU A 1 169 ? 45.695 4.106 -39.245 1.00 34.16 169 GLU A C 1
ATOM 1372 O O . GLU A 1 169 ? 45.777 5.322 -39.351 1.00 34.16 169 GLU A O 1
ATOM 1377 N N . GLY A 1 170 ? 46.485 3.385 -38.438 1.00 27.69 170 GLY A N 1
ATOM 1378 C CA . GLY A 1 170 ? 47.671 3.871 -37.742 1.00 27.69 170 GLY A CA 1
ATOM 1379 C C . GLY A 1 170 ? 48.240 2.820 -36.787 1.00 27.69 170 GLY A C 1
ATOM 1380 O O . GLY A 1 170 ? 48.005 2.890 -35.586 1.00 27.69 170 GLY A O 1
ATOM 1381 N N . SER A 1 171 ? 48.954 1.820 -37.319 1.00 31.59 171 SER A N 1
ATOM 1382 C CA . SER A 1 171 ? 49.731 0.846 -36.538 1.00 31.59 171 SER A CA 1
ATOM 1383 C C . SER A 1 171 ? 50.983 1.478 -35.925 1.00 31.59 171 SER A C 1
ATOM 1385 O O . SER A 1 171 ? 51.627 2.296 -36.579 1.00 31.59 171 SER A O 1
ATOM 1387 N N . GLY A 1 172 ? 51.421 0.986 -34.767 1.00 28.38 172 GLY A N 1
ATOM 1388 C CA . GLY A 1 172 ? 52.768 1.241 -34.258 1.00 28.38 172 GLY A CA 1
ATOM 1389 C C . GLY A 1 172 ? 53.114 0.328 -33.087 1.00 28.38 172 GLY A C 1
ATOM 1390 O O . GLY A 1 172 ? 52.735 0.598 -31.955 1.00 28.38 172 GLY A O 1
ATOM 1391 N N . SER A 1 173 ? 53.820 -0.762 -33.375 1.00 33.56 173 SER A N 1
ATOM 1392 C CA . SER A 1 173 ? 54.489 -1.620 -32.398 1.00 33.56 173 SER A CA 1
ATOM 1393 C C . SER A 1 173 ? 55.742 -0.939 -31.843 1.00 33.56 173 SER A C 1
ATOM 1395 O O . SER A 1 173 ? 56.523 -0.420 -32.635 1.00 33.56 173 SER A O 1
ATOM 1397 N N . HIS A 1 174 ? 56.018 -1.062 -30.544 1.00 33.38 174 HIS A N 1
ATOM 1398 C CA . HIS A 1 174 ? 57.354 -1.453 -30.088 1.00 33.38 174 HIS A CA 1
ATOM 1399 C C . HIS A 1 174 ? 57.305 -2.016 -28.667 1.00 33.38 174 HIS A C 1
ATOM 1401 O O . HIS A 1 174 ? 56.751 -1.432 -27.743 1.00 33.38 174 HIS A O 1
ATOM 1407 N N . GLN A 1 175 ? 57.870 -3.208 -28.575 1.00 36.19 175 GLN A N 1
ATOM 1408 C CA . GLN A 1 175 ? 58.081 -4.039 -27.409 1.00 36.19 175 GLN A CA 1
ATOM 1409 C C . GLN A 1 175 ? 59.400 -3.592 -26.771 1.00 36.19 175 GLN A C 1
ATOM 1411 O O . GLN A 1 175 ? 60.397 -3.516 -27.488 1.00 36.19 175 GLN A O 1
ATOM 1416 N N . ASP A 1 176 ? 59.418 -3.319 -25.468 1.00 40.16 176 ASP A N 1
ATOM 1417 C CA . ASP A 1 176 ? 60.661 -3.345 -24.697 1.00 40.16 176 ASP A CA 1
ATOM 1418 C C . ASP A 1 176 ? 60.387 -3.875 -23.289 1.00 40.16 176 ASP A C 1
ATOM 1420 O O . ASP A 1 176 ? 59.528 -3.390 -22.552 1.00 40.16 176 ASP A O 1
ATOM 1424 N N . ALA A 1 177 ? 61.083 -4.962 -22.977 1.00 46.56 177 ALA A N 1
ATOM 1425 C CA . ALA A 1 177 ? 60.927 -5.767 -21.784 1.00 46.56 177 ALA A CA 1
ATOM 1426 C C . ALA A 1 177 ? 61.846 -5.244 -20.678 1.00 46.56 177 ALA A C 1
ATOM 1428 O O . ALA A 1 177 ? 63.064 -5.258 -20.858 1.00 46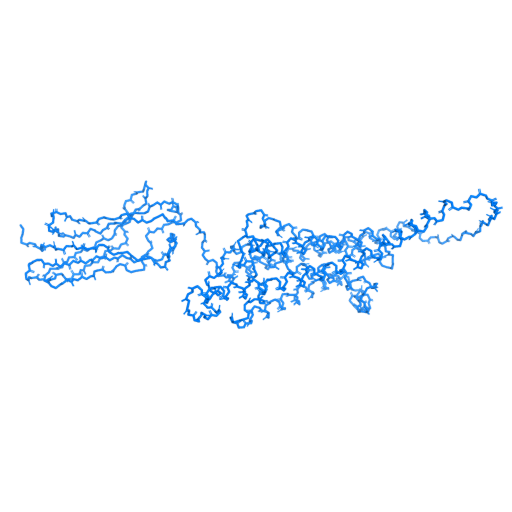.56 177 ALA A O 1
ATOM 1429 N N . ARG A 1 178 ? 61.270 -4.833 -19.537 1.00 44.97 178 ARG A N 1
ATOM 1430 C CA . ARG A 1 178 ? 61.876 -4.872 -18.186 1.00 44.97 178 ARG A CA 1
ATOM 1431 C C . ARG A 1 178 ? 60.947 -4.238 -17.141 1.00 44.97 178 ARG A C 1
ATOM 1433 O O . ARG A 1 178 ? 61.202 -3.132 -16.692 1.00 44.97 178 ARG A O 1
ATOM 1440 N N . GLU A 1 179 ? 59.899 -4.959 -16.745 1.00 45.47 179 GLU A N 1
ATOM 1441 C CA . GLU A 1 179 ? 59.272 -4.842 -15.409 1.00 45.47 179 GLU A CA 1
ATOM 1442 C C . GLU A 1 179 ? 58.266 -5.987 -15.177 1.00 45.47 179 GLU A C 1
ATOM 1444 O O . GLU A 1 179 ? 57.120 -5.817 -14.776 1.00 45.47 179 GLU A O 1
ATOM 1449 N N . GLU A 1 180 ? 58.695 -7.211 -15.477 1.00 51.75 180 GLU A N 1
ATOM 1450 C CA . GLU A 1 180 ? 57.919 -8.419 -15.211 1.00 51.75 180 GLU A CA 1
ATOM 1451 C C . GLU A 1 180 ? 58.295 -8.909 -13.808 1.00 51.75 180 GLU A C 1
ATOM 1453 O O . GLU A 1 180 ? 59.398 -9.420 -13.625 1.00 51.75 180 GLU A O 1
ATOM 1458 N N . ILE A 1 181 ? 57.431 -8.647 -12.816 1.00 48.62 181 ILE A N 1
ATOM 1459 C CA . ILE A 1 181 ? 57.040 -9.553 -11.705 1.00 48.62 181 ILE A CA 1
ATOM 1460 C C . ILE A 1 181 ? 56.213 -8.813 -10.623 1.00 48.62 181 ILE A C 1
ATOM 1462 O O . ILE A 1 181 ? 55.362 -9.449 -10.011 1.00 48.62 181 ILE A O 1
ATOM 1466 N N . ASP A 1 182 ? 56.308 -7.484 -10.476 1.00 42.00 182 ASP A N 1
ATOM 1467 C CA . ASP A 1 182 ? 55.457 -6.727 -9.523 1.00 42.00 182 ASP A CA 1
ATOM 1468 C C . ASP A 1 182 ? 54.168 -6.135 -10.145 1.00 42.00 182 ASP A C 1
ATOM 1470 O O . ASP A 1 182 ? 53.245 -5.750 -9.426 1.00 42.00 182 ASP A O 1
ATOM 1474 N N . LEU A 1 183 ? 54.047 -6.124 -11.480 1.00 52.56 183 LEU A N 1
ATOM 1475 C CA . LEU A 1 183 ? 52.877 -5.611 -12.218 1.00 52.56 183 LEU A CA 1
ATOM 1476 C C . LEU A 1 183 ? 51.770 -6.656 -12.458 1.00 52.56 183 LEU A C 1
ATOM 1478 O O . LEU A 1 183 ? 50.601 -6.294 -12.568 1.00 52.56 183 LEU A O 1
ATOM 1482 N N . ALA A 1 184 ? 52.102 -7.950 -12.465 1.00 51.78 184 ALA A N 1
ATOM 1483 C CA . ALA A 1 184 ? 51.154 -9.016 -12.812 1.00 51.78 184 ALA A CA 1
ATOM 1484 C C . ALA A 1 184 ? 50.055 -9.227 -11.752 1.00 51.78 184 ALA A C 1
ATOM 1486 O O . ALA A 1 184 ? 48.914 -9.525 -12.091 1.00 51.78 184 ALA A O 1
ATOM 1487 N N . ILE A 1 185 ? 50.365 -9.006 -10.468 1.00 53.09 185 ILE A N 1
ATOM 1488 C CA . ILE A 1 185 ? 49.387 -9.127 -9.371 1.00 53.09 185 ILE A CA 1
ATOM 1489 C C . ILE A 1 185 ? 48.453 -7.905 -9.339 1.00 53.09 185 ILE A C 1
ATOM 1491 O O . ILE A 1 185 ? 47.268 -8.029 -9.031 1.00 53.09 185 ILE A O 1
ATOM 1495 N N . GLY A 1 186 ? 48.970 -6.723 -9.695 1.00 50.75 186 GLY A N 1
ATOM 1496 C CA . GLY A 1 186 ? 48.181 -5.499 -9.831 1.00 50.75 186 GLY A CA 1
ATOM 1497 C C . GLY A 1 186 ? 47.237 -5.547 -11.031 1.00 50.75 186 GLY A C 1
ATOM 1498 O O . GLY A 1 186 ? 46.062 -5.223 -10.881 1.00 50.75 186 GLY A O 1
ATOM 1499 N N . GLU A 1 187 ? 47.709 -6.008 -12.191 1.00 55.94 187 GLU A N 1
ATOM 1500 C CA . GLU A 1 187 ? 46.885 -6.149 -13.396 1.00 55.94 187 GLU A CA 1
ATOM 1501 C C . GLU A 1 187 ? 45.850 -7.270 -13.285 1.00 55.94 187 GLU A C 1
ATOM 1503 O O . GLU A 1 187 ? 44.719 -7.057 -13.707 1.00 55.94 187 GLU A O 1
ATOM 1508 N N . GLU A 1 188 ? 46.155 -8.419 -12.667 1.00 57.75 188 GLU A N 1
ATOM 1509 C CA . GLU A 1 188 ? 45.130 -9.441 -12.406 1.00 57.75 188 GLU A CA 1
ATOM 1510 C C . GLU A 1 188 ? 44.065 -8.932 -11.431 1.00 57.75 188 GLU A C 1
ATOM 1512 O O . GLU A 1 188 ? 42.875 -9.136 -11.664 1.00 57.75 188 GLU A O 1
ATOM 1517 N N . MET A 1 189 ? 44.450 -8.229 -10.360 1.00 55.25 189 MET A N 1
ATOM 1518 C CA . MET A 1 189 ? 43.474 -7.699 -9.406 1.00 55.25 189 MET A CA 1
ATOM 1519 C C . MET A 1 189 ? 42.635 -6.571 -10.022 1.00 55.25 189 MET A C 1
ATOM 1521 O O . MET A 1 189 ? 41.427 -6.527 -9.800 1.00 55.25 189 MET A O 1
ATOM 1525 N N . VAL A 1 190 ? 43.236 -5.697 -10.836 1.00 58.28 190 VAL A N 1
ATOM 1526 C CA . VAL A 1 190 ? 42.525 -4.654 -11.594 1.00 58.28 190 VAL A CA 1
ATOM 1527 C C . VAL A 1 190 ? 41.639 -5.267 -12.676 1.00 58.28 190 VAL A C 1
ATOM 1529 O O . VAL A 1 190 ? 40.495 -4.856 -12.793 1.00 58.28 190 VAL A O 1
ATOM 1532 N N . ALA A 1 191 ? 42.080 -6.301 -13.391 1.00 61.66 191 ALA A N 1
ATOM 1533 C CA . ALA A 1 191 ? 41.267 -6.997 -14.387 1.00 61.66 191 ALA A CA 1
ATOM 1534 C C . ALA A 1 191 ? 40.095 -7.759 -13.750 1.00 61.66 191 ALA A C 1
ATOM 1536 O O . ALA A 1 191 ? 38.996 -7.769 -14.307 1.00 61.66 191 ALA A O 1
ATOM 1537 N N . VAL A 1 192 ? 40.292 -8.358 -12.569 1.00 62.00 192 VAL A N 1
ATOM 1538 C CA . VAL A 1 192 ? 39.227 -8.981 -11.762 1.00 62.00 192 VAL A CA 1
ATOM 1539 C C . VAL A 1 192 ? 38.243 -7.927 -11.250 1.00 62.00 192 VAL A C 1
ATOM 1541 O O . VAL A 1 192 ? 37.035 -8.157 -11.277 1.00 62.00 192 VAL A O 1
ATOM 1544 N N . LEU A 1 193 ? 38.726 -6.758 -10.822 1.00 57.66 193 LEU A N 1
ATOM 1545 C CA . LEU A 1 193 ? 37.869 -5.640 -10.427 1.00 57.66 193 LEU A CA 1
ATOM 1546 C C . LEU A 1 193 ? 37.113 -5.071 -11.639 1.00 57.66 193 LEU A C 1
ATOM 1548 O O . LEU A 1 193 ? 35.900 -4.925 -11.563 1.00 57.66 193 LEU A O 1
ATOM 1552 N N . ASP A 1 194 ? 37.756 -4.844 -12.780 1.00 59.22 194 ASP A N 1
ATOM 1553 C CA . ASP A 1 194 ? 37.122 -4.327 -14.001 1.00 59.22 194 ASP A CA 1
ATOM 1554 C C . ASP A 1 194 ? 36.096 -5.304 -14.582 1.00 59.22 194 ASP A C 1
ATOM 1556 O O . ASP A 1 194 ? 35.023 -4.897 -15.038 1.00 59.22 194 ASP A O 1
ATOM 1560 N N . THR A 1 195 ? 36.357 -6.613 -14.507 1.00 63.62 195 THR A N 1
ATOM 1561 C CA . THR A 1 195 ? 35.335 -7.613 -14.840 1.00 63.62 195 THR A CA 1
ATOM 1562 C C . THR A 1 195 ? 34.202 -7.605 -13.818 1.00 63.62 195 THR A C 1
ATOM 1564 O O . THR A 1 195 ? 33.038 -7.563 -14.225 1.00 63.62 195 THR A O 1
ATOM 1567 N N . ALA A 1 196 ? 34.482 -7.577 -12.511 1.00 59.06 196 ALA A N 1
ATOM 1568 C CA . ALA A 1 196 ? 33.454 -7.538 -11.465 1.00 59.06 196 ALA A CA 1
ATOM 1569 C C . ALA A 1 196 ? 32.576 -6.269 -11.515 1.00 59.06 196 ALA A C 1
ATOM 1571 O O . ALA A 1 196 ? 31.363 -6.359 -11.315 1.00 59.06 196 ALA A O 1
ATOM 1572 N N . TYR A 1 197 ? 33.158 -5.112 -11.835 1.00 64.62 197 TYR A N 1
ATOM 1573 C CA . TYR A 1 197 ? 32.487 -3.811 -11.942 1.00 64.62 197 TYR A CA 1
ATOM 1574 C C . TYR A 1 197 ? 32.033 -3.469 -13.364 1.00 64.62 197 TYR A C 1
ATOM 1576 O O . TYR A 1 197 ? 31.545 -2.361 -13.605 1.00 64.62 197 TYR A O 1
ATOM 1584 N N . SER A 1 198 ? 32.118 -4.416 -14.304 1.00 75.56 198 SER A N 1
ATOM 1585 C CA . SER A 1 198 ? 31.558 -4.208 -15.635 1.00 75.56 198 SER A CA 1
ATOM 1586 C C . SER A 1 198 ? 30.051 -3.894 -15.536 1.00 75.56 198 SER A C 1
ATOM 1588 O O . SER A 1 198 ? 29.330 -4.523 -14.748 1.00 75.56 198 SER A O 1
ATOM 1590 N N . PRO A 1 199 ? 29.522 -2.946 -16.335 1.00 70.50 199 PRO A N 1
ATOM 1591 C CA . PRO A 1 199 ? 28.109 -2.559 -16.284 1.00 70.50 199 PRO A CA 1
ATOM 1592 C C . PRO A 1 199 ? 27.135 -3.734 -16.440 1.00 70.50 199 PRO A C 1
ATOM 1594 O O . PRO A 1 199 ? 26.053 -3.731 -15.855 1.00 70.50 199 PRO A O 1
ATOM 1597 N N . VAL A 1 200 ? 27.535 -4.761 -17.196 1.00 75.31 200 VAL A N 1
ATOM 1598 C CA . VAL A 1 200 ? 26.769 -5.998 -17.393 1.00 75.31 200 VAL A CA 1
ATOM 1599 C C . VAL A 1 200 ? 26.651 -6.788 -16.087 1.00 75.31 200 VAL A C 1
ATOM 1601 O O . VAL A 1 200 ? 25.541 -7.162 -15.700 1.00 75.31 200 VAL A O 1
ATOM 1604 N N . ASN A 1 201 ? 27.764 -6.991 -15.377 1.00 78.56 201 ASN A N 1
ATOM 1605 C CA . ASN A 1 201 ? 27.780 -7.728 -14.114 1.00 78.56 201 ASN A CA 1
ATOM 1606 C C . ASN A 1 201 ? 27.061 -6.962 -13.000 1.00 78.56 201 ASN A C 1
ATOM 1608 O O . ASN A 1 201 ? 26.278 -7.556 -12.259 1.00 78.56 201 ASN A O 1
ATOM 1612 N N . LEU A 1 202 ? 27.227 -5.637 -12.936 1.00 83.06 202 LEU A N 1
ATOM 1613 C CA . LEU A 1 202 ? 26.498 -4.785 -11.991 1.00 83.06 202 LEU A CA 1
ATOM 1614 C C . LEU A 1 202 ? 24.984 -4.824 -12.219 1.00 83.06 202 LEU A C 1
ATOM 1616 O O . LEU A 1 202 ? 24.211 -4.905 -11.263 1.00 83.06 202 LEU A O 1
ATOM 1620 N N . PHE A 1 203 ? 24.543 -4.803 -13.476 1.00 84.31 203 PHE A N 1
ATOM 1621 C CA . PHE A 1 203 ? 23.124 -4.880 -13.807 1.00 84.31 203 PHE A CA 1
ATOM 1622 C C . PHE A 1 203 ? 22.522 -6.253 -13.467 1.00 84.31 203 PHE A C 1
ATOM 1624 O O . PHE A 1 203 ? 21.427 -6.333 -12.901 1.00 84.31 203 PHE A O 1
ATOM 1631 N N . ALA A 1 204 ? 23.242 -7.340 -13.764 1.00 85.38 204 ALA A N 1
ATOM 1632 C CA . ALA A 1 204 ? 22.834 -8.694 -13.393 1.00 85.38 204 ALA A CA 1
ATOM 1633 C C . ALA A 1 204 ? 22.759 -8.858 -11.866 1.00 85.38 204 ALA A C 1
ATOM 1635 O O . ALA A 1 204 ? 21.751 -9.340 -11.346 1.00 85.38 204 ALA A O 1
ATOM 1636 N N . ALA A 1 205 ? 23.774 -8.377 -11.141 1.00 86.31 205 ALA A N 1
ATOM 1637 C CA . ALA A 1 205 ? 23.799 -8.376 -9.682 1.00 86.31 205 ALA A CA 1
ATOM 1638 C C . ALA A 1 205 ? 22.642 -7.559 -9.093 1.00 86.31 205 ALA A C 1
ATOM 1640 O O . ALA A 1 205 ? 21.959 -8.028 -8.185 1.00 86.31 205 ALA A O 1
ATOM 1641 N N . GLY A 1 206 ? 22.359 -6.373 -9.638 1.00 87.94 206 GLY A N 1
ATOM 1642 C CA . GLY A 1 206 ? 21.229 -5.559 -9.199 1.00 87.94 206 GLY A CA 1
ATOM 1643 C C . GLY A 1 206 ? 19.872 -6.206 -9.505 1.00 87.94 206 GLY A C 1
ATOM 1644 O O . GLY A 1 206 ? 18.962 -6.141 -8.683 1.00 87.94 206 GLY A O 1
ATOM 1645 N N . THR A 1 207 ? 19.739 -6.910 -10.631 1.00 89.38 207 THR A N 1
ATOM 1646 C CA . THR A 1 207 ? 18.532 -7.692 -10.954 1.00 89.38 207 THR A CA 1
ATOM 1647 C C . THR A 1 207 ? 18.340 -8.854 -9.978 1.00 89.38 207 THR A C 1
ATOM 1649 O O . THR A 1 207 ? 17.240 -9.059 -9.462 1.00 89.38 207 THR A O 1
ATOM 1652 N N . ALA A 1 208 ? 19.413 -9.586 -9.665 1.00 89.81 208 ALA A N 1
ATOM 1653 C CA . ALA A 1 208 ? 19.382 -10.646 -8.663 1.00 89.81 208 ALA A CA 1
ATOM 1654 C C . ALA A 1 208 ? 19.023 -10.089 -7.278 1.00 89.81 208 ALA A C 1
ATOM 1656 O O . ALA A 1 208 ? 18.162 -10.642 -6.596 1.00 89.81 208 ALA A O 1
ATOM 1657 N N . LEU A 1 209 ? 19.615 -8.955 -6.890 1.00 92.12 209 LEU A N 1
ATOM 1658 C CA . LEU A 1 209 ? 19.312 -8.270 -5.636 1.00 92.12 209 LEU A CA 1
ATOM 1659 C C . LEU A 1 209 ? 17.836 -7.858 -5.554 1.00 92.12 209 LEU A C 1
ATOM 1661 O O . LEU A 1 209 ? 17.211 -8.049 -4.511 1.00 92.12 209 LEU A O 1
ATOM 1665 N N . LEU A 1 210 ? 17.256 -7.340 -6.641 1.00 92.94 210 LEU A N 1
ATOM 1666 C CA . LEU A 1 210 ? 15.834 -6.993 -6.708 1.00 92.94 210 LEU A CA 1
ATOM 1667 C C . LEU A 1 210 ? 14.955 -8.222 -6.460 1.00 92.94 210 LEU A C 1
ATOM 1669 O O . LEU A 1 210 ? 14.068 -8.183 -5.605 1.00 92.94 210 LEU A O 1
ATOM 1673 N N . ALA A 1 211 ? 15.228 -9.322 -7.167 1.00 91.69 211 ALA A N 1
ATOM 1674 C CA . ALA A 1 211 ? 14.481 -10.566 -7.015 1.00 91.69 211 ALA A CA 1
ATOM 1675 C C . ALA A 1 211 ? 14.591 -11.113 -5.582 1.00 91.69 211 ALA A C 1
ATOM 1677 O O . ALA A 1 211 ? 13.574 -11.407 -4.954 1.00 91.69 211 ALA A O 1
ATOM 1678 N N . VAL A 1 212 ? 15.809 -11.171 -5.032 1.00 93.62 212 VAL A N 1
ATOM 1679 C CA . VAL A 1 212 ? 16.060 -11.604 -3.649 1.00 93.62 212 VAL A CA 1
ATOM 1680 C C . VAL A 1 212 ? 15.317 -10.721 -2.648 1.00 93.62 212 VAL A C 1
ATOM 1682 O O . VAL A 1 212 ? 14.689 -11.252 -1.737 1.00 93.62 212 VAL A O 1
ATOM 1685 N N . THR A 1 213 ? 15.325 -9.398 -2.827 1.00 93.38 213 THR A N 1
ATOM 1686 C CA . THR A 1 213 ? 14.640 -8.449 -1.932 1.00 93.38 213 THR A CA 1
ATOM 1687 C C . THR A 1 213 ? 13.134 -8.700 -1.900 1.00 93.38 213 THR A C 1
ATOM 1689 O O . THR A 1 213 ? 12.538 -8.769 -0.826 1.00 93.38 213 THR A O 1
ATOM 1692 N N . LEU A 1 214 ? 12.507 -8.882 -3.065 1.00 92.94 214 LEU A N 1
ATOM 1693 C CA . LEU A 1 214 ? 11.063 -9.118 -3.152 1.00 92.94 214 LEU A CA 1
ATOM 1694 C C . LEU A 1 214 ? 10.667 -10.501 -2.617 1.00 92.94 214 LEU A C 1
ATOM 1696 O O . LEU A 1 214 ? 9.702 -10.612 -1.859 1.00 92.94 214 LEU A O 1
ATOM 1700 N N . VAL A 1 215 ? 11.423 -11.549 -2.960 1.00 93.00 215 VAL A N 1
ATOM 1701 C CA . VAL A 1 215 ? 11.155 -12.917 -2.486 1.00 93.00 215 VAL A CA 1
ATOM 1702 C C . VAL A 1 215 ? 11.352 -13.013 -0.978 1.00 93.00 215 VAL A C 1
ATOM 1704 O O . VAL A 1 215 ? 10.496 -13.555 -0.279 1.00 93.00 215 VAL A O 1
ATOM 1707 N N . LEU A 1 216 ? 12.445 -12.456 -0.454 1.00 92.94 216 LEU A N 1
ATOM 1708 C CA . LEU A 1 216 ? 12.716 -12.463 0.978 1.00 92.94 216 LEU A CA 1
ATOM 1709 C C . LEU A 1 216 ? 11.638 -11.682 1.737 1.00 92.94 216 LEU A C 1
ATOM 1711 O O . LEU A 1 216 ? 11.146 -12.179 2.747 1.00 92.94 216 LEU A O 1
ATOM 1715 N N . ALA A 1 217 ? 11.205 -10.524 1.234 1.00 91.56 217 ALA A N 1
ATOM 1716 C CA . ALA A 1 217 ? 10.098 -9.775 1.824 1.00 91.56 217 ALA A CA 1
ATOM 1717 C C . ALA A 1 217 ? 8.801 -10.599 1.884 1.00 91.56 217 ALA A C 1
ATOM 1719 O O . ALA A 1 217 ? 8.157 -10.646 2.931 1.00 91.56 217 ALA A O 1
ATOM 1720 N N . ALA A 1 218 ? 8.439 -11.295 0.801 1.00 90.19 218 ALA A N 1
ATOM 1721 C CA . ALA A 1 218 ? 7.253 -12.151 0.773 1.00 90.19 218 ALA A CA 1
ATOM 1722 C C . ALA A 1 218 ? 7.351 -13.304 1.789 1.00 90.19 218 ALA A C 1
ATOM 1724 O O . ALA A 1 218 ? 6.421 -13.540 2.561 1.00 90.19 218 ALA A O 1
ATOM 1725 N N . VAL A 1 219 ? 8.501 -13.985 1.846 1.00 91.69 219 VAL A N 1
ATOM 1726 C CA . VAL A 1 219 ? 8.747 -15.073 2.806 1.00 91.69 219 VAL A CA 1
ATOM 1727 C C . VAL A 1 219 ? 8.680 -14.565 4.247 1.00 91.69 219 VAL A C 1
ATOM 1729 O O . VAL A 1 219 ? 8.046 -15.201 5.090 1.00 91.69 219 VAL A O 1
ATOM 1732 N N . LEU A 1 220 ? 9.300 -13.420 4.540 1.00 91.06 220 LEU A N 1
ATOM 1733 C CA . LEU A 1 220 ? 9.277 -12.815 5.871 1.00 91.06 220 LEU A CA 1
ATOM 1734 C C . LEU A 1 220 ? 7.865 -12.394 6.280 1.00 91.06 220 LEU A C 1
ATOM 1736 O O . LEU A 1 220 ? 7.467 -12.664 7.410 1.00 91.06 220 LEU A O 1
ATOM 1740 N N . HIS A 1 221 ? 7.092 -11.805 5.367 1.00 89.25 221 HIS A N 1
ATOM 1741 C CA . HIS A 1 221 ? 5.699 -11.436 5.612 1.00 89.25 221 HIS A CA 1
ATOM 1742 C C . HIS A 1 221 ? 4.856 -12.652 6.021 1.00 89.25 221 HIS A C 1
ATOM 1744 O O . HIS A 1 221 ? 4.248 -12.657 7.095 1.00 89.25 221 HIS A O 1
ATOM 1750 N N . ILE A 1 222 ? 4.901 -13.719 5.216 1.00 88.31 222 ILE A N 1
ATOM 1751 C CA . ILE A 1 222 ? 4.166 -14.965 5.474 1.00 88.31 222 ILE A CA 1
ATOM 1752 C C . ILE A 1 222 ? 4.617 -15.593 6.799 1.00 88.31 222 ILE A C 1
ATOM 1754 O O . ILE A 1 222 ? 3.792 -15.996 7.623 1.00 88.31 222 ILE A O 1
ATOM 1758 N N . LYS A 1 223 ? 5.934 -15.655 7.037 1.00 88.56 223 LYS A N 1
ATOM 1759 C CA . LYS A 1 223 ? 6.500 -16.220 8.267 1.00 88.56 223 LYS A CA 1
ATOM 1760 C C . LYS A 1 223 ? 6.070 -15.430 9.502 1.00 88.56 223 LYS A C 1
ATOM 1762 O O . LYS A 1 223 ? 5.731 -16.049 10.509 1.00 88.56 223 LYS A O 1
ATOM 1767 N N . ASN A 1 224 ? 6.070 -14.098 9.434 1.00 84.88 224 ASN A N 1
ATOM 1768 C CA . ASN A 1 224 ? 5.683 -13.242 10.552 1.00 84.88 224 ASN A CA 1
ATOM 1769 C C . ASN A 1 224 ? 4.213 -13.457 10.931 1.00 84.88 224 ASN A C 1
ATOM 1771 O O . ASN A 1 224 ? 3.895 -13.685 12.094 1.00 84.88 224 ASN A O 1
ATOM 1775 N N . ILE A 1 225 ? 3.325 -13.498 9.937 1.00 81.94 225 ILE A N 1
ATOM 1776 C CA . ILE A 1 225 ? 1.905 -13.793 10.150 1.00 81.94 225 ILE A CA 1
ATOM 1777 C C . ILE A 1 225 ? 1.714 -15.162 10.820 1.00 81.94 225 ILE A C 1
ATOM 1779 O O . ILE A 1 225 ? 0.980 -15.286 11.804 1.00 81.94 225 ILE A O 1
ATOM 1783 N N . TYR A 1 226 ? 2.403 -16.193 10.324 1.00 85.50 226 TYR A N 1
ATOM 1784 C CA . TYR A 1 226 ? 2.317 -17.534 10.900 1.00 85.50 226 TYR A CA 1
ATOM 1785 C C . TYR A 1 226 ? 2.842 -17.578 12.341 1.00 85.50 226 TYR A C 1
ATOM 1787 O O . TYR A 1 226 ? 2.265 -18.245 13.204 1.00 85.50 226 TYR A O 1
ATOM 1795 N N . TYR A 1 227 ? 3.925 -16.850 12.616 1.00 83.62 227 TYR A N 1
ATOM 1796 C CA . TYR A 1 227 ? 4.494 -16.726 13.951 1.00 83.62 227 TYR A CA 1
ATOM 1797 C C . TYR A 1 227 ? 3.507 -16.078 14.930 1.00 83.62 227 TYR A C 1
ATOM 1799 O O . TYR A 1 227 ? 3.242 -16.654 15.987 1.00 83.62 227 TYR A O 1
ATOM 1807 N N . VAL A 1 228 ? 2.899 -14.947 14.555 1.00 79.38 228 VAL A N 1
ATOM 1808 C CA . VAL A 1 228 ? 1.903 -14.252 15.386 1.00 79.38 228 VAL A CA 1
ATOM 1809 C C . VAL A 1 228 ? 0.683 -15.140 15.645 1.00 79.38 228 VAL A C 1
ATOM 1811 O O . VAL A 1 228 ? 0.234 -15.253 16.787 1.00 79.38 228 VAL A O 1
ATOM 1814 N N . HIS A 1 229 ? 0.184 -15.851 14.627 1.00 80.62 229 HIS A N 1
ATOM 1815 C CA . HIS A 1 229 ? -0.938 -16.786 14.789 1.00 80.62 229 HIS A CA 1
ATOM 1816 C C . HIS A 1 229 ? -0.632 -17.917 15.773 1.00 80.62 229 HIS A C 1
ATOM 1818 O O . HIS A 1 229 ? -1.442 -18.221 16.659 1.00 80.62 229 HIS A O 1
ATOM 1824 N N . ARG A 1 230 ? 0.562 -18.508 15.665 1.00 82.56 230 ARG A N 1
ATOM 1825 C CA . ARG A 1 230 ? 1.024 -19.546 16.590 1.00 82.56 230 ARG A CA 1
ATOM 1826 C C . ARG A 1 230 ? 1.144 -19.008 18.015 1.00 82.56 230 ARG A C 1
ATOM 1828 O O . ARG A 1 230 ? 0.680 -19.667 18.943 1.00 82.56 230 ARG A O 1
ATOM 1835 N N . LEU A 1 231 ? 1.740 -17.829 18.189 1.00 79.38 231 LEU A N 1
ATOM 1836 C CA . LEU A 1 231 ? 1.916 -17.200 19.497 1.00 79.38 231 LEU A CA 1
ATOM 1837 C C . LEU A 1 231 ? 0.564 -16.913 20.163 1.00 79.38 231 LEU A C 1
ATOM 1839 O O . LEU A 1 231 ? 0.373 -17.245 21.330 1.00 79.38 231 LEU A O 1
ATOM 1843 N N . MET A 1 232 ? -0.402 -16.387 19.409 1.00 72.69 232 MET A N 1
ATOM 1844 C CA . MET A 1 232 ? -1.743 -16.099 19.920 1.00 72.69 232 MET A CA 1
ATOM 1845 C C . MET A 1 232 ? -2.480 -17.370 20.362 1.00 72.69 232 MET A C 1
ATOM 1847 O O . MET A 1 232 ? -3.065 -17.411 21.443 1.00 72.69 232 MET A O 1
ATOM 1851 N N . THR A 1 233 ? -2.386 -18.439 19.566 1.00 78.12 233 THR A N 1
ATOM 1852 C CA . THR A 1 233 ? -2.964 -19.753 19.900 1.00 78.12 233 THR A CA 1
ATOM 1853 C C . THR A 1 233 ? -2.361 -20.321 21.192 1.00 78.12 233 THR A C 1
ATOM 1855 O O . THR A 1 233 ? -3.082 -20.858 22.036 1.00 78.12 233 THR A O 1
ATOM 1858 N N . LEU A 1 234 ? -1.044 -20.168 21.376 1.00 79.06 234 LEU A N 1
ATOM 1859 C CA . LEU A 1 234 ? -0.341 -20.584 22.592 1.00 79.06 234 LEU A CA 1
ATOM 1860 C C . LEU A 1 234 ? -0.780 -19.776 23.821 1.00 79.06 234 LEU A C 1
ATOM 1862 O O . LEU A 1 234 ? -1.090 -20.363 24.857 1.00 79.06 234 LEU A O 1
ATOM 1866 N N . LEU A 1 235 ? -0.840 -18.447 23.705 1.00 77.06 235 LEU A N 1
ATOM 1867 C CA . LEU A 1 235 ? -1.187 -17.552 24.813 1.00 77.06 235 LEU A CA 1
ATOM 1868 C C . LEU A 1 235 ? -2.647 -17.704 25.254 1.00 77.06 235 LEU A C 1
ATOM 1870 O O . LEU A 1 235 ? -2.927 -17.743 26.451 1.00 77.06 235 LEU A O 1
ATOM 1874 N N . GLN A 1 236 ? -3.578 -17.842 24.308 1.00 76.69 236 GLN A N 1
ATOM 1875 C CA . GLN A 1 236 ? -5.002 -18.000 24.617 1.00 76.69 236 GLN A CA 1
ATOM 1876 C C . GLN A 1 236 ? -5.388 -19.425 25.037 1.00 76.69 236 GLN A C 1
ATOM 1878 O O . GLN A 1 236 ? -6.521 -19.640 25.473 1.00 76.69 236 GLN A O 1
ATOM 1883 N N . LYS A 1 237 ? -4.472 -20.401 24.914 1.00 81.62 237 LYS A N 1
ATOM 1884 C CA . LYS A 1 237 ? -4.704 -21.834 25.185 1.00 81.62 237 LYS A CA 1
ATOM 1885 C C . LYS A 1 237 ? -5.938 -22.399 24.460 1.00 81.62 237 LYS A C 1
ATOM 1887 O O . LYS A 1 237 ? -6.584 -23.326 24.948 1.00 81.62 237 LYS A O 1
ATOM 1892 N N . LYS A 1 238 ? -6.293 -21.822 23.309 1.00 80.50 238 LYS A N 1
ATOM 1893 C CA . LYS A 1 238 ? -7.457 -22.179 22.486 1.00 80.50 238 LYS A CA 1
ATOM 1894 C C . LYS A 1 238 ? -7.096 -22.025 21.015 1.00 80.50 238 LYS A C 1
ATOM 1896 O O . LYS A 1 238 ? -6.297 -21.164 20.658 1.00 80.50 238 LYS A O 1
ATOM 1901 N N . THR A 1 239 ? -7.703 -22.841 20.159 1.00 77.06 239 THR A N 1
ATOM 1902 C CA . THR A 1 239 ? -7.558 -22.713 18.706 1.00 77.06 239 THR A CA 1
ATOM 1903 C C . THR A 1 239 ? -8.246 -21.438 18.229 1.00 77.06 239 THR A C 1
ATOM 1905 O O . THR A 1 239 ? -9.470 -21.334 18.301 1.00 77.06 239 THR A O 1
ATOM 1908 N N . VAL A 1 240 ? -7.466 -20.479 17.732 1.00 74.75 240 VAL A N 1
ATOM 1909 C CA . VAL A 1 240 ? -7.976 -19.240 17.132 1.00 74.75 240 VAL A CA 1
ATOM 1910 C C . VAL A 1 240 ? -8.020 -19.417 15.619 1.00 74.75 240 VAL A C 1
ATOM 1912 O O . VAL A 1 240 ? -7.004 -19.748 15.001 1.00 74.75 240 VAL A O 1
ATOM 1915 N N . ALA A 1 241 ? -9.183 -19.205 14.999 1.00 79.44 241 ALA A N 1
ATOM 1916 C CA . ALA A 1 241 ? -9.277 -19.212 13.541 1.00 79.44 241 ALA A CA 1
ATOM 1917 C C . ALA A 1 241 ? -8.474 -18.037 12.954 1.00 79.44 241 ALA A C 1
ATOM 1919 O O . ALA A 1 241 ? -8.521 -16.923 13.478 1.00 79.44 241 ALA A O 1
ATOM 1920 N N . ARG A 1 242 ? -7.746 -18.270 11.854 1.00 73.62 242 ARG A N 1
ATOM 1921 C CA . ARG A 1 242 ? -6.910 -17.234 11.217 1.00 73.62 242 ARG A CA 1
ATOM 1922 C C . ARG A 1 242 ? -7.709 -16.013 10.766 1.00 73.62 242 ARG A C 1
ATOM 1924 O O . ARG A 1 242 ? -7.214 -14.904 10.894 1.00 73.62 242 ARG A O 1
ATOM 1931 N N . SER A 1 243 ? -8.947 -16.205 10.314 1.00 72.62 243 SER A N 1
ATOM 1932 C CA . SER A 1 243 ? -9.846 -15.111 9.926 1.00 72.62 243 SER A CA 1
ATOM 1933 C C . SER A 1 243 ? -10.089 -14.120 11.069 1.00 72.62 243 SER A C 1
ATOM 1935 O O . SER A 1 243 ? -9.979 -12.914 10.863 1.00 72.62 243 SER A O 1
ATOM 1937 N N . HIS A 1 244 ? -10.323 -14.609 12.293 1.00 70.50 244 HIS A N 1
ATOM 1938 C CA . HIS A 1 244 ? -10.472 -13.750 13.472 1.00 70.50 244 HIS A CA 1
ATOM 1939 C C . HIS A 1 244 ? -9.183 -12.997 13.795 1.00 70.50 244 HIS A C 1
ATOM 1941 O O . HIS A 1 244 ? -9.228 -11.799 14.049 1.00 70.50 244 HIS A O 1
ATOM 1947 N N . LEU A 1 245 ? -8.029 -13.666 13.716 1.00 70.44 245 LEU A N 1
ATOM 1948 C CA . LEU A 1 245 ? -6.743 -12.996 13.900 1.00 70.44 245 LEU A CA 1
ATOM 1949 C C . LEU A 1 245 ? -6.540 -11.881 12.863 1.00 70.44 245 LEU A C 1
ATOM 1951 O O . LEU A 1 245 ? -6.125 -10.782 13.214 1.00 70.44 245 LEU A O 1
ATOM 1955 N N . TYR A 1 246 ? -6.854 -12.141 11.595 1.00 70.00 246 TYR A N 1
ATOM 1956 C CA . TYR A 1 246 ? -6.718 -11.149 10.537 1.00 70.00 246 TYR A CA 1
ATOM 1957 C C . TYR A 1 246 ? -7.675 -9.972 10.694 1.00 70.00 246 TYR A C 1
ATOM 1959 O O . TYR A 1 246 ? -7.309 -8.860 10.332 1.00 70.00 246 TYR A O 1
ATOM 1967 N N . ALA A 1 247 ? -8.885 -10.181 11.212 1.00 66.12 247 ALA A N 1
ATOM 1968 C CA . ALA A 1 247 ? -9.784 -9.075 11.522 1.00 66.12 247 ALA A CA 1
ATOM 1969 C C . ALA A 1 247 ? -9.164 -8.149 12.584 1.00 66.12 247 ALA A C 1
ATOM 1971 O O . ALA A 1 247 ? -9.101 -6.938 12.376 1.00 66.12 247 ALA A O 1
ATOM 1972 N N . GLU A 1 248 ? -8.614 -8.721 13.656 1.00 68.25 248 GLU A N 1
ATOM 1973 C CA . GLU A 1 248 ? -8.059 -7.959 14.784 1.00 68.25 248 GLU A CA 1
ATOM 1974 C C . GLU A 1 248 ? -6.687 -7.327 14.495 1.00 68.25 248 GLU A C 1
ATOM 1976 O O . GLU A 1 248 ? -6.373 -6.251 14.998 1.00 68.25 248 GLU A O 1
ATOM 1981 N N . MET A 1 249 ? -5.856 -7.954 13.656 1.00 66.94 249 MET A N 1
ATOM 1982 C CA . MET A 1 249 ? -4.531 -7.426 13.300 1.00 66.94 249 MET A CA 1
ATOM 1983 C C . MET A 1 249 ? -4.579 -6.271 12.290 1.00 66.94 249 MET A C 1
ATOM 1985 O O . MET A 1 249 ? -3.560 -5.616 12.067 1.00 66.94 249 MET A O 1
ATOM 1989 N N . THR A 1 250 ? -5.725 -6.019 11.649 1.00 69.19 250 THR A N 1
ATOM 1990 C CA . THR A 1 250 ? -5.809 -4.996 10.598 1.00 69.19 250 THR A CA 1
ATOM 1991 C C . THR A 1 250 ? -5.857 -3.581 11.160 1.00 69.19 250 THR A C 1
ATOM 1993 O O . THR A 1 250 ? -6.848 -3.120 11.724 1.00 69.19 250 THR A O 1
ATOM 1996 N N . VAL A 1 251 ? -4.788 -2.825 10.920 1.00 68.19 251 VAL A N 1
ATOM 1997 C CA . VAL A 1 251 ? -4.724 -1.398 11.230 1.00 68.19 251 VAL A CA 1
ATOM 1998 C C . VAL A 1 251 ? -5.072 -0.592 9.982 1.00 68.19 251 VAL A C 1
ATOM 2000 O O . VAL A 1 251 ? -4.349 -0.604 8.986 1.00 68.19 251 VAL A O 1
ATOM 2003 N N . SER A 1 252 ? -6.165 0.175 10.038 1.00 68.69 252 SER A N 1
ATOM 2004 C CA . SER A 1 252 ? -6.500 1.115 8.960 1.00 68.69 252 SER A CA 1
ATOM 2005 C C . SER A 1 252 ? -5.426 2.204 8.839 1.00 68.69 252 SER A C 1
ATOM 2007 O O . SER A 1 252 ? -5.119 2.904 9.810 1.00 68.69 252 SER A O 1
ATOM 2009 N N . GLN A 1 253 ? -4.857 2.352 7.637 1.00 70.75 253 GLN A N 1
ATOM 2010 C CA . GLN A 1 253 ? -3.772 3.299 7.347 1.00 70.75 253 GLN A CA 1
ATOM 2011 C C . GLN A 1 253 ? -4.240 4.619 6.707 1.00 70.75 253 GLN A C 1
ATOM 2013 O O . GLN A 1 253 ? -3.419 5.529 6.533 1.00 70.75 253 GLN A O 1
ATOM 2018 N N . GLY A 1 254 ? -5.540 4.738 6.414 1.00 72.38 254 GLY A N 1
ATOM 2019 C CA . GLY A 1 254 ? -6.165 5.854 5.700 1.00 72.38 254 GLY A CA 1
ATOM 2020 C C . GLY A 1 254 ? -6.220 5.637 4.182 1.00 72.38 254 GLY A C 1
ATOM 2021 O O . GLY A 1 254 ? -5.235 5.220 3.575 1.00 72.38 254 GLY A O 1
ATOM 2022 N N . SER A 1 255 ? -7.360 5.964 3.565 1.00 72.81 255 SER A N 1
ATOM 2023 C CA . SER A 1 255 ? -7.657 5.712 2.143 1.00 72.81 255 SER A CA 1
ATOM 2024 C C . SER A 1 255 ? -6.621 6.293 1.174 1.00 72.81 255 SER A C 1
ATOM 2026 O O . SER A 1 255 ? -6.195 5.607 0.249 1.00 72.81 255 SER A O 1
ATOM 2028 N N . ASN A 1 256 ? -6.157 7.523 1.412 1.00 80.06 256 ASN A N 1
ATOM 2029 C CA . ASN A 1 256 ? -5.155 8.179 0.563 1.00 80.06 256 ASN A CA 1
ATOM 2030 C C . ASN A 1 256 ? -3.811 7.449 0.573 1.00 80.06 256 ASN A C 1
ATOM 2032 O O . ASN A 1 256 ? -3.169 7.321 -0.466 1.00 80.06 256 ASN A O 1
ATOM 2036 N N . PHE A 1 257 ? -3.384 6.970 1.744 1.00 83.81 257 PHE A N 1
ATOM 2037 C CA . PHE A 1 257 ? -2.140 6.220 1.847 1.00 83.81 257 PHE A CA 1
ATOM 2038 C C . PHE A 1 257 ? -2.276 4.854 1.176 1.00 83.81 257 PHE A C 1
ATOM 2040 O O . PHE A 1 257 ? -1.385 4.475 0.427 1.00 83.81 257 PHE A O 1
ATOM 2047 N N . THR A 1 258 ? -3.391 4.149 1.387 1.00 82.50 258 THR A N 1
ATOM 2048 C CA . THR A 1 258 ? -3.642 2.861 0.730 1.00 82.50 258 THR A CA 1
ATOM 2049 C C . THR A 1 258 ? -3.651 3.004 -0.792 1.00 82.50 258 THR A C 1
ATOM 2051 O O . THR A 1 258 ? -2.958 2.247 -1.467 1.00 82.50 258 THR A O 1
ATOM 2054 N N . ALA A 1 259 ? -4.347 4.012 -1.335 1.00 83.62 259 ALA A N 1
ATOM 2055 C CA . ALA A 1 259 ? -4.351 4.298 -2.773 1.00 83.62 259 ALA A CA 1
ATOM 2056 C C . ALA A 1 259 ? -2.935 4.555 -3.304 1.00 83.62 259 ALA A C 1
ATOM 2058 O O . ALA A 1 259 ? -2.539 4.014 -4.333 1.00 83.62 259 ALA A O 1
ATOM 2059 N N . LEU A 1 260 ? -2.155 5.353 -2.577 1.00 87.12 260 LEU A N 1
ATOM 2060 C CA . LEU A 1 260 ? -0.797 5.706 -2.962 1.00 87.12 260 LEU A CA 1
ATOM 2061 C C . LEU A 1 260 ? 0.165 4.510 -2.897 1.00 87.12 260 LEU A C 1
ATOM 2063 O O . LEU A 1 260 ? 0.972 4.307 -3.803 1.00 87.12 260 LEU A O 1
ATOM 2067 N N . ALA A 1 261 ? 0.069 3.696 -1.851 1.00 87.62 261 ALA A N 1
ATOM 2068 C CA . ALA A 1 261 ? 0.877 2.496 -1.700 1.00 87.62 261 ALA A CA 1
ATOM 2069 C C . ALA A 1 261 ? 0.549 1.479 -2.804 1.00 87.62 261 ALA A C 1
ATOM 2071 O O . ALA A 1 261 ? 1.446 0.888 -3.400 1.00 87.62 261 ALA A O 1
ATOM 2072 N N . PHE A 1 262 ? -0.734 1.344 -3.143 1.00 87.56 262 PHE A N 1
ATOM 2073 C CA . PHE A 1 262 ? -1.192 0.496 -4.235 1.00 87.56 262 PHE A CA 1
ATOM 2074 C C . PHE A 1 262 ? -0.703 0.982 -5.603 1.00 87.56 262 PHE A C 1
ATOM 2076 O O . PHE A 1 262 ? -0.165 0.199 -6.386 1.00 87.56 262 PHE A O 1
ATOM 2083 N N . ALA A 1 263 ? -0.813 2.285 -5.870 1.00 90.50 263 ALA A N 1
ATOM 2084 C CA . ALA A 1 263 ? -0.262 2.892 -7.075 1.00 90.50 263 ALA A CA 1
ATOM 2085 C C . ALA A 1 263 ? 1.255 2.666 -7.175 1.00 90.50 263 ALA A C 1
ATOM 2087 O O . ALA A 1 263 ? 1.760 2.391 -8.258 1.00 90.50 263 ALA A O 1
ATOM 2088 N N . SER A 1 264 ? 1.974 2.718 -6.050 1.00 92.19 264 SER A N 1
ATOM 2089 C CA . SER A 1 264 ? 3.421 2.470 -6.008 1.00 92.19 264 SER A CA 1
ATOM 2090 C C . SER A 1 264 ? 3.770 1.031 -6.397 1.00 92.19 264 SER A C 1
ATOM 2092 O O . SER A 1 264 ? 4.692 0.822 -7.181 1.00 92.19 264 SER A O 1
ATOM 2094 N N . TRP A 1 265 ? 3.004 0.038 -5.929 1.00 92.44 265 TRP A N 1
ATOM 2095 C CA . TRP A 1 265 ? 3.167 -1.356 -6.358 1.00 92.44 265 TRP A CA 1
ATOM 2096 C C . TRP A 1 265 ? 2.889 -1.544 -7.851 1.00 92.44 265 TRP A C 1
ATOM 2098 O O . TRP A 1 265 ? 3.682 -2.178 -8.539 1.00 92.44 265 TRP A O 1
ATOM 2108 N N . ILE A 1 266 ? 1.811 -0.955 -8.380 1.00 92.62 266 ILE A N 1
ATOM 2109 C CA . ILE A 1 266 ? 1.526 -0.995 -9.825 1.00 92.62 266 ILE A CA 1
ATOM 2110 C C . ILE A 1 266 ? 2.681 -0.368 -10.611 1.00 92.62 266 ILE A C 1
ATOM 2112 O O . ILE A 1 266 ? 3.178 -0.964 -11.564 1.00 92.62 266 ILE A O 1
ATOM 2116 N N . MET A 1 267 ? 3.148 0.805 -10.185 1.00 93.75 267 MET A N 1
ATOM 2117 C CA . MET A 1 267 ? 4.259 1.506 -10.824 1.00 93.75 267 MET A CA 1
ATOM 2118 C C . MET A 1 267 ? 5.571 0.722 -10.750 1.00 93.75 267 MET A C 1
ATOM 2120 O O . MET A 1 267 ? 6.360 0.806 -11.685 1.00 93.75 267 MET A O 1
ATOM 2124 N N . LEU A 1 268 ? 5.794 -0.072 -9.698 1.00 94.94 268 LEU A N 1
ATOM 2125 C CA . LEU A 1 268 ? 6.948 -0.967 -9.597 1.00 94.94 268 LEU A CA 1
ATOM 2126 C C . LEU A 1 268 ? 6.917 -2.019 -10.712 1.00 94.94 268 LEU A C 1
ATOM 2128 O O . LEU A 1 268 ? 7.921 -2.218 -11.394 1.00 94.94 268 LEU A O 1
ATOM 2132 N N . PHE A 1 269 ? 5.759 -2.647 -10.944 1.00 93.50 269 PHE A N 1
ATOM 2133 C CA . PHE A 1 269 ? 5.591 -3.618 -12.028 1.00 93.50 269 PHE A CA 1
ATOM 2134 C C . PHE A 1 269 ? 5.712 -2.974 -13.411 1.00 93.50 269 PHE A C 1
ATOM 2136 O O . PHE A 1 269 ? 6.342 -3.551 -14.295 1.00 93.50 269 PHE A O 1
ATOM 2143 N N . VAL A 1 270 ? 5.166 -1.769 -13.599 1.00 93.75 270 VAL A N 1
ATOM 2144 C CA . VAL A 1 270 ? 5.315 -1.019 -14.857 1.00 93.75 270 VAL A CA 1
ATOM 2145 C C . VAL A 1 270 ? 6.781 -0.662 -15.102 1.00 93.75 270 VAL A C 1
ATOM 2147 O O . VAL A 1 270 ? 7.287 -0.903 -16.192 1.00 93.75 270 VAL A O 1
ATOM 2150 N N . ALA A 1 271 ? 7.493 -0.147 -14.099 1.00 94.12 271 ALA A N 1
ATOM 2151 C CA . ALA A 1 271 ? 8.911 0.182 -14.215 1.00 94.12 271 ALA A CA 1
ATOM 2152 C C . ALA A 1 271 ? 9.764 -1.054 -14.540 1.00 94.12 271 ALA A C 1
ATOM 2154 O O . ALA A 1 271 ? 10.611 -0.994 -15.429 1.00 94.12 271 ALA A O 1
ATOM 2155 N N . ALA A 1 272 ? 9.485 -2.194 -13.901 1.00 92.81 272 ALA A N 1
ATOM 2156 C CA . ALA A 1 272 ? 10.122 -3.461 -14.242 1.00 92.81 272 ALA A CA 1
ATOM 2157 C C . ALA A 1 272 ? 9.808 -3.890 -15.689 1.00 92.81 272 ALA A C 1
ATOM 2159 O O . ALA A 1 272 ? 10.715 -4.271 -16.426 1.00 92.81 272 ALA A O 1
ATOM 2160 N N . ALA A 1 273 ? 8.553 -3.779 -16.135 1.00 91.50 273 ALA A N 1
ATOM 2161 C CA . ALA A 1 273 ? 8.172 -4.101 -17.509 1.00 91.50 273 ALA A CA 1
ATOM 2162 C C . ALA A 1 273 ? 8.912 -3.221 -18.531 1.00 91.50 273 ALA A C 1
ATOM 2164 O O . ALA A 1 273 ? 9.433 -3.740 -19.514 1.00 91.50 273 ALA A O 1
ATOM 2165 N N . TYR A 1 274 ? 9.028 -1.914 -18.287 1.00 90.50 274 TYR A N 1
ATOM 2166 C CA . TYR A 1 274 ? 9.813 -1.031 -19.153 1.00 90.50 274 TYR A CA 1
ATOM 2167 C C . TYR A 1 274 ? 11.290 -1.421 -19.172 1.00 90.50 274 TYR A C 1
ATOM 2169 O O . TYR A 1 274 ? 11.875 -1.526 -20.243 1.00 90.50 274 TYR A O 1
ATOM 2177 N N . LEU A 1 275 ? 11.899 -1.675 -18.016 1.00 89.25 275 LEU A N 1
ATOM 2178 C CA . LEU A 1 275 ? 13.324 -1.988 -17.968 1.00 89.25 275 LEU A CA 1
ATOM 2179 C C . LEU A 1 275 ? 13.660 -3.317 -18.668 1.00 89.25 275 LEU A C 1
ATOM 2181 O O . LEU A 1 275 ? 14.634 -3.388 -19.415 1.00 89.25 275 LEU A O 1
ATOM 2185 N N . TYR A 1 276 ? 12.854 -4.360 -18.447 1.00 88.19 276 TYR A N 1
ATOM 2186 C CA . TYR A 1 276 ? 13.177 -5.722 -18.890 1.00 88.19 276 TYR A CA 1
ATOM 2187 C C . TYR A 1 276 ? 12.511 -6.148 -20.203 1.00 88.19 276 TYR A C 1
ATOM 2189 O O . TYR A 1 276 ? 13.055 -7.008 -20.893 1.00 88.19 276 TYR A O 1
ATOM 2197 N N . LEU A 1 277 ? 11.352 -5.581 -20.559 1.00 86.75 277 LEU A N 1
ATOM 2198 C CA . LEU A 1 277 ? 10.663 -5.906 -21.814 1.00 86.75 277 LEU A CA 1
ATOM 2199 C C . LEU A 1 277 ? 10.955 -4.883 -22.908 1.00 86.75 277 LEU A C 1
ATOM 2201 O O . LEU A 1 277 ? 11.023 -5.270 -24.071 1.00 86.75 277 LEU A O 1
ATOM 2205 N N . LEU A 1 278 ? 11.135 -3.596 -22.581 1.00 82.38 278 LEU A N 1
ATOM 2206 C CA . LEU A 1 278 ? 11.400 -2.583 -23.607 1.00 82.38 278 LEU A CA 1
ATOM 2207 C C . LEU A 1 278 ? 12.806 -2.711 -24.194 1.00 82.38 278 LEU A C 1
ATOM 2209 O O . LEU A 1 278 ? 12.986 -2.539 -25.397 1.00 82.38 278 LEU A O 1
ATOM 2213 N N . VAL A 1 279 ? 13.790 -3.026 -23.350 1.00 71.06 279 VAL A N 1
ATOM 2214 C CA . VAL A 1 279 ? 15.198 -3.107 -23.742 1.00 71.06 279 VAL A CA 1
ATOM 2215 C C . VAL A 1 279 ? 15.529 -4.554 -24.153 1.00 71.06 279 VAL A C 1
ATOM 2217 O O . VAL A 1 279 ? 15.584 -5.436 -23.293 1.00 71.06 279 VAL A O 1
ATOM 2220 N N . PRO A 1 280 ? 15.765 -4.840 -25.449 1.00 60.94 280 PRO A N 1
ATOM 2221 C CA . PRO A 1 280 ? 15.809 -6.201 -25.998 1.00 60.94 280 PRO A CA 1
ATOM 2222 C C . PRO A 1 280 ? 17.086 -7.001 -25.678 1.00 60.94 280 PRO A C 1
ATOM 2224 O O . PRO A 1 280 ? 17.352 -8.020 -26.306 1.00 60.94 280 PRO A O 1
ATOM 2227 N N . THR A 1 281 ? 17.890 -6.564 -24.710 1.00 61.22 281 THR A N 1
ATOM 2228 C CA . THR A 1 281 ? 19.128 -7.244 -24.300 1.00 61.22 281 THR A CA 1
ATOM 2229 C C . THR A 1 281 ? 18.920 -8.405 -23.332 1.00 61.22 281 THR A C 1
ATOM 2231 O O . THR A 1 281 ? 19.788 -9.267 -23.256 1.00 61.22 281 THR A O 1
ATOM 2234 N N . TYR A 1 282 ? 17.829 -8.424 -22.562 1.00 62.81 282 TYR A N 1
ATOM 2235 C CA . TYR A 1 282 ? 17.763 -9.251 -21.344 1.00 62.81 282 TYR A CA 1
ATOM 2236 C C . TYR A 1 282 ? 16.633 -10.278 -21.338 1.00 62.81 282 TYR A C 1
ATOM 2238 O O . TYR A 1 282 ? 16.793 -11.364 -20.786 1.00 62.81 282 TYR A O 1
ATOM 2246 N N . SER A 1 283 ? 15.500 -9.949 -21.958 1.00 64.88 283 SER A N 1
ATOM 2247 C CA . SER A 1 283 ? 14.415 -10.897 -22.185 1.00 64.88 283 SER A CA 1
ATOM 2248 C C . SER A 1 283 ? 14.451 -11.360 -23.641 1.00 64.88 283 SER A C 1
ATOM 2250 O O . SER A 1 283 ? 14.493 -10.510 -24.536 1.00 64.88 283 SER A O 1
ATOM 2252 N N . PRO A 1 284 ? 14.364 -12.678 -23.913 1.00 65.81 284 PRO A N 1
ATOM 2253 C CA . PRO A 1 284 ? 14.196 -13.173 -25.276 1.00 65.81 284 PRO A CA 1
ATOM 2254 C C . PRO A 1 284 ? 12.876 -12.693 -25.890 1.00 65.81 284 PRO A C 1
ATOM 2256 O O . PRO A 1 284 ? 12.767 -12.656 -27.108 1.00 65.81 284 PRO A O 1
ATOM 2259 N N . TYR A 1 285 ? 11.913 -12.287 -25.057 1.00 68.69 285 TYR A N 1
ATOM 2260 C CA . TYR A 1 285 ? 10.653 -11.665 -25.445 1.00 68.69 285 TYR A CA 1
ATOM 2261 C C . TYR A 1 285 ? 10.745 -10.169 -25.168 1.00 68.69 285 TYR A C 1
ATOM 2263 O O . TYR A 1 285 ? 10.540 -9.723 -24.035 1.00 68.69 285 TYR A O 1
ATOM 2271 N N . SER A 1 286 ? 11.099 -9.402 -26.192 1.00 73.81 286 SER A N 1
ATOM 2272 C CA . SER A 1 286 ? 11.222 -7.952 -26.080 1.00 73.81 286 SER A CA 1
ATOM 2273 C C . SER A 1 286 ? 10.128 -7.245 -26.863 1.00 73.81 286 SER A C 1
ATOM 2275 O O . SER A 1 286 ? 9.686 -7.697 -27.917 1.00 73.81 286 SER A O 1
ATOM 2277 N N . TYR A 1 287 ? 9.718 -6.091 -26.359 1.00 75.44 287 TYR A N 1
ATOM 2278 C CA . TYR A 1 287 ? 8.807 -5.168 -27.016 1.00 75.44 287 TYR A CA 1
ATOM 2279 C C . TYR A 1 287 ? 9.234 -4.868 -28.460 1.00 75.44 287 TYR A C 1
ATOM 2281 O O . TYR A 1 287 ? 8.393 -4.825 -29.352 1.00 75.44 287 TYR A O 1
ATOM 2289 N N . MET A 1 288 ? 10.544 -4.728 -28.700 1.00 74.38 288 MET A N 1
ATOM 2290 C CA . MET A 1 288 ? 11.101 -4.424 -30.023 1.00 74.38 288 MET A CA 1
ATOM 2291 C C . MET A 1 288 ? 10.862 -5.537 -31.055 1.00 74.38 288 MET A C 1
ATOM 2293 O O . MET A 1 288 ? 10.889 -5.270 -32.253 1.00 74.38 288 MET A O 1
ATOM 2297 N N . GLN A 1 289 ? 10.579 -6.769 -30.622 1.00 75.12 289 GLN A N 1
ATOM 2298 C CA . GLN A 1 289 ? 10.193 -7.864 -31.521 1.00 75.12 289 GLN A CA 1
ATOM 2299 C C . GLN A 1 289 ? 8.719 -7.792 -31.945 1.00 75.12 289 GLN A C 1
ATOM 2301 O O . GLN A 1 289 ? 8.333 -8.398 -32.945 1.00 75.12 289 GLN A O 1
ATOM 2306 N N . ILE A 1 290 ? 7.882 -7.038 -31.226 1.00 75.88 290 ILE A N 1
ATOM 2307 C CA . ILE A 1 290 ? 6.474 -6.829 -31.570 1.00 75.88 290 ILE A CA 1
ATOM 2308 C C . ILE A 1 290 ? 6.391 -5.622 -32.506 1.00 75.88 290 ILE A C 1
ATOM 2310 O O . ILE A 1 290 ? 6.050 -4.512 -32.096 1.00 75.88 290 ILE A O 1
ATOM 2314 N N . ALA A 1 291 ? 6.712 -5.840 -33.783 1.00 64.69 291 ALA A N 1
ATOM 2315 C CA . ALA A 1 291 ? 6.858 -4.775 -34.779 1.00 64.69 291 ALA A CA 1
ATOM 2316 C C . ALA A 1 291 ? 5.650 -3.821 -34.850 1.00 64.69 291 ALA A C 1
ATOM 2318 O O . ALA A 1 291 ? 5.829 -2.612 -34.969 1.00 64.69 291 ALA A O 1
ATOM 2319 N N . SER A 1 292 ? 4.421 -4.331 -34.719 1.00 71.94 292 SER A N 1
ATOM 2320 C CA . SER A 1 292 ? 3.195 -3.518 -34.746 1.00 71.94 292 SER A CA 1
ATOM 2321 C C . SER A 1 292 ? 3.043 -2.584 -33.543 1.00 71.94 292 SER A C 1
ATOM 2323 O O . SER A 1 292 ? 2.381 -1.556 -33.648 1.00 71.94 292 SER A O 1
ATOM 2325 N N . LEU A 1 293 ? 3.620 -2.945 -32.394 1.00 71.12 293 LEU A N 1
ATOM 2326 C CA . LEU A 1 293 ? 3.594 -2.127 -31.186 1.00 71.12 293 LEU A CA 1
ATOM 2327 C C . LEU A 1 293 ? 4.780 -1.158 -31.186 1.00 71.12 293 LEU A C 1
ATOM 2329 O O . LEU A 1 293 ? 4.586 0.033 -30.975 1.00 71.12 293 LEU A O 1
ATOM 2333 N N . ALA A 1 294 ? 5.975 -1.646 -31.531 1.00 70.56 294 ALA A N 1
ATOM 2334 C CA . ALA A 1 294 ? 7.197 -0.850 -31.601 1.00 70.56 294 ALA A CA 1
ATOM 2335 C C . ALA A 1 294 ? 7.157 0.270 -32.651 1.00 70.56 294 ALA A C 1
ATOM 2337 O O . ALA A 1 294 ? 7.712 1.337 -32.415 1.00 70.56 294 ALA A O 1
ATOM 2338 N N . SER A 1 295 ? 6.467 0.055 -33.775 1.00 71.56 295 SER A N 1
ATOM 2339 C CA . SER A 1 295 ? 6.278 1.069 -34.826 1.00 71.56 295 SER A CA 1
ATOM 2340 C C . SER A 1 295 ? 5.116 2.035 -34.567 1.00 71.56 295 SER A C 1
ATOM 2342 O O . SER A 1 295 ? 4.909 2.974 -35.336 1.00 71.56 295 SER A O 1
ATOM 2344 N N . ASN A 1 296 ? 4.337 1.823 -33.503 1.00 79.44 296 ASN A N 1
ATOM 2345 C CA . ASN A 1 296 ? 3.207 2.682 -33.179 1.00 79.44 296 ASN A CA 1
ATOM 2346 C C . ASN A 1 296 ? 3.690 3.969 -32.495 1.00 79.44 296 ASN A C 1
ATOM 2348 O O . ASN A 1 296 ? 4.476 3.920 -31.552 1.00 79.44 296 ASN A O 1
ATOM 2352 N N . GLN A 1 297 ? 3.144 5.118 -32.907 1.00 76.31 297 GLN A N 1
ATOM 2353 C CA . GLN A 1 297 ? 3.413 6.426 -32.291 1.00 76.31 297 GLN A CA 1
ATOM 2354 C C . GLN A 1 297 ? 3.112 6.477 -30.785 1.00 76.31 297 GLN A C 1
ATOM 2356 O O . GLN A 1 297 ? 3.660 7.329 -30.093 1.00 76.31 297 GLN A O 1
ATOM 2361 N N . MET A 1 298 ? 2.239 5.589 -30.300 1.00 81.75 298 MET A N 1
ATOM 2362 C CA . MET A 1 298 ? 1.827 5.472 -28.898 1.00 81.75 298 MET A CA 1
ATOM 2363 C C . MET A 1 298 ? 2.267 4.149 -28.260 1.00 81.75 298 MET A C 1
ATOM 2365 O O . MET A 1 298 ? 1.680 3.702 -27.271 1.00 81.75 298 MET A O 1
ATOM 2369 N N . GLY A 1 299 ? 3.226 3.456 -28.868 1.00 82.50 299 GLY A N 1
ATOM 2370 C CA . GLY A 1 299 ? 3.571 2.097 -28.486 1.00 82.50 299 GLY A CA 1
ATOM 2371 C C . GLY A 1 299 ? 4.080 1.976 -27.045 1.00 82.50 299 GLY A C 1
ATOM 2372 O O . GLY A 1 299 ? 3.701 1.027 -26.349 1.00 82.50 299 GLY A O 1
ATOM 2373 N N . PHE A 1 300 ? 4.841 2.959 -26.543 1.00 83.62 300 PHE A N 1
ATOM 2374 C CA . PHE A 1 300 ? 5.307 2.928 -25.155 1.00 83.62 300 PHE A CA 1
ATOM 2375 C C . PHE A 1 300 ? 4.153 3.171 -24.186 1.00 83.62 300 PHE A C 1
ATOM 2377 O O . PHE A 1 300 ? 3.999 2.403 -23.238 1.00 83.62 300 PHE A O 1
ATOM 2384 N N . ALA A 1 301 ? 3.299 4.170 -24.427 1.00 85.00 301 ALA A N 1
ATOM 2385 C CA . ALA A 1 301 ? 2.108 4.381 -23.605 1.00 85.00 301 ALA A CA 1
ATOM 2386 C C . ALA A 1 301 ? 1.201 3.138 -23.556 1.00 85.00 301 ALA A C 1
ATOM 2388 O O . ALA A 1 301 ? 0.722 2.777 -22.480 1.00 85.00 301 ALA A O 1
ATOM 2389 N N . ILE A 1 302 ? 0.994 2.453 -24.688 1.00 86.25 302 ILE A N 1
ATOM 2390 C CA . ILE A 1 302 ? 0.195 1.219 -24.738 1.00 86.25 302 ILE A CA 1
ATOM 2391 C C . ILE A 1 302 ? 0.839 0.123 -23.881 1.00 86.25 302 ILE A C 1
ATOM 2393 O O . ILE A 1 302 ? 0.131 -0.512 -23.099 1.00 86.25 302 ILE A O 1
ATOM 2397 N N . LEU A 1 303 ? 2.162 -0.071 -23.969 1.00 87.00 303 LEU A N 1
ATOM 2398 C CA . LEU A 1 303 ? 2.886 -1.020 -23.116 1.00 87.00 303 LEU A CA 1
ATOM 2399 C C . LEU A 1 303 ? 2.685 -0.698 -21.630 1.00 87.00 303 LEU A C 1
ATOM 2401 O O . LEU A 1 303 ? 2.361 -1.591 -20.847 1.00 87.00 303 LEU A O 1
ATOM 2405 N N . GLY A 1 304 ? 2.845 0.568 -21.239 1.00 88.00 304 GLY A N 1
ATOM 2406 C CA . GLY A 1 304 ? 2.687 0.989 -19.849 1.00 88.00 304 GLY A CA 1
ATOM 2407 C C . GLY A 1 304 ? 1.275 0.805 -19.313 1.00 88.00 304 GLY A C 1
ATOM 2408 O O . GLY A 1 304 ? 1.104 0.285 -18.210 1.00 88.00 304 GLY A O 1
ATOM 2409 N N . ILE A 1 305 ? 0.258 1.154 -20.105 1.00 87.94 305 ILE A N 1
ATOM 2410 C CA . ILE A 1 305 ? -1.146 0.928 -19.742 1.00 87.94 305 ILE A CA 1
ATOM 2411 C C . ILE A 1 305 ? -1.427 -0.572 -19.627 1.00 87.94 305 ILE A C 1
ATOM 2413 O O . ILE A 1 305 ? -2.028 -0.997 -18.644 1.00 87.94 305 ILE A O 1
ATOM 2417 N N . ALA A 1 306 ? -0.965 -1.388 -20.578 1.00 89.56 306 ALA A N 1
ATOM 2418 C CA . ALA A 1 306 ? -1.162 -2.834 -20.547 1.00 89.56 306 ALA A CA 1
ATOM 2419 C C . ALA A 1 306 ? -0.492 -3.479 -19.323 1.00 89.56 306 ALA A C 1
ATOM 2421 O O . ALA A 1 306 ? -1.132 -4.257 -18.615 1.00 89.56 306 ALA A O 1
ATOM 2422 N N . ALA A 1 307 ? 0.759 -3.112 -19.024 1.00 91.00 307 ALA A N 1
ATOM 2423 C CA . ALA A 1 307 ? 1.475 -3.579 -17.838 1.00 91.00 307 ALA A CA 1
ATOM 2424 C C . ALA A 1 307 ? 0.775 -3.138 -16.541 1.00 91.00 307 ALA A C 1
ATOM 2426 O O . ALA A 1 307 ? 0.621 -3.937 -15.619 1.00 91.00 307 ALA A O 1
ATOM 2427 N N . GLY A 1 308 ? 0.295 -1.892 -16.485 1.00 90.81 308 GLY A N 1
ATOM 2428 C CA . GLY A 1 308 ? -0.441 -1.361 -15.339 1.00 90.81 308 GLY A CA 1
ATOM 2429 C C . GLY A 1 308 ? -1.781 -2.064 -15.115 1.00 90.81 308 GLY A C 1
ATOM 2430 O O . GLY A 1 308 ? -2.099 -2.429 -13.984 1.00 90.81 308 GLY A O 1
ATOM 2431 N N . LEU A 1 309 ? -2.545 -2.313 -16.184 1.00 90.00 309 LEU A N 1
ATOM 2432 C CA . LEU A 1 309 ? -3.803 -3.064 -16.130 1.00 90.00 309 LEU A CA 1
ATOM 2433 C C . LEU A 1 309 ? -3.575 -4.516 -15.711 1.00 90.00 309 LEU A C 1
ATOM 2435 O O . LEU A 1 309 ? -4.327 -5.028 -14.886 1.00 90.00 309 LEU A O 1
ATOM 2439 N N . LEU A 1 310 ? -2.530 -5.164 -16.234 1.00 90.88 310 LEU A N 1
ATOM 2440 C CA . LEU A 1 310 ? -2.163 -6.521 -15.842 1.00 90.88 310 LEU A CA 1
ATOM 2441 C C . LEU A 1 310 ? -1.784 -6.582 -14.358 1.00 90.88 310 LEU A C 1
ATOM 2443 O O . LEU A 1 310 ? -2.297 -7.432 -13.635 1.00 90.88 310 LEU A O 1
ATOM 2447 N N . ALA A 1 311 ? -0.948 -5.654 -13.885 1.00 90.69 311 ALA A N 1
ATOM 2448 C CA . ALA A 1 311 ? -0.586 -5.557 -12.474 1.00 90.69 311 ALA A CA 1
ATOM 2449 C C . ALA A 1 311 ? -1.823 -5.328 -11.593 1.00 90.69 311 ALA A C 1
ATOM 2451 O O . ALA A 1 311 ? -2.028 -6.048 -10.619 1.00 90.69 311 ALA A O 1
ATOM 2452 N N . ALA A 1 312 ? -2.695 -4.386 -11.962 1.00 87.75 312 ALA A N 1
ATOM 2453 C CA . ALA A 1 312 ? -3.939 -4.135 -11.243 1.00 87.75 312 ALA A CA 1
ATOM 2454 C C . ALA A 1 312 ? -4.847 -5.376 -11.216 1.00 87.75 312 ALA A C 1
ATOM 2456 O O . ALA A 1 312 ? -5.386 -5.711 -10.164 1.00 87.75 312 ALA A O 1
ATOM 2457 N N . ALA A 1 313 ? -4.982 -6.092 -12.336 1.00 87.44 313 ALA A N 1
ATOM 2458 C CA . ALA A 1 313 ? -5.773 -7.316 -12.424 1.00 87.44 313 ALA A CA 1
ATOM 2459 C C . ALA A 1 313 ? -5.210 -8.435 -11.538 1.00 87.44 313 ALA A C 1
ATOM 2461 O O . ALA A 1 313 ? -5.976 -9.071 -10.815 1.00 87.44 313 ALA A O 1
ATOM 2462 N N . ILE A 1 314 ? -3.886 -8.640 -11.541 1.00 87.62 314 ILE A N 1
ATOM 2463 C CA . ILE A 1 314 ? -3.213 -9.604 -10.659 1.00 87.62 314 ILE A CA 1
ATOM 2464 C C . ILE A 1 314 ? -3.487 -9.250 -9.201 1.00 87.62 314 ILE A C 1
ATOM 2466 O O . ILE A 1 314 ? -3.877 -10.121 -8.426 1.00 87.62 314 ILE A O 1
ATOM 2470 N N . ILE A 1 315 ? -3.339 -7.981 -8.817 1.00 83.88 315 ILE A N 1
ATOM 2471 C CA . ILE A 1 315 ? -3.541 -7.615 -7.418 1.00 83.88 315 ILE A CA 1
ATOM 2472 C C . ILE A 1 315 ? -5.018 -7.736 -7.013 1.00 83.88 315 ILE A C 1
ATOM 2474 O O . ILE A 1 315 ? -5.308 -8.252 -5.938 1.00 83.88 315 ILE A O 1
ATOM 2478 N N . LEU A 1 316 ? -5.961 -7.332 -7.868 1.00 83.00 316 LEU A N 1
ATOM 2479 C CA . LEU A 1 316 ? -7.394 -7.522 -7.613 1.00 83.00 316 LEU A CA 1
ATOM 2480 C C . LEU A 1 316 ? -7.777 -9.003 -7.525 1.00 83.00 316 LEU A C 1
ATOM 2482 O O . LEU A 1 316 ? -8.666 -9.365 -6.757 1.00 83.00 316 LEU A O 1
ATOM 2486 N N . PHE A 1 317 ? -7.124 -9.867 -8.302 1.00 84.94 317 PHE A N 1
ATOM 2487 C CA . PHE A 1 317 ? -7.303 -11.309 -8.192 1.00 84.94 317 PHE A CA 1
ATOM 2488 C C . PHE A 1 317 ? -6.789 -11.834 -6.847 1.00 84.94 317 PHE A C 1
ATOM 2490 O O . PHE A 1 317 ? -7.504 -12.574 -6.175 1.00 84.94 317 PHE A O 1
ATOM 2497 N N . LEU A 1 318 ? -5.593 -11.409 -6.425 1.00 83.31 318 LEU A N 1
ATOM 2498 C CA . LEU A 1 318 ? -5.036 -11.766 -5.118 1.00 83.31 318 LEU A CA 1
ATOM 2499 C C . LEU A 1 318 ? -5.918 -11.268 -3.966 1.00 83.31 318 LEU A C 1
ATOM 2501 O O . LEU A 1 318 ? -6.070 -11.964 -2.968 1.00 83.31 318 LEU A O 1
ATOM 2505 N N . ASP A 1 319 ? -6.559 -10.112 -4.117 1.00 76.75 319 ASP A N 1
ATOM 2506 C CA . ASP A 1 319 ? -7.481 -9.573 -3.118 1.00 76.75 319 ASP A CA 1
ATOM 2507 C C . ASP A 1 319 ? -8.768 -10.409 -2.961 1.00 76.75 319 ASP A C 1
ATOM 2509 O O . ASP A 1 319 ? -9.313 -10.531 -1.865 1.00 76.75 319 ASP A O 1
ATOM 2513 N N . LYS A 1 320 ? -9.206 -11.089 -4.029 1.00 81.69 320 LYS A N 1
ATOM 2514 C CA . LYS A 1 320 ? -10.353 -12.014 -4.001 1.00 81.69 320 LYS A CA 1
ATOM 2515 C C . LYS A 1 320 ? -10.055 -13.371 -3.356 1.00 81.69 320 LYS A C 1
ATOM 2517 O O . LYS A 1 320 ? -10.966 -14.195 -3.259 1.00 81.69 320 LYS A O 1
ATOM 2522 N N . LEU A 1 321 ? -8.818 -13.631 -2.928 1.00 81.06 321 LEU A N 1
ATOM 2523 C CA . LEU A 1 321 ? -8.485 -14.865 -2.216 1.00 81.06 321 LEU A CA 1
ATOM 2524 C C . LEU A 1 321 ? -9.297 -14.982 -0.915 1.00 81.06 321 LEU A C 1
ATOM 2526 O O . LEU A 1 321 ? -9.586 -13.959 -0.293 1.00 81.06 321 LEU A O 1
ATOM 2530 N N . PRO A 1 322 ? -9.672 -16.197 -0.479 1.00 81.44 322 PRO A N 1
ATOM 2531 C CA . PRO A 1 322 ? -10.436 -16.388 0.753 1.00 81.44 322 PRO A CA 1
ATOM 2532 C C . PRO A 1 322 ? -9.685 -15.868 1.993 1.00 81.44 322 PRO A C 1
ATOM 2534 O O . PRO A 1 322 ? -8.468 -15.675 1.972 1.00 81.44 322 PRO A O 1
ATOM 2537 N N . GLU A 1 323 ? -10.421 -15.573 3.073 1.00 74.50 323 GLU A N 1
ATOM 2538 C CA . GLU A 1 323 ? -9.865 -14.889 4.256 1.00 74.50 323 GLU A CA 1
ATOM 2539 C C . GLU A 1 323 ? -8.714 -15.649 4.923 1.00 74.50 323 GLU A C 1
ATOM 2541 O O . GLU A 1 323 ? -7.862 -15.035 5.550 1.00 74.50 323 GLU A O 1
ATOM 2546 N N . ASP A 1 324 ? -8.649 -16.969 4.777 1.00 75.25 324 ASP A N 1
ATOM 2547 C CA . ASP A 1 324 ? -7.573 -17.814 5.296 1.00 75.25 324 ASP A CA 1
ATOM 2548 C C . ASP A 1 324 ? -6.237 -17.653 4.549 1.00 75.25 324 ASP A C 1
ATOM 2550 O O . ASP A 1 324 ? -5.220 -18.146 5.038 1.00 75.25 324 ASP A O 1
ATOM 2554 N N . ARG A 1 325 ? -6.246 -16.958 3.401 1.00 78.88 325 ARG A N 1
ATOM 2555 C CA . ARG A 1 325 ? -5.099 -16.670 2.521 1.00 78.88 325 ARG A CA 1
ATOM 2556 C C . ARG A 1 325 ? -4.770 -15.179 2.432 1.00 78.88 325 ARG A C 1
ATOM 2558 O O . ARG A 1 325 ? -4.148 -14.724 1.468 1.00 78.88 325 ARG A O 1
ATOM 2565 N N . ARG A 1 326 ? -5.203 -14.404 3.428 1.00 76.06 326 ARG A N 1
ATOM 2566 C CA . ARG A 1 326 ? -5.022 -12.948 3.490 1.00 76.06 326 ARG A CA 1
ATOM 2567 C C . ARG A 1 326 ? -3.559 -12.501 3.405 1.00 76.06 326 ARG A C 1
ATOM 2569 O O . ARG A 1 326 ? -3.302 -11.400 2.933 1.00 76.06 326 ARG A O 1
ATOM 2576 N N . GLU A 1 327 ? -2.609 -13.364 3.761 1.00 77.75 327 GLU A N 1
ATOM 2577 C CA . GLU A 1 327 ? -1.166 -13.119 3.640 1.00 77.75 327 GLU A CA 1
ATOM 2578 C C . GLU A 1 327 ? -0.681 -12.844 2.200 1.00 77.75 327 GLU A C 1
ATOM 2580 O O . GLU A 1 327 ? 0.417 -12.329 2.007 1.00 77.75 327 GLU A O 1
ATOM 2585 N N . PHE A 1 328 ? -1.483 -13.160 1.177 1.00 79.44 328 PHE A N 1
ATOM 2586 C CA . PHE A 1 328 ? -1.160 -12.883 -0.228 1.00 79.44 328 PHE A CA 1
ATOM 2587 C C . PHE A 1 328 ? -1.810 -11.600 -0.773 1.00 79.44 328 PHE A C 1
ATOM 2589 O O . PHE A 1 328 ? -1.552 -11.215 -1.917 1.00 79.44 328 PHE A O 1
ATOM 2596 N N . ARG A 1 329 ? -2.645 -10.914 0.019 1.00 80.69 329 ARG A N 1
ATOM 2597 C CA . ARG A 1 329 ? -3.335 -9.691 -0.410 1.00 80.69 329 ARG A CA 1
ATOM 2598 C C . ARG A 1 329 ? -2.398 -8.486 -0.339 1.00 80.69 329 ARG A C 1
ATOM 2600 O O . ARG A 1 329 ? -2.253 -7.848 0.701 1.00 80.69 329 ARG A O 1
ATOM 2607 N N . LEU A 1 330 ? -1.790 -8.134 -1.476 1.00 72.06 330 LEU A N 1
ATOM 2608 C CA . LEU A 1 330 ? -0.890 -6.972 -1.619 1.00 72.06 330 LEU A CA 1
ATOM 2609 C C . LEU A 1 330 ? -1.520 -5.640 -1.165 1.00 72.06 330 LEU A C 1
ATOM 2611 O O . LEU A 1 330 ? -0.830 -4.776 -0.627 1.00 72.06 330 LEU A O 1
ATOM 2615 N N . THR A 1 331 ? -2.834 -5.499 -1.333 1.00 69.75 331 THR A N 1
ATOM 2616 C CA . THR A 1 331 ? -3.671 -4.377 -0.863 1.00 69.75 331 THR A CA 1
ATOM 2617 C C . THR A 1 331 ? -3.642 -4.193 0.649 1.00 69.75 331 THR A C 1
ATOM 2619 O O . THR A 1 331 ? -3.777 -3.074 1.149 1.00 69.75 331 THR A O 1
ATOM 2622 N N . GLU A 1 332 ? -3.451 -5.285 1.382 1.00 73.50 332 GLU A N 1
ATOM 2623 C CA . GLU A 1 332 ? -3.570 -5.337 2.831 1.00 73.50 332 GLU A CA 1
ATOM 2624 C C . GLU A 1 332 ? -2.220 -5.496 3.528 1.00 73.50 332 GLU A C 1
ATOM 2626 O O . GLU A 1 332 ? -2.176 -5.388 4.750 1.00 73.50 332 GLU A O 1
ATOM 2631 N N . ILE A 1 333 ? -1.112 -5.668 2.793 1.00 81.38 333 ILE A N 1
ATOM 2632 C CA . ILE A 1 333 ? 0.235 -5.852 3.369 1.00 81.38 333 ILE A CA 1
ATOM 2633 C C . ILE A 1 333 ? 0.512 -4.813 4.456 1.00 81.38 333 ILE A C 1
ATOM 2635 O O . ILE A 1 333 ? 0.888 -5.152 5.572 1.00 81.38 333 ILE A O 1
ATOM 2639 N N . TYR A 1 334 ? 0.261 -3.539 4.160 1.00 82.12 334 TYR A N 1
ATOM 2640 C CA . TYR A 1 334 ? 0.527 -2.426 5.070 1.00 82.12 334 TYR A CA 1
ATOM 2641 C C . TYR A 1 334 ? -0.437 -2.326 6.260 1.00 82.12 334 TYR A C 1
ATOM 2643 O O . TYR A 1 334 ? -0.178 -1.567 7.194 1.00 82.12 334 TYR A O 1
ATOM 2651 N N . SER A 1 335 ? -1.548 -3.062 6.238 1.00 77.38 335 SER A N 1
ATOM 2652 C CA . SER A 1 335 ? -2.495 -3.105 7.354 1.00 77.38 335 SER A CA 1
ATOM 2653 C C . SER A 1 335 ? -1.987 -3.955 8.520 1.00 77.38 335 SER A C 1
ATOM 2655 O O . SER A 1 335 ? -2.399 -3.715 9.649 1.00 77.38 335 SER A O 1
ATOM 2657 N N . PHE A 1 336 ? -1.044 -4.870 8.270 1.00 76.81 336 PHE A N 1
ATOM 2658 C CA . PHE A 1 336 ? -0.436 -5.728 9.292 1.00 76.81 336 PHE A CA 1
ATOM 2659 C C . PHE A 1 336 ? 0.720 -5.067 10.054 1.00 76.81 336 PHE A C 1
ATOM 2661 O O . PHE A 1 336 ? 1.268 -5.676 10.967 1.00 76.81 336 PHE A O 1
ATOM 2668 N N . TYR A 1 337 ? 1.113 -3.845 9.680 1.00 80.69 337 TYR A N 1
ATOM 2669 C CA . TYR A 1 337 ? 2.307 -3.186 10.207 1.00 80.69 337 TYR A CA 1
ATOM 2670 C C . TYR A 1 337 ? 2.008 -1.789 10.746 1.00 80.69 337 TYR A C 1
ATOM 2672 O O . TYR A 1 337 ? 1.198 -1.035 10.196 1.00 80.69 337 TYR A O 1
ATOM 2680 N N . ALA A 1 338 ? 2.728 -1.392 11.795 1.00 76.19 338 ALA A N 1
ATOM 2681 C CA . ALA A 1 338 ? 2.685 -0.028 12.306 1.00 76.19 338 ALA A CA 1
ATOM 2682 C C . ALA A 1 338 ? 3.560 0.900 11.441 1.00 76.19 338 ALA A C 1
ATOM 2684 O O . ALA A 1 338 ? 4.789 0.904 11.522 1.00 76.19 338 ALA A O 1
ATOM 2685 N N . ILE A 1 339 ? 2.926 1.729 10.604 1.00 79.62 339 ILE A N 1
ATOM 2686 C CA . ILE A 1 339 ? 3.635 2.603 9.656 1.00 79.62 339 ILE A CA 1
ATOM 2687 C C . ILE A 1 339 ? 3.691 4.041 10.173 1.00 79.62 339 ILE A C 1
ATOM 2689 O O . ILE A 1 339 ? 2.669 4.719 10.316 1.00 79.62 339 ILE A O 1
ATOM 2693 N N . SER A 1 340 ? 4.909 4.538 10.396 1.00 78.69 340 SER A N 1
ATOM 2694 C CA . SER A 1 340 ? 5.155 5.920 10.816 1.00 78.69 340 SER A CA 1
ATOM 2695 C C . SER A 1 340 ? 4.821 6.934 9.713 1.00 78.69 340 SER A C 1
ATOM 2697 O O . SER A 1 340 ? 4.843 6.630 8.519 1.00 78.69 340 SER A O 1
ATOM 2699 N N . LYS A 1 341 ? 4.588 8.199 10.091 1.00 78.25 341 LYS A N 1
ATOM 2700 C CA . LYS A 1 341 ? 4.373 9.294 9.124 1.00 78.25 341 LYS A CA 1
ATOM 2701 C C . LYS A 1 341 ? 5.543 9.450 8.141 1.00 78.25 341 LYS A C 1
ATOM 2703 O O . LYS A 1 341 ? 5.312 9.778 6.982 1.00 78.25 341 LYS A O 1
ATOM 2708 N N . SER A 1 342 ? 6.781 9.223 8.588 1.00 80.06 342 SER A N 1
ATOM 2709 C CA . SER A 1 342 ? 7.968 9.280 7.727 1.00 80.06 342 SER A CA 1
ATOM 2710 C C . SER A 1 342 ? 7.988 8.141 6.709 1.00 80.06 342 SER A C 1
ATOM 2712 O O . SER A 1 342 ? 8.190 8.404 5.528 1.00 80.06 342 SER A O 1
ATOM 2714 N N . ALA A 1 343 ? 7.681 6.909 7.125 1.00 84.25 343 ALA A N 1
ATOM 2715 C CA . ALA A 1 343 ? 7.591 5.768 6.217 1.00 84.25 343 ALA A CA 1
ATOM 2716 C C . ALA A 1 343 ? 6.498 5.971 5.155 1.00 84.25 343 ALA A C 1
ATOM 2718 O O . ALA A 1 343 ? 6.732 5.709 3.979 1.00 84.25 343 ALA A O 1
ATOM 2719 N N . LYS A 1 344 ? 5.343 6.548 5.527 1.00 86.25 344 LYS A N 1
ATOM 2720 C CA . LYS A 1 344 ? 4.290 6.895 4.555 1.00 86.25 344 LYS A CA 1
ATOM 2721 C C . LYS A 1 344 ? 4.769 7.884 3.489 1.00 86.25 344 LYS A C 1
ATOM 2723 O O . LYS A 1 344 ? 4.444 7.719 2.317 1.00 86.25 344 LYS A O 1
ATOM 2728 N N . LYS A 1 345 ? 5.558 8.893 3.881 1.00 87.69 345 LYS A N 1
ATOM 2729 C CA . LYS A 1 345 ? 6.161 9.860 2.947 1.00 87.69 345 LYS A CA 1
ATOM 2730 C C . LYS A 1 345 ? 7.200 9.211 2.032 1.00 87.69 345 LYS A C 1
ATOM 2732 O O . LYS A 1 345 ? 7.240 9.541 0.855 1.00 87.69 345 LYS A O 1
ATOM 2737 N N . LEU A 1 346 ? 8.016 8.294 2.554 1.00 91.38 346 LEU A N 1
ATOM 2738 C CA . LEU A 1 346 ? 8.987 7.560 1.739 1.00 91.38 346 LEU A CA 1
ATOM 2739 C C . LEU A 1 346 ? 8.287 6.680 0.703 1.00 91.38 346 LEU A C 1
ATOM 2741 O O . LEU A 1 346 ? 8.645 6.735 -0.467 1.00 91.38 346 LEU A O 1
ATOM 2745 N N . ILE A 1 347 ? 7.242 5.950 1.105 1.00 91.38 347 ILE A N 1
ATOM 2746 C CA . ILE A 1 347 ? 6.413 5.168 0.179 1.00 91.38 347 ILE A CA 1
ATOM 2747 C C . ILE A 1 347 ? 5.802 6.086 -0.890 1.00 91.38 347 ILE A C 1
ATOM 2749 O O . ILE A 1 347 ? 5.884 5.772 -2.070 1.00 91.38 347 ILE A O 1
ATOM 2753 N N . ALA A 1 348 ? 5.296 7.267 -0.518 1.00 89.12 348 ALA A N 1
ATOM 2754 C CA . ALA A 1 348 ? 4.831 8.269 -1.486 1.00 89.12 348 ALA A CA 1
ATOM 2755 C C . ALA A 1 348 ? 5.905 8.701 -2.487 1.00 89.12 348 ALA A C 1
ATOM 2757 O O . ALA A 1 348 ? 5.620 8.843 -3.675 1.00 89.12 348 ALA A O 1
ATOM 2758 N N . LEU A 1 349 ? 7.141 8.877 -2.025 1.00 92.44 349 LEU A N 1
ATOM 2759 C CA . LEU A 1 349 ? 8.256 9.287 -2.870 1.00 92.44 349 LEU A CA 1
ATOM 2760 C C . LEU A 1 349 ? 8.643 8.214 -3.901 1.00 92.44 349 LEU A C 1
ATOM 2762 O O . LEU A 1 349 ? 9.163 8.561 -4.963 1.00 92.44 349 LEU A O 1
ATOM 2766 N N . THR A 1 350 ? 8.341 6.935 -3.640 1.00 94.56 350 THR A N 1
ATOM 2767 C CA . THR A 1 350 ? 8.621 5.854 -4.599 1.00 94.56 350 THR A CA 1
ATOM 2768 C C . THR A 1 350 ? 7.898 6.050 -5.926 1.00 94.56 350 THR A C 1
ATOM 2770 O O . THR A 1 350 ? 8.476 5.744 -6.958 1.00 94.56 350 THR A O 1
ATOM 2773 N N . LEU A 1 351 ? 6.707 6.661 -5.954 1.00 92.25 351 LEU A N 1
ATOM 2774 C CA . LEU A 1 351 ? 6.019 6.980 -7.212 1.00 92.25 351 LEU A CA 1
ATOM 2775 C C . LEU A 1 351 ? 6.865 7.860 -8.135 1.00 92.25 351 LEU A C 1
ATOM 2777 O O . LEU A 1 351 ? 6.921 7.614 -9.339 1.00 92.25 351 LEU A O 1
ATOM 2781 N N . LEU A 1 352 ? 7.542 8.867 -7.576 1.00 91.88 352 LEU A N 1
ATOM 2782 C CA . LEU A 1 352 ? 8.403 9.764 -8.346 1.00 91.88 352 LEU A CA 1
ATOM 2783 C C . LEU A 1 352 ? 9.671 9.046 -8.816 1.00 91.88 352 LEU A C 1
ATOM 2785 O O . LEU A 1 352 ? 10.066 9.193 -9.971 1.00 91.88 352 LEU A O 1
ATOM 2789 N N . ALA A 1 353 ? 10.278 8.231 -7.950 1.00 94.44 353 ALA A N 1
ATOM 2790 C CA . ALA A 1 353 ? 11.452 7.433 -8.302 1.00 94.44 353 ALA A CA 1
ATOM 2791 C C . ALA A 1 353 ? 11.141 6.398 -9.401 1.00 94.44 353 ALA A C 1
ATOM 2793 O O . ALA A 1 353 ? 11.904 6.254 -10.355 1.00 94.44 353 ALA A O 1
ATOM 2794 N N . LEU A 1 354 ? 9.990 5.728 -9.315 1.00 95.94 354 LEU A N 1
ATOM 2795 C CA . LEU A 1 354 ? 9.518 4.762 -10.307 1.00 95.94 354 LEU A CA 1
ATOM 2796 C C . LEU A 1 354 ? 9.158 5.436 -11.631 1.00 95.94 354 LEU A C 1
ATOM 2798 O O . LEU A 1 354 ? 9.516 4.924 -12.688 1.00 95.94 354 LEU A O 1
ATOM 2802 N N . ALA A 1 355 ? 8.528 6.613 -11.597 1.00 92.19 355 ALA A N 1
ATOM 2803 C CA . ALA A 1 355 ? 8.293 7.405 -12.801 1.00 92.19 355 ALA A CA 1
ATOM 2804 C C . ALA A 1 355 ? 9.614 7.794 -13.489 1.00 92.19 355 ALA A C 1
ATOM 2806 O O . ALA A 1 355 ? 9.739 7.641 -14.702 1.00 92.19 355 ALA A O 1
ATOM 2807 N N . ALA A 1 356 ? 10.625 8.224 -12.728 1.00 91.94 356 ALA A N 1
ATOM 2808 C CA . ALA A 1 356 ? 11.952 8.511 -13.272 1.00 91.94 356 ALA A CA 1
ATOM 2809 C C . ALA A 1 356 ? 12.630 7.254 -13.857 1.00 91.94 356 ALA A C 1
ATOM 2811 O O . ALA A 1 356 ? 13.226 7.326 -14.931 1.00 91.94 356 ALA A O 1
ATOM 2812 N N . SER A 1 357 ? 12.482 6.093 -13.208 1.00 94.50 357 SER A N 1
ATOM 2813 C CA . SER A 1 357 ? 12.962 4.803 -13.729 1.00 94.50 357 SER A CA 1
ATOM 2814 C C . SER A 1 357 ? 12.309 4.445 -15.072 1.00 94.50 357 SER A C 1
ATOM 2816 O O . SER A 1 357 ? 13.005 4.061 -16.015 1.00 94.50 357 SER A O 1
ATOM 2818 N N . ILE A 1 358 ? 10.992 4.654 -15.202 1.00 92.31 358 ILE A N 1
ATOM 2819 C CA . ILE A 1 358 ? 10.248 4.456 -16.456 1.00 92.31 358 ILE A CA 1
ATOM 2820 C C . ILE A 1 358 ? 10.754 5.400 -17.546 1.00 92.31 358 ILE A C 1
ATOM 2822 O O . ILE A 1 358 ? 10.981 4.954 -18.665 1.00 92.31 358 ILE A O 1
ATOM 2826 N N . VAL A 1 359 ? 10.974 6.682 -17.238 1.00 90.25 359 VAL A N 1
ATOM 2827 C CA . VAL A 1 359 ? 11.477 7.665 -18.215 1.00 90.25 359 VAL A CA 1
ATOM 2828 C C . VAL A 1 359 ? 12.866 7.286 -18.723 1.00 90.25 359 VAL A C 1
ATOM 2830 O O . VAL A 1 359 ? 13.095 7.307 -19.930 1.00 90.25 359 VAL A O 1
ATOM 2833 N N . LEU A 1 360 ? 13.779 6.891 -17.832 1.00 89.69 360 LEU A N 1
ATOM 2834 C CA . LEU A 1 360 ? 15.113 6.419 -18.221 1.00 89.69 360 LEU A CA 1
ATOM 2835 C C . LEU A 1 360 ? 15.040 5.152 -19.083 1.00 89.69 360 LEU A C 1
ATOM 2837 O O . LEU A 1 360 ? 15.754 5.038 -20.077 1.00 89.69 360 LEU A O 1
ATOM 2841 N N . SER A 1 361 ? 14.145 4.227 -18.738 1.00 90.25 361 SER A N 1
ATOM 2842 C CA . SER A 1 361 ? 13.927 2.999 -19.508 1.00 90.25 361 SER A CA 1
ATOM 2843 C C . SER A 1 361 ? 13.316 3.287 -20.885 1.00 90.25 361 SER A C 1
ATOM 2845 O O . SER A 1 361 ? 13.743 2.715 -21.883 1.00 90.25 361 SER A O 1
ATOM 2847 N N . ALA A 1 362 ? 12.365 4.220 -20.969 1.00 88.06 362 ALA A N 1
ATOM 2848 C CA . ALA A 1 362 ? 11.777 4.672 -22.227 1.00 88.06 362 ALA A CA 1
ATOM 2849 C C . ALA A 1 362 ? 12.820 5.357 -23.120 1.00 88.06 362 ALA A C 1
ATOM 2851 O O . ALA A 1 362 ? 12.881 5.076 -24.314 1.00 88.06 362 ALA A O 1
ATOM 2852 N N . TYR A 1 363 ? 13.683 6.195 -22.537 1.00 86.00 363 TYR A N 1
ATOM 2853 C CA . TYR A 1 363 ? 14.816 6.793 -23.241 1.00 86.00 363 TYR A CA 1
ATOM 2854 C C . TYR A 1 363 ? 15.740 5.719 -23.834 1.00 86.00 363 TYR A C 1
ATOM 2856 O O . TYR A 1 363 ? 16.039 5.772 -25.025 1.00 86.00 363 TYR A O 1
ATOM 2864 N N . LEU A 1 364 ? 16.112 4.696 -23.054 1.00 84.56 364 LEU A N 1
ATOM 2865 C CA . LEU A 1 364 ? 16.885 3.551 -23.555 1.00 84.56 364 LEU A CA 1
ATOM 2866 C C . LEU A 1 364 ? 16.188 2.837 -24.720 1.00 84.56 364 LEU A C 1
ATOM 2868 O O . LEU A 1 364 ? 16.850 2.451 -25.680 1.00 84.56 364 LEU A O 1
ATOM 2872 N N . GLY A 1 365 ? 14.862 2.699 -24.659 1.00 82.06 365 GLY A N 1
ATOM 2873 C CA . GLY A 1 365 ? 14.063 2.180 -25.766 1.00 82.06 365 GLY A CA 1
ATOM 2874 C C . GLY A 1 365 ? 14.145 3.050 -27.024 1.00 82.06 365 GLY A C 1
ATOM 2875 O O . GLY A 1 365 ? 14.281 2.510 -28.115 1.00 82.06 365 GLY A O 1
ATOM 2876 N N . THR A 1 366 ? 14.108 4.383 -26.892 1.00 80.94 366 THR A N 1
ATOM 2877 C CA . THR A 1 366 ? 14.177 5.296 -28.053 1.00 80.94 366 THR A CA 1
ATOM 2878 C C . THR A 1 366 ? 15.526 5.306 -28.760 1.00 80.94 366 THR A C 1
ATOM 2880 O O . THR A 1 366 ? 15.562 5.482 -29.971 1.00 80.94 366 THR A O 1
ATOM 2883 N N . ILE A 1 367 ? 16.629 5.138 -28.025 1.00 78.88 367 ILE A N 1
ATOM 2884 C CA . ILE A 1 367 ? 17.979 5.203 -28.606 1.00 78.88 367 ILE A CA 1
ATOM 2885 C C . ILE A 1 367 ? 18.481 3.842 -29.104 1.00 78.88 367 ILE A C 1
ATOM 2887 O O . ILE A 1 367 ? 19.580 3.758 -29.647 1.00 78.88 367 ILE A O 1
ATOM 2891 N N . TYR A 1 368 ? 17.704 2.773 -28.921 1.00 74.44 368 TYR A N 1
ATOM 2892 C CA . TYR A 1 368 ? 18.070 1.431 -29.360 1.00 74.44 368 TYR A CA 1
ATOM 2893 C C . TYR A 1 368 ? 18.375 1.398 -30.879 1.00 74.44 368 TYR A C 1
ATOM 2895 O O . TYR A 1 368 ? 17.616 1.977 -31.655 1.00 74.44 368 TYR A O 1
ATOM 2903 N N . PRO A 1 369 ? 19.449 0.719 -31.346 1.00 74.25 369 PRO A N 1
ATOM 2904 C CA . PRO A 1 369 ? 20.319 -0.215 -30.624 1.00 74.25 369 PRO A CA 1
ATOM 2905 C C . PRO A 1 369 ? 21.449 0.417 -29.807 1.00 74.25 369 PRO A C 1
ATOM 2907 O O . PRO A 1 369 ? 22.187 -0.323 -29.153 1.00 74.25 369 PRO A O 1
ATOM 2910 N N . ALA A 1 370 ? 21.597 1.745 -29.808 1.00 77.81 370 ALA A N 1
ATOM 2911 C CA . ALA A 1 370 ? 22.567 2.400 -28.939 1.00 77.81 370 ALA A CA 1
ATOM 2912 C C . ALA A 1 370 ? 22.203 2.171 -27.465 1.00 77.81 370 ALA A C 1
ATOM 2914 O O . ALA A 1 370 ? 21.037 2.024 -27.094 1.00 77.81 370 ALA A O 1
ATOM 2915 N N . GLN A 1 371 ? 23.222 2.108 -26.612 1.00 76.81 371 GLN A N 1
ATOM 2916 C CA . GLN A 1 371 ? 23.055 1.801 -25.197 1.00 76.81 371 GLN A CA 1
ATOM 2917 C C . GLN A 1 371 ? 23.754 2.853 -24.339 1.00 76.81 371 GLN A C 1
ATOM 2919 O O . GLN A 1 371 ? 24.863 3.277 -24.646 1.00 76.81 371 GLN A O 1
ATOM 2924 N N . SER A 1 372 ? 23.104 3.252 -23.244 1.00 84.88 372 SER A N 1
ATOM 2925 C CA . SER A 1 372 ? 23.687 4.112 -22.211 1.00 84.88 372 SER A CA 1
ATOM 2926 C C . SER A 1 372 ? 23.730 3.352 -20.891 1.00 84.88 372 SER A C 1
ATOM 2928 O O . SER A 1 372 ? 22.695 3.130 -20.259 1.00 84.88 372 SER A O 1
ATOM 2930 N N . ASP A 1 373 ? 24.922 2.952 -20.457 1.00 85.06 373 ASP A N 1
ATOM 2931 C CA . ASP A 1 373 ? 25.080 2.185 -19.218 1.00 85.06 373 ASP A CA 1
ATOM 2932 C C . ASP A 1 373 ? 24.673 2.991 -17.981 1.00 85.06 373 ASP A C 1
ATOM 2934 O O . ASP A 1 373 ? 24.069 2.447 -17.057 1.00 85.06 373 ASP A O 1
ATOM 2938 N N . THR A 1 374 ? 24.876 4.310 -17.999 1.00 87.00 374 THR A N 1
ATOM 2939 C CA . THR A 1 374 ? 24.416 5.210 -16.935 1.00 87.00 374 THR A CA 1
ATOM 2940 C C . THR A 1 374 ? 22.893 5.206 -16.802 1.00 87.00 374 THR A C 1
ATOM 2942 O O . THR A 1 374 ? 22.379 5.100 -15.690 1.00 87.00 374 THR A O 1
ATOM 2945 N N . ALA A 1 375 ? 22.148 5.278 -17.912 1.00 87.56 375 ALA A N 1
ATOM 2946 C CA . ALA A 1 375 ? 20.685 5.244 -17.868 1.00 87.56 375 ALA A CA 1
ATOM 2947 C C . ALA A 1 375 ? 20.151 3.864 -17.438 1.00 87.56 375 ALA A C 1
ATOM 2949 O O . ALA A 1 375 ? 19.150 3.784 -16.719 1.00 87.56 375 ALA A O 1
ATOM 2950 N N . LYS A 1 376 ? 20.840 2.775 -17.808 1.00 87.94 376 LYS A N 1
ATOM 2951 C CA . LYS A 1 376 ? 20.497 1.412 -17.362 1.00 87.94 376 LYS A CA 1
ATOM 2952 C C . LYS A 1 376 ? 20.706 1.235 -15.861 1.00 87.94 376 LYS A C 1
ATOM 2954 O O . LYS A 1 376 ? 19.799 0.803 -15.157 1.00 87.94 376 LYS A O 1
ATOM 2959 N N . LEU A 1 377 ? 21.887 1.587 -15.356 1.00 88.75 377 LEU A N 1
ATOM 2960 C CA . LEU A 1 377 ? 22.188 1.474 -13.929 1.00 88.75 377 LEU A CA 1
ATOM 2961 C C . LEU A 1 377 ? 21.315 2.429 -13.108 1.00 88.75 377 LEU A C 1
ATOM 2963 O O . LEU A 1 377 ? 20.810 2.042 -12.058 1.00 88.75 377 LEU A O 1
ATOM 2967 N N . GLY A 1 378 ? 21.065 3.641 -13.609 1.00 91.19 378 GLY A N 1
ATOM 2968 C CA . GLY A 1 378 ? 20.178 4.611 -12.969 1.00 91.19 378 GLY A CA 1
ATOM 2969 C C . GLY A 1 378 ? 18.731 4.122 -12.860 1.00 91.19 378 GLY A C 1
ATOM 2970 O O . GLY A 1 378 ? 18.137 4.201 -11.784 1.00 91.19 378 GLY A O 1
ATOM 2971 N N . SER A 1 379 ? 18.167 3.567 -13.939 1.00 92.94 379 SER A N 1
ATOM 2972 C CA . SER A 1 379 ? 16.807 3.002 -13.917 1.00 92.94 379 SER A CA 1
ATOM 2973 C C . SER A 1 379 ? 16.691 1.812 -12.960 1.00 92.94 379 SER A C 1
ATOM 2975 O O . SER A 1 379 ? 15.737 1.770 -12.176 1.00 92.94 379 SER A O 1
ATOM 2977 N N . LEU A 1 380 ? 17.677 0.906 -12.951 1.00 92.44 380 LEU A N 1
ATOM 2978 C CA . LEU A 1 380 ? 17.732 -0.229 -12.025 1.00 92.44 380 LEU A CA 1
ATOM 2979 C C . LEU A 1 380 ? 17.889 0.209 -10.562 1.00 92.44 380 LEU A C 1
ATOM 2981 O O . LEU A 1 380 ? 17.211 -0.325 -9.687 1.00 92.44 380 LEU A O 1
ATOM 2985 N N . LEU A 1 381 ? 18.740 1.196 -10.277 1.00 94.12 381 LEU A N 1
ATOM 2986 C CA . LEU A 1 381 ? 18.957 1.699 -8.919 1.00 94.12 381 LEU A CA 1
ATOM 2987 C C . LEU A 1 381 ? 17.696 2.359 -8.349 1.00 94.12 381 LEU A C 1
ATOM 2989 O O . LEU A 1 381 ? 17.339 2.111 -7.198 1.00 94.12 381 LEU A O 1
ATOM 2993 N N . LEU A 1 382 ? 16.981 3.148 -9.156 1.00 96.38 382 LEU A N 1
ATOM 2994 C CA . LEU A 1 382 ? 15.692 3.726 -8.763 1.00 96.38 382 LEU A CA 1
ATOM 2995 C C . LEU A 1 382 ? 14.638 2.645 -8.494 1.00 96.38 382 LEU A C 1
ATOM 2997 O O . LEU A 1 382 ? 13.862 2.769 -7.542 1.00 96.38 382 LEU A O 1
ATOM 3001 N N . LEU A 1 383 ? 14.629 1.577 -9.298 1.00 95.25 383 LEU A N 1
ATOM 3002 C CA . LEU A 1 383 ? 13.745 0.427 -9.118 1.00 95.25 383 LEU A CA 1
ATOM 3003 C C . LEU A 1 383 ? 14.060 -0.318 -7.809 1.00 95.25 383 LEU A C 1
ATOM 3005 O O . LEU A 1 383 ? 13.158 -0.558 -7.008 1.00 95.25 383 LEU A O 1
ATOM 3009 N N . LEU A 1 384 ? 15.340 -0.609 -7.557 1.00 95.69 384 LEU A N 1
ATOM 3010 C CA . LEU A 1 384 ? 15.839 -1.254 -6.338 1.00 95.69 384 LEU A CA 1
ATOM 3011 C C . LEU A 1 384 ? 15.519 -0.450 -5.079 1.00 95.69 384 LEU A C 1
ATOM 3013 O O . LEU A 1 384 ? 14.984 -0.994 -4.114 1.00 95.69 384 LEU A O 1
ATOM 3017 N N . LEU A 1 385 ? 15.815 0.850 -5.091 1.00 96.38 385 LEU A N 1
ATOM 3018 C CA . LEU A 1 385 ? 15.556 1.738 -3.962 1.00 96.38 385 LEU A CA 1
ATOM 3019 C C . LEU A 1 385 ? 14.056 1.821 -3.661 1.00 96.38 385 LEU A C 1
ATOM 3021 O O . LEU A 1 385 ? 13.650 1.747 -2.502 1.00 96.38 385 LEU A O 1
ATOM 3025 N N . SER A 1 386 ? 13.225 1.904 -4.703 1.00 97.25 386 SER A N 1
ATOM 3026 C CA . SER A 1 386 ? 11.768 1.912 -4.557 1.00 97.25 386 SER A CA 1
ATOM 3027 C C . SER A 1 386 ? 11.249 0.594 -3.988 1.00 97.25 386 SER A C 1
ATOM 3029 O O . SER A 1 386 ? 10.474 0.613 -3.033 1.00 97.25 386 SER A O 1
ATOM 3031 N N . ALA A 1 387 ? 11.717 -0.547 -4.507 1.00 96.12 387 ALA A N 1
ATOM 3032 C CA . ALA A 1 387 ? 11.371 -1.864 -3.980 1.00 96.12 387 ALA A CA 1
ATOM 3033 C C . ALA A 1 387 ? 11.751 -1.985 -2.499 1.00 96.12 387 ALA A C 1
ATOM 3035 O O . ALA A 1 387 ? 10.904 -2.354 -1.689 1.00 96.12 387 ALA A O 1
ATOM 3036 N N . GLY A 1 388 ? 12.976 -1.590 -2.135 1.00 95.31 388 GLY A N 1
ATOM 3037 C CA . GLY A 1 388 ? 13.472 -1.587 -0.758 1.00 95.31 388 GLY A CA 1
ATOM 3038 C C . GLY A 1 388 ? 12.612 -0.749 0.191 1.00 95.31 388 GLY A C 1
ATOM 3039 O O . GLY A 1 388 ? 12.259 -1.212 1.275 1.00 95.31 388 GLY A O 1
ATOM 3040 N N . ILE A 1 389 ? 12.203 0.454 -0.226 1.00 95.38 389 ILE A N 1
ATOM 3041 C CA . ILE A 1 389 ? 11.297 1.307 0.559 1.00 95.38 389 ILE A CA 1
ATOM 3042 C C . ILE A 1 389 ? 9.918 0.657 0.718 1.00 95.38 389 ILE A C 1
ATOM 3044 O O . ILE A 1 389 ? 9.356 0.683 1.815 1.00 95.38 389 ILE A O 1
ATOM 3048 N N . LEU A 1 390 ? 9.367 0.065 -0.346 1.00 94.00 390 LEU A N 1
ATOM 3049 C CA . LEU A 1 390 ? 8.042 -0.559 -0.304 1.00 94.00 390 LEU A CA 1
ATOM 3050 C C . LEU A 1 390 ? 7.990 -1.748 0.657 1.00 94.00 390 LEU A C 1
ATOM 3052 O O . LEU A 1 390 ? 6.985 -1.915 1.352 1.00 94.00 390 LEU A O 1
ATOM 3056 N N . VAL A 1 391 ? 9.063 -2.537 0.737 1.00 94.06 391 VAL A N 1
ATOM 3057 C CA . VAL A 1 391 ? 9.150 -3.704 1.630 1.00 94.06 391 VAL A CA 1
ATOM 3058 C C . VAL A 1 391 ? 9.706 -3.378 3.018 1.00 94.06 391 VAL A C 1
ATOM 3060 O O . VAL A 1 391 ? 9.610 -4.208 3.921 1.00 94.06 391 VAL A O 1
ATOM 3063 N N . MET A 1 392 ? 10.244 -2.173 3.232 1.00 93.19 392 MET A N 1
ATOM 3064 C CA . MET A 1 392 ? 10.850 -1.744 4.499 1.00 93.19 392 MET A CA 1
ATOM 3065 C C . MET A 1 392 ? 9.990 -2.048 5.742 1.00 93.19 392 MET A C 1
ATOM 3067 O O . MET A 1 392 ? 10.564 -2.528 6.723 1.00 93.19 392 MET A O 1
ATOM 3071 N N . PRO A 1 393 ? 8.657 -1.821 5.760 1.00 89.12 393 PRO A N 1
ATOM 3072 C CA . PRO A 1 393 ? 7.847 -2.122 6.944 1.00 89.12 393 PRO A CA 1
ATOM 3073 C C . PRO A 1 393 ? 7.915 -3.595 7.369 1.00 89.12 393 PRO A C 1
ATOM 3075 O O . PRO A 1 393 ? 7.954 -3.877 8.561 1.00 89.12 393 PRO A O 1
ATOM 3078 N N . ILE A 1 394 ? 8.015 -4.518 6.406 1.00 89.75 394 ILE A N 1
ATOM 3079 C CA . ILE A 1 394 ? 8.111 -5.962 6.658 1.00 89.75 394 ILE A CA 1
ATOM 3080 C C . ILE A 1 394 ? 9.433 -6.287 7.359 1.00 89.75 394 ILE A C 1
ATOM 3082 O O . ILE A 1 394 ? 9.455 -6.989 8.371 1.00 89.75 394 ILE A O 1
ATOM 3086 N N . TYR A 1 395 ? 10.541 -5.751 6.840 1.00 87.19 395 TYR A N 1
ATOM 3087 C CA . TYR A 1 395 ? 11.866 -5.961 7.422 1.00 87.19 395 TYR A CA 1
ATOM 3088 C C . TYR A 1 395 ? 11.981 -5.350 8.812 1.00 87.19 395 TYR A C 1
ATOM 3090 O O . TYR A 1 395 ? 12.517 -5.989 9.714 1.00 87.19 395 TYR A O 1
ATOM 3098 N N . LYS A 1 396 ? 11.460 -4.132 8.990 1.00 84.88 396 LYS A N 1
ATOM 3099 C CA . LYS A 1 396 ? 11.490 -3.439 10.275 1.00 84.88 396 LYS A CA 1
ATOM 3100 C C . LYS A 1 396 ? 10.773 -4.252 11.356 1.00 84.88 396 LYS A C 1
ATOM 3102 O O . LYS A 1 396 ? 11.372 -4.512 12.393 1.00 84.88 396 LYS A O 1
ATOM 3107 N N . GLU A 1 397 ? 9.549 -4.699 11.086 1.00 80.38 397 GLU A N 1
ATOM 3108 C CA . GLU A 1 397 ? 8.776 -5.510 12.034 1.00 80.38 397 GLU A CA 1
ATOM 3109 C C . GLU A 1 397 ? 9.478 -6.836 12.347 1.00 80.38 397 GLU A C 1
ATOM 3111 O O . GLU A 1 397 ? 9.574 -7.246 13.497 1.00 80.38 397 GLU A O 1
ATOM 3116 N N . THR A 1 398 ? 10.031 -7.494 11.325 1.00 79.00 398 THR A N 1
ATOM 3117 C CA . THR A 1 398 ? 10.756 -8.760 11.506 1.00 79.00 398 THR A CA 1
ATOM 3118 C C . THR A 1 398 ? 11.987 -8.576 12.399 1.00 79.00 398 THR A C 1
ATOM 3120 O O . THR A 1 398 ? 12.268 -9.422 13.244 1.00 79.00 398 THR A O 1
ATOM 3123 N N . LEU A 1 399 ? 12.730 -7.479 12.225 1.00 76.75 399 LEU A N 1
ATOM 3124 C CA . LEU A 1 399 ? 13.888 -7.145 13.058 1.00 76.75 399 LEU A CA 1
ATOM 3125 C C . LEU A 1 399 ? 13.484 -6.819 14.497 1.00 76.75 399 LEU A C 1
ATOM 3127 O O . LEU A 1 399 ? 14.202 -7.196 15.419 1.00 76.75 399 LEU A O 1
ATOM 3131 N N . GLU A 1 400 ? 12.358 -6.131 14.687 1.00 74.31 400 GLU A N 1
ATOM 3132 C CA . GLU A 1 400 ? 11.809 -5.841 16.013 1.00 74.31 400 GLU A CA 1
ATOM 3133 C C . GLU A 1 400 ? 11.330 -7.116 16.713 1.00 74.31 400 GLU A C 1
ATOM 3135 O O . GLU A 1 400 ? 11.632 -7.291 17.882 1.00 74.31 400 GLU A O 1
ATOM 3140 N N . ALA A 1 401 ? 10.699 -8.053 16.001 1.00 69.62 401 ALA A N 1
ATOM 3141 C CA . ALA A 1 401 ? 10.258 -9.333 16.560 1.00 69.62 401 ALA A CA 1
ATOM 3142 C C . ALA A 1 401 ? 11.407 -10.291 16.941 1.00 69.62 401 ALA A C 1
ATOM 3144 O O . ALA A 1 401 ? 11.187 -11.244 17.688 1.00 69.62 401 ALA A O 1
ATOM 3145 N N . MET A 1 402 ? 12.612 -10.088 16.394 1.00 69.06 402 MET A N 1
ATOM 3146 C CA . MET A 1 402 ? 13.813 -10.852 16.764 1.00 69.06 402 MET A CA 1
ATOM 3147 C C . MET A 1 402 ? 14.545 -10.286 17.987 1.00 69.06 402 MET A C 1
ATOM 3149 O O . MET A 1 402 ? 15.396 -10.986 18.536 1.00 69.06 402 MET A O 1
ATOM 3153 N N . ARG A 1 403 ? 14.274 -9.032 18.362 1.00 61.38 403 ARG A N 1
ATOM 3154 C CA . ARG A 1 403 ? 14.805 -8.405 19.579 1.00 61.38 403 ARG A CA 1
ATOM 3155 C C . ARG A 1 403 ? 13.906 -8.732 20.760 1.00 61.38 403 ARG A C 1
ATOM 3157 O O . ARG A 1 403 ? 14.478 -8.907 21.857 1.00 61.38 403 ARG A O 1
#